Protein 3LJK (pdb70)

CATH classification: 3.40.50.10490 (+2 more: 3.40.50.10490, 1.10.1390.10)

InterPro domains:
  IPR001672 Phosphoglucose isomerase (PGI) [MF_00473] (36-515)
  IPR001672 Phosphoglucose isomerase (PGI) [PF00342] (42-534)
  IPR001672 Phosphoglucose isomerase (PGI) [PR00662] (140-159)
  IPR001672 Phosphoglucose isomerase (PGI) [PR00662] (252-270)
  IPR001672 Phosphoglucose isomerase (PGI) [PR00662] (329-350)
  IPR001672 Phosphoglucose isomerase (PGI) [PR00662] (456-474)
  IPR001672 Phosphoglucose isomerase (PGI) [PR00662] (474-488)
  IPR001672 Phosphoglucose isomerase (PGI) [PR00662] (488-501)
  IPR001672 Phosphoglucose isomerase (PGI) [PS51463] (1-540)
  IPR001672 Phosphoglucose isomerase (PGI) [PTHR11469] (12-539)
  IPR018189 Phosphoglucose isomerase, conserved site [PS00174] (488-505)
  IPR018189 Phosphoglucose isomerase, conserved site [PS00765] (256-269)
  IPR023096 Phosphoglucose isomerase, C-terminal [G3DSA:1.10.1390.10] (502-540)
  IPR035476 Phosphoglucose isomerase, SIS domain 1 [cd05015] (111-275)
  IPR035482 Phosphoglucose isomerase, SIS domain 2 [cd05016] (322-511)
  IPR046348 SIS domain superfamily [SSF53697] (14-538)

Sequence (533 aa):
SNALFCCDDSKKKYYLKEQNNINLKKNEFDDKKDDDKKRVEKFSLKHQNIYFDYSKNLINDYILKKSSLLESAEKKSSSLKDDKKIKKQFNGAKINSTEHRAVLHTALRDLSSSTPLIIVDDGQQDIRQEEVTKKEKKQRVKELVEEKVVSGRRWRGFSGKKITDIVNIGIGGGSSDLLGPKVVRALQPYHCTDDLKVHFVSNVDADSLLQALHVVDPEETTLLIIASKSFFSTEETLLNSSISAREEWLLDDH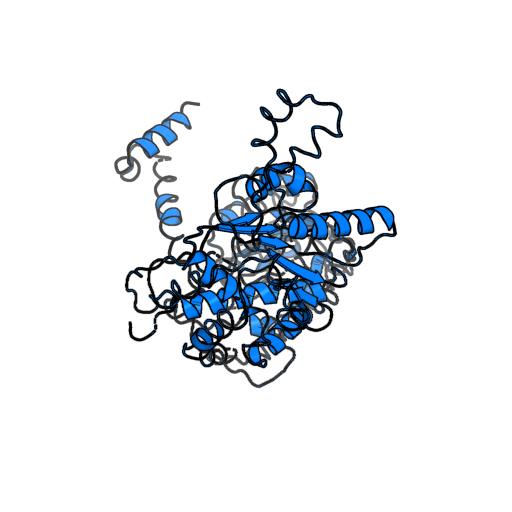YEDEEKKAVANHFVAISSKLDKKVKEEFGIDDLLEEHCYKWDDWVGGRYSLWSSIGSIAFAIGYDDNFEEKLLLAGAYSVDKHFKETEFSKKNIPVIALLASYYSCTTYNSQSQALLPYDERLCCYFVDYYLLQQADESNNGKSVNIAGETVNNYQTGVVLWGGVGTNGQHAFHQLLHQGNIFIPVDFIIAIATTSHHNYDNHQQALLANCFAQSQALFFGQQSYDDVYNEELLKKSGLNEETQAKKEELAAHKKVIPGNRPSTTILLDELSPYSLGALIALYEHKIFVQGVLWDINSYDQWGVEELGKKLGKKNILLKKANDDSSDEYQQNLDDSTRQLIAKVKKNK

Organism: Francisella tularensis subsp. tularensis (strain SCHU S4 / Schu 4) (NCBI:txid177416)

Radius of gyration: 25.89 Å; Cα contacts (8 Å, |Δi|>4): 927; chains: 1; bounding box: 58×65×76 Å

Solvent-accessible surface area: 25432 Å² total

Structure (mmCIF, N/CA/C/O backbone):
data_3LJK
#
_entry.id   3LJK
#
_cell.length_a   115.064
_cell.length_b   115.064
_cell.length_c   84.455
_cell.angle_alpha   90.000
_cell.angle_beta   90.000
_cell.angle_gamma   120.000
#
_symmetry.space_group_name_H-M   'P 32 2 1'
#
loop_
_entity.id
_entity.type
_entity.pdbx_description
1 polymer 'Glucose-6-phosphate isomerase'
2 non-polymer '2-(N-MORPHOLINO)-ETHANESULFONIC ACID'
3 non-polymer GLYCEROL
4 non-polymer 'ISOPROPYL ALCOHOL'
5 non-polymer 'CALCIUM ION'
6 water water
#
loop_
_atom_site.group_PDB
_atom_site.id
_atom_site.type_symbol
_atom_site.label_atom_id
_atom_site.label_alt_id
_atom_site.label_comp_id
_atom_site.label_asym_id
_atom_site.label_entity_id
_atom_site.label_seq_id
_atom_site.pdbx_PDB_ins_code
_atom_site.Cartn_x
_atom_site.Cartn_y
_atom_site.Cartn_z
_atom_site.occupancy
_atom_site.B_iso_or_equiv
_atom_site.auth_seq_id
_atom_site.auth_comp_id
_atom_site.auth_asym_id
_atom_site.auth_atom_id
_atom_site.pdbx_PDB_model_num
ATOM 1 N N . SER A 1 1 ? 66.308 77.156 14.242 0.70 28.48 -2 SER A N 1
ATOM 2 C CA . SER A 1 1 ? 67.250 76.007 14.384 0.70 28.37 -2 SER A CA 1
ATOM 3 C C . SER A 1 1 ? 68.382 76.150 13.368 0.70 27.53 -2 SER A C 1
ATOM 4 O O . SER A 1 1 ? 68.392 77.106 12.593 0.70 27.63 -2 SER A O 1
ATOM 7 N N . ASN A 1 2 ? 69.312 75.195 13.356 0.70 26.65 -1 ASN A N 1
ATOM 8 C CA . ASN A 1 2 ? 70.456 75.239 12.430 0.70 25.83 -1 ASN A CA 1
ATOM 9 C C . ASN A 1 2 ? 70.171 74.516 11.122 0.70 23.78 -1 ASN A C 1
ATOM 10 O O . ASN A 1 2 ? 71.005 74.453 10.233 0.70 22.57 -1 ASN A O 1
ATOM 15 N N . ALA A 1 3 ? 68.967 73.986 10.988 1.00 22.25 0 ALA A N 1
ATOM 16 C CA . ALA A 1 3 ? 68.633 73.219 9.775 1.00 20.19 0 ALA A CA 1
ATOM 17 C C . ALA A 1 3 ? 68.542 74.130 8.549 1.00 19.41 0 ALA A C 1
ATOM 18 O O . ALA A 1 3 ? 68.222 75.332 8.653 1.00 20.94 0 ALA A O 1
ATOM 28 N N . LEU A 1 5 ? 67.091 75.950 5.509 1.00 13.80 2 LEU A N 1
ATOM 29 C CA . LEU A 1 5 ? 65.734 76.468 5.227 1.00 12.93 2 LEU A CA 1
ATOM 30 C C . LEU A 1 5 ? 65.369 76.084 3.805 1.00 12.33 2 LEU A C 1
ATOM 31 O O . LEU A 1 5 ? 66.028 76.518 2.883 1.00 13.40 2 LEU A O 1
ATOM 36 N N . PHE A 1 6 ? 64.296 75.301 3.632 1.00 11.94 3 PHE A N 1
ATOM 37 C CA . PHE A 1 6 ? 63.821 74.971 2.307 1.00 11.90 3 PHE A CA 1
ATOM 38 C C . PHE A 1 6 ? 63.131 76.146 1.631 1.00 12.47 3 PHE A C 1
ATOM 39 O O . PHE A 1 6 ? 63.509 76.534 0.500 1.00 12.19 3 PHE A O 1
ATOM 47 N N . CYS A 1 7 ? 62.114 76.717 2.300 1.00 12.82 4 CYS A N 1
ATOM 48 C CA A CYS A 1 7 ? 61.370 77.826 1.719 0.75 14.60 4 CYS A CA 1
ATOM 49 C CA B CYS A 1 7 ? 61.348 77.861 1.812 0.25 14.81 4 CYS A CA 1
ATOM 50 C C . CYS A 1 7 ? 62.107 79.145 1.965 1.00 14.87 4 CYS A C 1
ATOM 51 O O . CYS A 1 7 ? 61.811 79.913 2.848 1.00 17.48 4 CYS A O 1
ATOM 56 N N . ASP A 1 8 ? 63.085 79.371 1.108 1.00 15.78 5 ASP A N 1
ATOM 57 C CA . ASP A 1 8 ? 63.956 80.526 1.223 1.00 16.88 5 ASP A CA 1
ATOM 58 C C . ASP A 1 8 ? 63.757 81.484 0.046 1.00 17.07 5 ASP A C 1
ATOM 59 O O . ASP A 1 8 ? 62.934 81.234 -0.841 1.00 17.44 5 ASP A O 1
ATOM 64 N N . ASP A 1 9 ? 64.473 82.618 0.071 1.00 19.29 6 ASP A N 1
ATOM 65 C CA . ASP A 1 9 ? 64.341 83.584 -1.021 1.00 21.24 6 ASP A CA 1
ATOM 66 C C . ASP A 1 9 ? 64.669 83.036 -2.394 1.00 20.94 6 ASP A C 1
ATOM 67 O O . ASP A 1 9 ? 64.007 83.411 -3.373 1.00 23.15 6 ASP A O 1
ATOM 72 N N . SER A 1 10 ? 65.611 82.107 -2.478 1.00 20.43 7 SER A N 1
ATOM 73 C CA . SER A 1 10 ? 66.011 81.546 -3.758 1.00 22.06 7 SER A CA 1
ATOM 74 C C . SER A 1 10 ? 64.838 80.903 -4.458 1.00 21.27 7 SER A C 1
ATOM 75 O O . SER A 1 10 ? 64.738 80.968 -5.675 1.00 21.91 7 SER A O 1
ATOM 78 N N . LYS A 1 11 ? 63.939 80.278 -3.698 1.00 20.44 8 LYS A N 1
ATOM 79 C CA . LYS A 1 11 ? 62.827 79.539 -4.342 1.00 20.91 8 LYS A CA 1
ATOM 80 C C . LYS A 1 11 ? 61.931 80.443 -5.221 1.00 22.79 8 LYS A C 1
ATOM 81 O O . LYS A 1 11 ? 61.492 80.053 -6.308 1.00 23.08 8 LYS A O 1
ATOM 87 N N . LYS A 1 12 ? 61.776 81.697 -4.828 1.00 24.53 9 LYS A N 1
ATOM 88 C CA A LYS A 1 12 ? 61.000 82.692 -5.570 0.70 25.15 9 LYS A CA 1
ATOM 89 C CA B LYS A 1 12 ? 60.983 82.676 -5.603 0.30 24.64 9 LYS A CA 1
ATOM 90 C C . LYS A 1 12 ? 61.635 83.021 -6.951 1.00 24.98 9 LYS A C 1
ATOM 91 O O . LYS A 1 12 ? 60.946 83.237 -7.952 1.00 25.50 9 LYS A O 1
ATOM 102 N N . TYR A 1 13 ? 62.946 83.029 -7.014 1.00 24.13 10 TYR A N 1
ATOM 103 C CA A TYR A 1 13 ? 63.652 83.300 -8.259 0.60 24.02 10 TYR A CA 1
ATOM 104 C CA B TYR A 1 13 ? 63.664 83.324 -8.244 0.40 23.89 10 TYR A CA 1
ATOM 105 C C . TYR A 1 13 ? 63.510 82.183 -9.265 1.00 22.93 10 TYR A C 1
ATOM 106 O O . TYR A 1 13 ? 63.570 82.395 -10.480 1.00 23.56 10 TYR A O 1
ATOM 123 N N . LEU A 1 14 ? 63.261 80.971 -8.770 1.00 21.27 11 LEU A N 1
ATOM 124 C CA . LEU A 1 14 ? 62.965 79.867 -9.655 1.00 20.69 11 LEU A CA 1
ATOM 125 C C . LEU A 1 14 ? 61.646 80.135 -10.400 1.00 19.99 11 LEU A C 1
ATOM 126 O O . LEU A 1 14 ? 61.566 79.899 -11.584 1.00 21.13 11 LEU A O 1
ATOM 131 N N . LYS A 1 15 ? 60.639 80.643 -9.712 1.00 20.37 12 LYS A N 1
ATOM 132 C CA . LYS A 1 15 ? 59.307 80.843 -10.315 1.00 21.72 12 LYS A CA 1
ATOM 133 C C . LYS A 1 15 ? 59.336 81.971 -11.355 1.00 21.50 12 LYS A C 1
ATOM 134 O O . LYS A 1 15 ? 58.559 81.970 -12.305 1.00 20.99 12 LYS A O 1
ATOM 140 N N . GLU A 1 16 ? 60.269 82.915 -11.190 1.00 20.49 13 GLU A N 1
ATOM 141 C CA . GLU A 1 16 ? 60.545 83.957 -12.216 1.00 20.12 13 GLU A CA 1
ATOM 142 C C . GLU A 1 16 ? 61.078 83.435 -13.552 1.00 18.31 13 GLU A C 1
ATOM 143 O O . GLU A 1 16 ? 61.195 84.207 -14.544 1.00 18.80 13 GLU A O 1
ATOM 149 N N . GLN A 1 17 ? 61.430 82.157 -13.613 1.00 17.46 14 GLN A N 1
ATOM 150 C CA . GLN A 1 17 ? 61.697 81.525 -14.903 1.00 16.39 14 GLN A CA 1
ATOM 151 C C . GLN A 1 17 ? 60.465 81.601 -15.826 1.00 16.04 14 GLN A C 1
ATOM 152 O O . GLN A 1 17 ? 60.630 81.447 -17.040 1.00 15.78 14 GLN A O 1
ATOM 158 N N . ASN A 1 18 ? 59.271 81.794 -15.251 1.00 15.93 15 ASN A N 1
ATOM 159 C CA A ASN A 1 18 ? 58.036 81.922 -16.032 0.60 16.14 15 ASN A CA 1
ATOM 160 C CA B ASN A 1 18 ? 57.995 81.864 -15.984 0.40 16.01 15 ASN A CA 1
ATOM 161 C C . ASN A 1 18 ? 57.821 80.742 -17.006 1.00 15.30 15 ASN A C 1
ATOM 162 O O . ASN A 1 18 ? 57.630 80.934 -18.221 1.00 15.73 15 ASN A O 1
ATOM 171 N N . ILE A 1 19 ? 57.827 79.529 -16.468 1.00 13.56 16 ILE A N 1
ATOM 172 C CA . ILE A 1 19 ? 57.709 78.351 -17.308 1.00 12.87 16 ILE A CA 1
ATOM 173 C C . ILE A 1 19 ? 56.369 78.363 -18.043 1.00 12.31 16 ILE A C 1
ATOM 174 O O . ILE A 1 19 ? 55.318 78.594 -17.441 1.00 13.84 16 ILE A O 1
ATOM 179 N N . ASN A 1 20 ? 56.436 78.122 -19.351 1.00 11.52 17 ASN A N 1
ATOM 180 C CA . ASN A 1 20 ? 55.263 77.924 -20.178 1.00 12.32 17 ASN A CA 1
ATOM 181 C C . ASN A 1 20 ? 55.332 76.501 -20.728 1.00 12.56 17 ASN A C 1
ATOM 182 O O . ASN A 1 20 ? 56.233 76.158 -21.499 1.00 13.64 17 ASN A O 1
ATOM 187 N N . LEU A 1 21 ? 54.411 75.647 -20.274 1.00 12.29 18 LEU A N 1
ATOM 188 C CA . LEU A 1 21 ? 54.447 74.219 -20.631 1.00 12.42 18 LEU A CA 1
ATOM 189 C C . LEU A 1 21 ? 54.377 73.960 -22.142 1.00 13.43 18 LEU A C 1
ATOM 190 O O . LEU A 1 21 ? 55.164 73.176 -22.687 1.00 14.30 18 LEU A O 1
ATOM 195 N N . LYS A 1 22 ? 53.459 74.619 -22.834 1.00 14.08 19 LYS A N 1
ATOM 196 C CA A LYS A 1 22 ? 53.366 74.436 -24.272 0.60 15.04 19 LYS A CA 1
ATOM 197 C CA B LYS A 1 22 ? 53.353 74.454 -24.283 0.40 14.22 19 LYS A CA 1
ATOM 198 C C . LYS A 1 22 ? 54.693 74.776 -24.945 1.00 13.98 19 LYS A C 1
ATOM 199 O O . LYS A 1 22 ? 55.165 74.031 -25.810 1.00 14.91 19 LYS A O 1
ATOM 210 N N . ASN A 1 23 ? 55.326 75.866 -24.527 1.00 14.40 20 ASN A N 1
ATOM 211 C CA . ASN A 1 23 ? 56.580 76.313 -25.169 1.00 15.07 20 ASN A CA 1
ATOM 212 C C . ASN A 1 23 ? 57.684 75.293 -24.890 1.00 14.43 20 ASN A C 1
ATOM 213 O O . ASN A 1 23 ? 58.490 74.971 -25.770 1.00 15.56 20 ASN A O 1
ATOM 218 N N . GLU A 1 24 ? 57.716 74.769 -23.672 1.00 13.83 21 GLU A N 1
ATOM 219 C CA . GLU A 1 24 ? 58.736 73.798 -23.283 1.00 13.60 21 GLU A CA 1
ATOM 220 C C . GLU A 1 24 ? 58.636 72.531 -24.097 1.00 13.27 21 GLU A C 1
ATOM 221 O O . GLU A 1 24 ? 59.648 72.045 -24.545 1.00 14.89 21 GLU A O 1
ATOM 227 N N . PHE A 1 25 ? 57.434 71.972 -24.266 1.00 13.21 22 PHE A N 1
ATOM 228 C CA . PHE A 1 25 ? 57.234 70.766 -25.075 1.00 13.50 22 PHE A CA 1
ATOM 229 C C . PHE A 1 25 ? 57.535 71.002 -26.569 1.00 15.86 22 PHE A C 1
ATOM 230 O O . PHE A 1 25 ? 58.130 70.134 -27.236 1.00 17.18 22 PHE A O 1
ATOM 238 N N . ASP A 1 26 ? 57.214 72.206 -27.031 1.00 16.11 23 ASP A N 1
ATOM 239 C CA A ASP A 1 26 ? 57.526 72.602 -28.408 0.70 17.42 23 ASP A CA 1
ATOM 240 C CA B ASP A 1 26 ? 57.512 72.628 -28.400 0.30 16.99 23 ASP A CA 1
ATOM 241 C C . ASP A 1 26 ? 59.009 72.690 -28.681 1.00 17.33 23 ASP A C 1
ATOM 242 O O . ASP A 1 26 ? 59.453 72.288 -29.782 1.00 19.25 23 ASP A O 1
ATOM 251 N N . LYS A 1 27 ? 59.772 73.235 -27.739 1.00 16.36 24 LYS A N 1
ATOM 252 C CA A LYS A 1 27 ? 61.224 73.544 -27.886 0.60 17.14 24 LYS A CA 1
ATOM 253 C CA B LYS A 1 27 ? 61.181 73.490 -28.025 0.40 16.43 24 LYS A CA 1
ATOM 254 C C . LYS A 1 27 ? 62.143 72.389 -27.550 1.00 16.94 24 LYS A C 1
ATOM 255 O O . LYS A 1 27 ? 63.266 72.318 -28.018 1.00 18.56 24 LYS A O 1
ATOM 266 N N . ASP A 1 28 ? 61.686 71.548 -26.618 1.00 15.82 25 ASP A N 1
ATOM 267 C CA . ASP A 1 28 ? 62.520 70.528 -25.973 1.00 15.83 25 ASP A CA 1
ATOM 268 C C . ASP A 1 28 ? 62.048 69.110 -26.317 1.00 16.40 25 ASP A C 1
ATOM 269 O O . ASP A 1 28 ? 61.162 68.539 -25.673 1.00 15.42 25 ASP A O 1
ATOM 274 N N . ASP A 1 29 ? 62.677 68.516 -27.322 1.00 16.51 26 ASP A N 1
ATOM 275 C CA A ASP A 1 29 ? 62.221 67.184 -27.734 0.70 17.28 26 ASP A CA 1
ATOM 276 C CA B ASP A 1 29 ? 62.369 67.166 -27.811 0.30 16.96 26 ASP A CA 1
ATOM 277 C C . ASP A 1 29 ? 62.665 66.080 -26.767 1.00 16.79 26 ASP A C 1
ATOM 278 O O . ASP A 1 29 ? 62.282 64.913 -26.955 1.00 18.65 26 ASP A O 1
ATOM 287 N N . LYS A 1 30 ? 63.389 66.445 -25.696 1.00 15.07 27 LYS A N 1
ATOM 288 C CA A LYS A 1 30 ? 63.789 65.512 -24.634 0.50 14.89 27 LYS A CA 1
ATOM 289 C CA B LYS A 1 30 ? 63.726 65.458 -24.655 0.50 14.41 27 LYS A CA 1
ATOM 290 C C . LYS A 1 30 ? 62.984 65.734 -23.351 1.00 14.04 27 LYS A C 1
ATOM 291 O O . LYS A 1 30 ? 63.337 65.202 -22.305 1.00 13.60 27 LYS A O 1
ATOM 302 N N . ARG A 1 31 ? 61.932 66.535 -23.412 1.00 13.12 28 ARG A N 1
ATOM 303 C CA . ARG A 1 31 ? 61.255 66.906 -22.172 1.00 13.10 28 ARG A CA 1
ATOM 304 C C . ARG A 1 31 ? 60.756 65.714 -21.373 1.00 11.19 28 ARG A C 1
ATOM 305 O O . ARG A 1 31 ? 60.930 65.646 -20.154 1.00 12.56 28 ARG A O 1
ATOM 313 N N . VAL A 1 32 ? 60.120 64.765 -22.051 1.00 11.27 29 VAL A N 1
ATOM 314 C CA . VAL A 1 32 ? 59.564 63.581 -21.377 1.00 11.21 29 VAL A CA 1
ATOM 315 C C . VAL A 1 32 ? 60.682 62.712 -20.816 1.00 11.72 29 VAL A C 1
ATOM 316 O O . VAL A 1 32 ? 60.594 62.294 -19.662 1.00 12.37 29 VAL A O 1
ATOM 320 N N . GLU A 1 33 ? 61.735 62.452 -21.613 1.00 12.34 30 GLU A N 1
ATOM 321 C CA . GLU A 1 33 ? 62.882 61.678 -21.143 1.00 14.63 30 GLU A CA 1
ATOM 322 C C . GLU A 1 33 ? 63.488 62.314 -19.889 1.00 13.10 30 GLU A C 1
ATOM 323 O O . GLU A 1 33 ? 63.818 61.627 -18.908 1.00 14.95 30 GLU A O 1
ATOM 329 N N . LYS A 1 34 ? 63.618 63.644 -19.877 1.00 13.02 31 LYS A N 1
ATOM 330 C CA . LYS A 1 34 ? 64.227 64.324 -18.742 1.00 13.16 31 LYS A CA 1
ATOM 331 C C . LYS A 1 34 ? 63.374 64.233 -17.471 1.00 12.26 31 LYS A C 1
ATOM 332 O O . LYS A 1 34 ? 63.889 64.053 -16.373 1.00 12.69 31 LYS A O 1
ATOM 338 N N . PHE A 1 35 ? 62.062 64.355 -17.647 1.00 12.16 32 PHE A N 1
ATOM 339 C CA . PHE A 1 35 ? 61.119 64.543 -16.540 1.00 10.09 32 PHE A CA 1
ATOM 340 C C . PHE A 1 35 ? 60.116 63.399 -16.412 1.00 10.51 32 PHE A C 1
ATOM 341 O O . PHE A 1 35 ? 58.926 63.587 -16.123 1.00 11.14 32 PHE A O 1
ATOM 349 N N . SER A 1 36 ? 60.652 62.190 -16.498 1.00 10.87 33 SER A N 1
ATOM 350 C CA . SER A 1 36 ? 59.905 60.969 -16.198 1.00 11.09 33 SER A CA 1
ATOM 351 C C . SER A 1 36 ? 60.874 59.931 -15.611 1.00 11.39 33 SER A C 1
ATOM 352 O O . SER A 1 36 ? 62.110 59.976 -15.855 1.00 13.03 33 SER A O 1
ATOM 355 N N . LEU A 1 37 ? 60.295 58.994 -14.873 1.00 10.76 34 LEU A N 1
ATOM 356 C CA . LEU A 1 37 ? 61.053 57.924 -14.234 1.00 11.17 34 LEU A CA 1
ATOM 357 C C . LEU A 1 37 ? 60.204 56.653 -14.285 1.00 11.86 34 LEU A C 1
ATOM 358 O O . LEU A 1 37 ? 58.955 56.710 -14.384 1.00 11.89 34 LEU A O 1
ATOM 363 N N . LYS A 1 38 ? 60.880 55.519 -14.188 1.00 12.71 35 LYS A N 1
ATOM 364 C CA . LYS A 1 38 ? 60.234 54.217 -14.089 1.00 13.95 35 LYS A CA 1
ATOM 365 C C . LYS A 1 38 ? 60.710 53.487 -12.856 1.00 14.03 35 LYS A C 1
ATOM 366 O O . LYS A 1 38 ? 61.903 53.471 -12.553 1.00 17.04 35 LYS A O 1
ATOM 372 N N . HIS A 1 39 ? 59.786 52.851 -12.167 1.00 12.29 36 HIS A N 1
ATOM 373 C CA . HIS A 1 39 ? 60.138 51.848 -11.142 1.00 12.92 36 HIS A CA 1
ATOM 374 C C . HIS A 1 39 ? 59.324 50.612 -11.433 1.00 12.33 36 HIS A C 1
ATOM 375 O O . HIS A 1 39 ? 58.110 50.595 -11.232 1.00 11.80 36 HIS A O 1
ATOM 382 N N . GLN A 1 40 ? 59.994 49.600 -11.959 1.00 13.02 37 GLN A N 1
ATOM 383 C CA . GLN A 1 40 ? 59.384 48.348 -12.330 1.00 14.12 37 GLN A CA 1
ATOM 384 C C . GLN A 1 40 ? 58.296 48.709 -13.323 1.00 15.65 37 GLN A C 1
ATOM 385 O O . GLN A 1 40 ? 58.592 49.307 -14.348 1.00 16.80 37 GLN A O 1
ATOM 391 N N . ASN A 1 41 ? 57.078 48.346 -13.032 1.00 15.00 38 ASN A N 1
ATOM 392 C CA . ASN A 1 41 ? 55.971 48.626 -13.931 1.00 17.08 38 ASN A CA 1
ATOM 393 C C . ASN A 1 41 ? 55.129 49.862 -13.547 1.00 16.00 38 ASN A C 1
ATOM 394 O O . ASN A 1 41 ? 53.990 49.995 -14.018 1.00 18.93 38 ASN A O 1
ATOM 399 N N . ILE A 1 42 ? 55.697 50.779 -12.758 1.00 13.15 39 ILE A N 1
ATOM 400 C CA . ILE A 1 42 ? 55.122 52.136 -12.508 1.00 12.07 39 ILE A CA 1
ATOM 401 C C . ILE A 1 42 ? 55.902 53.145 -13.336 1.00 11.22 39 ILE A C 1
ATOM 402 O O . ILE A 1 42 ? 57.148 53.135 -13.354 1.00 11.95 39 ILE A O 1
ATOM 407 N N . TYR A 1 43 ? 55.156 53.951 -14.094 1.00 9.97 40 TYR A N 1
ATOM 408 C CA . TYR A 1 43 ? 55.709 55.046 -14.856 1.00 9.74 40 TYR A CA 1
ATOM 409 C C . TYR A 1 43 ? 55.275 56.349 -14.206 1.00 10.32 40 TYR A C 1
ATOM 410 O O . TYR A 1 43 ? 54.090 56.591 -13.991 1.00 11.30 40 TYR A O 1
ATOM 419 N N . PHE A 1 44 ? 56.251 57.152 -13.862 1.00 9.52 41 PHE A N 1
ATOM 420 C CA . PHE A 1 44 ? 56.067 58.434 -13.198 1.00 9.87 41 PHE A CA 1
ATOM 421 C C . PHE A 1 44 ? 56.395 59.590 -14.110 1.00 10.53 41 PHE A C 1
ATOM 422 O O . PHE A 1 44 ? 57.558 59.885 -14.382 1.00 11.35 41 PHE A O 1
ATOM 430 N N . ASP A 1 45 ? 55.355 60.239 -14.615 1.00 10.29 42 ASP A N 1
ATOM 431 C CA . ASP A 1 45 ? 55.515 61.307 -15.592 1.00 10.02 42 ASP A CA 1
ATOM 432 C C . ASP A 1 45 ? 55.271 62.635 -14.932 1.00 9.96 42 ASP A C 1
ATOM 433 O O . ASP A 1 45 ? 54.131 62.995 -14.667 1.00 10.59 42 ASP A O 1
ATOM 438 N N . TYR A 1 46 ? 56.350 63.375 -14.647 1.00 9.97 43 TYR A N 1
ATOM 439 C CA . TYR A 1 46 ? 56.216 64.703 -14.061 1.00 10.10 43 TYR A CA 1
ATOM 440 C C . TYR A 1 46 ? 56.520 65.831 -15.024 1.00 9.66 43 TYR A C 1
ATOM 441 O O . TYR A 1 46 ? 56.701 66.997 -14.633 1.00 10.14 43 TYR A O 1
ATOM 450 N N . SER A 1 47 ? 56.462 65.507 -16.297 1.00 9.64 44 SER A N 1
ATOM 451 C CA . SER A 1 47 ? 56.857 66.467 -17.343 1.00 9.25 44 SER A CA 1
ATOM 452 C C . SER A 1 47 ? 55.873 67.630 -17.552 1.00 9.25 44 SER A C 1
ATOM 453 O O . SER A 1 47 ? 56.267 68.669 -18.080 1.00 9.73 44 SER A O 1
ATOM 456 N N . LYS A 1 48 ? 54.610 67.509 -17.116 1.00 8.70 45 LYS A N 1
ATOM 457 C CA . LYS A 1 48 ? 53.647 68.624 -17.181 1.00 9.53 45 LYS A CA 1
ATOM 458 C C . LYS A 1 48 ? 53.726 69.515 -15.928 1.00 9.34 45 LYS A C 1
ATOM 459 O O . LYS A 1 48 ? 52.802 70.308 -15.661 1.00 10.55 45 LYS A O 1
ATOM 465 N N . ASN A 1 49 ? 54.794 69.373 -15.108 1.00 9.78 46 ASN A N 1
ATOM 466 C CA . ASN A 1 49 ? 54.991 70.316 -13.997 1.00 10.55 46 ASN A CA 1
ATOM 467 C C . ASN A 1 49 ? 55.729 71.581 -14.454 1.00 9.50 46 ASN A C 1
ATOM 468 O O . ASN A 1 49 ? 56.450 71.565 -15.485 1.00 10.20 46 ASN A O 1
ATOM 473 N N . LEU A 1 50 ? 55.547 72.664 -13.679 1.00 11.16 47 LEU A N 1
ATOM 474 C CA . LEU A 1 50 ? 56.111 73.988 -13.999 1.00 10.92 47 LEU A CA 1
ATOM 475 C C . LEU A 1 50 ? 57.599 74.055 -13.632 1.00 11.03 47 LEU A C 1
ATOM 476 O O . LEU A 1 50 ? 57.991 74.812 -12.744 1.00 12.80 47 LEU A O 1
ATOM 481 N N . ILE A 1 51 ? 58.394 73.241 -14.319 1.00 11.05 48 ILE A N 1
ATOM 482 C CA . ILE A 1 51 ? 59.833 73.140 -14.095 1.00 11.70 48 ILE A CA 1
ATOM 483 C C . ILE A 1 51 ? 60.554 73.143 -15.440 1.00 12.72 48 ILE A C 1
ATOM 484 O O . ILE A 1 51 ? 59.957 72.880 -16.497 1.00 12.74 48 ILE A O 1
ATOM 489 N N . ASN A 1 52 ? 61.840 73.445 -15.379 1.00 12.79 49 ASN A N 1
ATOM 490 C CA . ASN A 1 52 ? 62.791 73.185 -16.438 1.00 12.82 49 ASN A CA 1
ATOM 491 C C . ASN A 1 52 ? 64.055 72.646 -15.768 1.00 12.89 49 ASN A C 1
ATOM 492 O O . ASN A 1 52 ? 64.063 72.389 -14.556 1.00 12.44 49 ASN A O 1
ATOM 497 N N . ASP A 1 53 ? 65.085 72.423 -16.557 1.00 13.87 50 ASP A N 1
ATOM 498 C CA . ASP A 1 53 ? 66.315 71.858 -15.999 1.00 14.21 50 ASP A CA 1
ATOM 499 C C . ASP A 1 53 ? 66.852 72.666 -14.812 1.00 14.66 50 ASP A C 1
ATOM 500 O O . ASP A 1 53 ? 67.254 72.085 -13.782 1.00 15.32 50 ASP A O 1
ATOM 505 N N . TYR A 1 54 ? 66.835 73.981 -14.922 1.00 14.27 51 TYR A N 1
ATOM 506 C CA . TYR A 1 54 ? 67.384 74.862 -13.907 1.00 14.66 51 TYR A CA 1
ATOM 507 C C . TYR A 1 54 ? 66.602 74.802 -12.604 1.00 14.08 51 TYR A C 1
ATOM 508 O O . TYR A 1 54 ? 67.195 74.729 -11.509 1.00 13.73 51 TYR A O 1
ATOM 517 N N . ILE A 1 55 ? 65.281 74.810 -12.696 1.00 12.44 52 ILE A N 1
ATOM 518 C CA . ILE A 1 55 ? 64.461 74.691 -11.500 1.00 11.76 52 ILE A CA 1
ATOM 519 C C . ILE A 1 55 ? 64.683 73.348 -10.835 1.00 12.97 52 ILE A C 1
ATOM 520 O O . ILE A 1 55 ? 64.865 73.281 -9.619 1.00 12.34 52 ILE A O 1
ATOM 525 N N . LEU A 1 56 ? 64.668 72.259 -11.608 1.00 12.11 53 LEU A N 1
ATOM 526 C CA . LEU A 1 56 ? 64.810 70.918 -11.015 1.00 13.57 53 LEU A CA 1
ATOM 527 C C . LEU A 1 56 ? 66.159 70.787 -10.368 1.00 13.02 53 LEU A C 1
ATOM 528 O O . LEU A 1 56 ? 66.275 70.239 -9.290 1.00 13.11 53 LEU A O 1
ATOM 533 N N . LYS A 1 57 ? 67.198 71.255 -11.048 1.00 13.59 54 LYS A N 1
ATOM 534 C CA A LYS A 1 57 ? 68.571 71.234 -10.494 0.60 13.94 54 LYS A CA 1
ATOM 535 C CA B LYS A 1 57 ? 68.529 71.161 -10.458 0.40 14.46 54 LYS A CA 1
ATOM 536 C C . LYS A 1 57 ? 68.629 71.943 -9.166 1.00 13.74 54 LYS A C 1
ATOM 537 O O . LYS A 1 57 ? 69.263 71.457 -8.198 1.00 16.12 54 LYS A O 1
ATOM 548 N N . SER A 1 58 ? 67.996 73.102 -9.103 1.00 13.69 55 SER A N 1
ATOM 549 C CA A SER A 1 58 ? 67.985 73.943 -7.876 0.60 13.52 55 SER A CA 1
ATOM 550 C CA B SER A 1 58 ? 68.041 73.897 -7.892 0.40 12.90 55 SER A CA 1
ATOM 551 C C . SER A 1 58 ? 67.295 73.190 -6.741 1.00 13.79 55 SER A C 1
ATOM 552 O O . SER A 1 58 ? 67.770 73.145 -5.607 1.00 13.64 55 SER A O 1
ATOM 557 N N . LEU A 1 59 ? 66.143 72.605 -7.049 1.00 11.66 56 LEU A N 1
ATOM 558 C CA . LEU A 1 59 ? 65.429 71.849 -6.036 1.00 11.64 56 LEU A CA 1
ATOM 559 C C . LEU A 1 59 ? 66.230 70.644 -5.536 1.00 12.42 56 LEU A C 1
ATOM 560 O O . LEU A 1 59 ? 66.250 70.368 -4.322 1.00 12.06 56 LEU A O 1
ATOM 565 N N . LEU A 1 60 ? 66.832 69.885 -6.460 1.00 12.03 57 LEU A N 1
ATOM 566 C CA . LEU A 1 60 ? 67.639 68.734 -6.098 1.00 12.44 57 LEU A CA 1
ATOM 567 C C . LEU A 1 60 ? 68.829 69.175 -5.246 1.00 12.21 57 LEU A C 1
ATOM 568 O O . LEU A 1 60 ? 69.206 68.444 -4.325 1.00 12.96 57 LEU A O 1
ATOM 573 N N . GLU A 1 61 ? 69.421 70.336 -5.540 1.00 13.01 58 GLU A N 1
ATOM 574 C CA . GLU A 1 61 ? 70.526 70.834 -4.724 1.00 14.56 58 GLU A CA 1
ATOM 575 C C . GLU A 1 61 ? 70.077 71.066 -3.310 1.00 13.86 58 GLU A C 1
ATOM 576 O O . GLU A 1 61 ? 70.816 70.752 -2.415 1.00 14.49 58 GLU A O 1
ATOM 582 N N . SER A 1 62 ? 68.863 71.593 -3.122 1.00 13.71 59 SER A N 1
ATOM 583 C CA . SER A 1 62 ? 68.290 71.752 -1.775 1.00 13.95 59 SER A CA 1
ATOM 584 C C . SER A 1 62 ? 68.161 70.423 -1.071 1.00 13.24 59 SER A C 1
ATOM 585 O O . SER A 1 62 ? 68.543 70.298 0.101 1.00 13.63 59 SER A O 1
ATOM 588 N N . ALA A 1 63 ? 67.676 69.389 -1.768 1.00 12.46 60 ALA A N 1
ATOM 589 C CA . ALA A 1 63 ? 67.623 68.056 -1.167 1.00 11.73 60 ALA A CA 1
ATOM 590 C C . ALA A 1 63 ? 69.002 67.566 -0.786 1.00 11.49 60 ALA A C 1
ATOM 591 O O . ALA A 1 63 ? 69.187 67.016 0.323 1.00 11.97 60 ALA A O 1
ATOM 593 N N . GLU A 1 64 ? 69.969 67.732 -1.676 1.00 11.64 61 GLU A N 1
ATOM 594 C CA . GLU A 1 64 ? 71.348 67.286 -1.402 1.00 11.94 61 GLU A CA 1
ATOM 595 C C . GLU A 1 64 ? 72.003 68.018 -0.236 1.00 11.75 61 GLU A C 1
ATOM 596 O O . GLU A 1 64 ? 72.778 67.420 0.524 1.00 12.31 61 GLU A O 1
ATOM 602 N N . LYS A 1 65 ? 71.670 69.305 -0.058 1.00 12.16 62 LYS A N 1
ATOM 603 C CA A LYS A 1 65 ? 72.244 70.109 1.038 0.60 12.52 62 LYS A CA 1
ATOM 604 C CA B LYS A 1 65 ? 72.256 70.110 1.011 0.40 12.61 62 LYS A CA 1
ATOM 605 C C . LYS A 1 65 ? 71.561 69.849 2.384 1.00 12.88 62 LYS A C 1
ATOM 606 O O . LYS A 1 65 ? 72.104 70.193 3.460 1.00 13.99 62 LYS A O 1
ATOM 617 N N . SER A 1 66 ? 70.381 69.249 2.350 1.00 12.58 63 SER A N 1
ATOM 618 C CA . SER A 1 66 ? 69.583 69.024 3.538 1.00 12.34 63 SER A CA 1
ATOM 619 C C . SER A 1 66 ? 70.083 67.810 4.307 1.00 11.77 63 SER A C 1
ATOM 620 O O . SER A 1 66 ? 71.041 67.160 3.881 1.00 11.90 63 SER A O 1
ATOM 623 N N . SER A 1 67 ? 69.405 67.506 5.429 1.00 12.03 64 SER A N 1
ATOM 624 C CA A SER A 1 67 ? 69.700 66.314 6.200 0.70 12.31 64 SER A CA 1
ATOM 625 C CA B SER A 1 67 ? 69.686 66.310 6.217 0.30 12.10 64 SER A CA 1
ATOM 626 C C . SER A 1 67 ? 69.114 65.020 5.625 1.00 11.68 64 SER A C 1
ATOM 627 O O . SER A 1 67 ? 69.227 63.958 6.256 1.00 11.40 64 SER A O 1
ATOM 632 N N . LEU A 1 68 ? 68.501 65.091 4.438 1.00 11.24 65 LEU A N 1
ATOM 633 C CA . LEU A 1 68 ? 67.726 63.994 3.916 1.00 11.01 65 LEU A CA 1
ATOM 634 C C . LEU A 1 68 ? 68.513 62.694 3.781 1.00 9.82 65 LEU A C 1
ATOM 635 O O . LEU A 1 68 ? 68.024 61.630 4.198 1.00 10.34 65 LEU A O 1
ATOM 640 N N . LYS A 1 69 ? 69.708 62.724 3.218 1.00 11.28 66 LYS A N 1
ATOM 641 C CA . LYS A 1 69 ? 70.496 61.484 3.070 1.00 10.76 66 LYS A CA 1
ATOM 642 C C . LYS A 1 69 ? 70.690 60.775 4.434 1.00 11.57 66 LYS A C 1
ATOM 643 O O . LYS A 1 69 ? 70.499 59.544 4.592 1.00 11.55 66 LYS A O 1
ATOM 649 N N . ASP A 1 70 ? 71.055 61.556 5.444 1.00 11.42 67 ASP A N 1
ATOM 650 C CA A ASP A 1 70 ? 71.253 61.033 6.809 0.60 10.88 67 ASP A CA 1
ATOM 651 C CA B ASP A 1 70 ? 71.261 60.951 6.751 0.40 11.08 67 ASP A CA 1
ATOM 652 C C . ASP A 1 70 ? 69.930 60.509 7.401 1.00 10.55 67 ASP A C 1
ATOM 653 O O . ASP A 1 70 ? 69.873 59.452 8.046 1.00 11.04 67 ASP A O 1
ATOM 662 N N . LYS A 1 71 ? 68.852 61.268 7.187 1.00 10.42 68 LYS A N 1
ATOM 663 C CA A LYS A 1 71 ? 67.565 60.906 7.747 0.70 11.06 68 LYS A CA 1
ATOM 664 C CA B LYS A 1 71 ? 67.552 60.924 7.747 0.30 10.58 68 LYS A CA 1
ATOM 665 C C . LYS A 1 71 ? 67.007 59.620 7.159 1.00 10.22 68 LYS A C 1
ATOM 666 O O . LYS A 1 71 ? 66.375 58.831 7.865 1.00 11.18 68 LYS A O 1
ATOM 677 N N . ILE A 1 72 ? 67.227 59.392 5.855 1.00 11.17 69 ILE A N 1
ATOM 678 C CA . ILE A 1 72 ? 66.798 58.123 5.253 1.00 10.51 69 ILE A CA 1
ATOM 679 C C . ILE A 1 72 ? 67.488 56.920 5.943 1.00 11.01 69 ILE A C 1
ATOM 680 O O . ILE A 1 72 ? 66.851 55.933 6.335 1.00 11.42 69 ILE A O 1
ATOM 685 N N . LYS A 1 73 ? 68.808 57.038 6.134 1.00 10.95 70 LYS A N 1
ATOM 686 C CA A LYS A 1 73 ? 69.560 55.997 6.818 0.60 12.01 70 LYS A CA 1
ATOM 687 C CA B LYS A 1 73 ? 69.587 56.011 6.823 0.40 11.35 70 LYS A CA 1
ATOM 688 C C . LYS A 1 73 ? 69.044 55.802 8.236 1.00 11.66 70 LYS A C 1
ATOM 689 O O . LYS A 1 73 ? 68.857 54.664 8.701 1.00 12.73 70 LYS A O 1
ATOM 700 N N . GLN A 1 74 ? 68.813 56.905 8.940 1.00 11.94 71 GLN A N 1
ATOM 701 C CA . GLN A 1 74 ? 68.363 56.870 10.319 1.00 11.49 71 GLN A CA 1
ATOM 702 C C . GLN A 1 74 ? 66.981 56.186 10.427 1.00 10.85 71 GLN A C 1
ATOM 703 O O . GLN A 1 74 ? 66.724 55.383 11.342 1.00 11.67 71 GLN A O 1
ATOM 722 N N . PHE A 1 76 ? 65.629 53.895 8.406 1.00 11.08 73 PHE A N 1
ATOM 723 C CA . PHE A 1 76 ? 65.712 52.434 8.157 1.00 10.18 73 PHE A CA 1
ATOM 724 C C . PHE A 1 76 ? 66.478 51.707 9.237 1.00 11.14 73 PHE A C 1
ATOM 725 O O . PHE A 1 76 ? 66.204 50.529 9.486 1.00 12.75 73 PHE A O 1
ATOM 733 N N . ASN A 1 77 ? 67.450 52.369 9.863 1.00 11.36 74 ASN A N 1
ATOM 734 C CA . ASN A 1 77 ? 68.281 51.734 10.881 1.00 11.59 74 ASN A CA 1
ATOM 735 C C . ASN A 1 77 ? 67.678 51.756 12.281 1.00 10.86 74 ASN A C 1
ATOM 736 O O . ASN A 1 77 ? 68.282 51.279 13.229 1.00 12.17 74 ASN A O 1
ATOM 741 N N . GLY A 1 78 ? 66.502 52.345 12.435 1.00 10.87 75 GLY A N 1
ATOM 742 C CA . GLY A 1 78 ? 65.850 52.343 13.739 1.00 10.51 75 GLY A CA 1
ATOM 743 C C . GLY A 1 78 ? 66.250 53.437 14.684 1.00 10.70 75 GLY A C 1
ATOM 744 O O . GLY A 1 78 ? 65.967 53.315 15.880 1.00 11.81 75 GLY A O 1
ATOM 745 N N . ALA A 1 79 ? 66.870 54.512 14.176 1.00 10.93 76 ALA A N 1
ATOM 746 C CA . ALA A 1 79 ? 67.121 55.658 15.037 1.00 11.46 76 ALA A CA 1
ATOM 747 C C . ALA A 1 79 ? 65.793 56.293 15.463 1.00 10.74 76 ALA A C 1
ATOM 748 O O . ALA A 1 79 ? 64.762 56.165 14.778 1.00 10.97 76 ALA A O 1
ATOM 750 N N . LYS A 1 80 ? 65.797 56.949 16.617 1.00 11.28 77 LYS A N 1
ATOM 751 C CA . LYS A 1 80 ? 64.582 57.470 17.217 1.00 12.12 77 LYS A CA 1
ATOM 752 C C . LYS A 1 80 ? 64.230 58.839 16.607 1.00 12.36 77 LYS A C 1
ATOM 753 O O . LYS A 1 80 ? 64.249 59.915 17.280 1.00 15.20 77 LYS A O 1
ATOM 759 N N . ILE A 1 81 ? 63.893 58.799 15.309 1.00 12.16 78 ILE A N 1
ATOM 760 C CA . ILE A 1 81 ? 63.594 60.016 14.527 1.00 12.28 78 ILE A CA 1
ATOM 761 C C . ILE A 1 81 ? 62.225 60.645 14.851 1.00 12.97 78 ILE A C 1
ATOM 762 O O . ILE A 1 81 ? 61.994 61.801 14.520 1.00 14.79 78 ILE A O 1
ATOM 767 N N . ASN A 1 82 ? 61.367 59.893 15.553 1.00 11.79 79 ASN A N 1
ATOM 768 C CA . ASN A 1 82 ? 60.171 60.458 16.170 1.00 12.14 79 ASN A CA 1
ATOM 769 C C . ASN A 1 82 ? 60.642 61.054 17.486 1.00 12.29 79 ASN A C 1
ATOM 770 O O . ASN A 1 82 ? 60.614 60.412 18.527 1.00 12.84 79 ASN A O 1
ATOM 775 N N . SER A 1 83 ? 61.147 62.274 17.412 1.00 13.43 80 SER A N 1
ATOM 776 C CA . SER A 1 83 ? 61.948 62.800 18.498 1.00 15.38 80 SER A CA 1
ATOM 777 C C . SER A 1 83 ? 61.149 63.344 19.651 1.00 14.72 80 SER A C 1
ATOM 778 O O . SER A 1 83 ? 61.690 63.502 20.708 1.00 18.43 80 SER A O 1
ATOM 781 N N . THR A 1 84 ? 59.870 63.649 19.482 1.00 12.50 81 THR A N 1
ATOM 782 C CA . THR A 1 84 ? 59.081 64.124 20.597 1.00 11.90 81 THR A CA 1
ATOM 783 C C . THR A 1 84 ? 58.557 63.004 21.482 1.00 12.45 81 THR A C 1
ATOM 784 O O . THR A 1 84 ? 58.391 63.199 22.681 1.00 14.56 81 THR A O 1
ATOM 788 N N . GLU A 1 85 ? 58.369 61.820 20.902 1.00 11.87 82 GLU A N 1
ATOM 789 C CA . GLU A 1 85 ? 57.930 60.611 21.607 1.00 12.58 82 GLU A CA 1
ATOM 790 C C . GLU A 1 85 ? 59.134 59.690 21.887 1.00 13.26 82 GLU A C 1
ATOM 791 O O . GLU A 1 85 ? 58.940 58.685 22.536 1.00 15.01 82 GLU A O 1
ATOM 797 N N . HIS A 1 86 ? 60.327 60.021 21.383 1.00 13.43 83 HIS A N 1
ATOM 798 C CA . HIS A 1 86 ? 61.520 59.191 21.556 1.00 14.33 83 HIS A CA 1
ATOM 799 C C . HIS A 1 86 ? 61.298 57.752 21.041 1.00 13.52 83 HIS A C 1
ATOM 800 O O . HIS A 1 86 ? 61.507 56.767 21.767 1.00 14.65 83 HIS A O 1
ATOM 807 N N . ARG A 1 87 ? 60.846 57.682 19.801 1.00 11.33 84 ARG A N 1
ATOM 808 C CA . ARG A 1 87 ? 60.492 56.426 19.174 1.00 10.93 84 ARG A CA 1
ATOM 809 C C . ARG A 1 87 ? 61.172 56.282 17.826 1.00 10.75 84 ARG A C 1
ATOM 810 O O . ARG A 1 87 ? 61.354 57.259 17.096 1.00 10.93 84 ARG A O 1
ATOM 818 N N . ALA A 1 88 ? 61.471 55.030 17.455 1.00 11.09 85 ALA A N 1
ATOM 819 C CA . ALA A 1 88 ? 61.845 54.685 16.087 1.00 10.71 85 ALA A CA 1
ATOM 820 C C . ALA A 1 88 ? 60.608 54.752 15.187 1.00 10.81 85 ALA A C 1
ATOM 821 O O . ALA A 1 88 ? 59.487 54.839 15.675 1.00 10.55 85 ALA A O 1
ATOM 823 N N . VAL A 1 89 ? 60.856 54.750 13.885 1.00 10.30 86 VAL A N 1
ATOM 824 C CA . VAL A 1 89 ? 59.829 54.874 12.845 1.00 9.07 86 VAL A CA 1
ATOM 825 C C . VAL A 1 89 ? 60.138 53.782 11.828 1.00 9.76 86 VAL A C 1
ATOM 826 O O . VAL A 1 89 ? 60.951 53.971 10.921 1.00 10.55 86 VAL A O 1
ATOM 830 N N . LEU A 1 90 ? 59.496 52.622 12.043 1.00 10.33 87 LEU A N 1
ATOM 831 C CA . LEU A 1 90 ? 59.936 51.377 11.398 1.00 10.24 87 LEU A CA 1
ATOM 832 C C . LEU A 1 90 ? 58.787 50.652 10.702 1.00 9.49 87 LEU A C 1
ATOM 833 O O . LEU A 1 90 ? 58.810 49.411 10.540 1.00 10.33 87 LEU A O 1
ATOM 838 N N . HIS A 1 91 ? 57.821 51.424 10.136 1.00 9.51 88 HIS A N 1
ATOM 839 C CA . HIS A 1 91 ? 56.857 50.790 9.236 1.00 9.85 88 HIS A CA 1
ATOM 840 C C . HIS A 1 91 ? 57.546 50.065 8.060 1.00 9.26 88 HIS A C 1
ATOM 841 O O . HIS A 1 91 ? 57.048 49.024 7.604 1.00 9.70 88 HIS A O 1
ATOM 848 N N . THR A 1 92 ? 58.698 50.582 7.595 1.00 9.20 89 THR A N 1
ATOM 849 C CA . THR A 1 92 ? 59.478 49.891 6.590 1.00 9.38 89 THR A CA 1
ATOM 850 C C . THR A 1 92 ? 59.825 48.464 6.985 1.00 9.48 89 THR A C 1
ATOM 851 O O . THR A 1 92 ? 59.802 47.549 6.158 1.00 10.09 89 THR A O 1
ATOM 855 N N . ALA A 1 93 ? 60.147 48.250 8.256 1.00 9.18 90 ALA A N 1
ATOM 856 C CA . ALA A 1 93 ? 60.567 46.909 8.705 1.00 8.71 90 ALA A CA 1
ATOM 857 C C . ALA A 1 93 ? 59.439 45.874 8.581 1.00 8.29 90 ALA A C 1
ATOM 858 O O . ALA A 1 93 ? 59.673 44.684 8.425 1.00 9.49 90 ALA A O 1
ATOM 860 N N . LEU A 1 94 ? 58.187 46.343 8.625 1.00 8.63 91 LEU A N 1
ATOM 861 C CA . LEU A 1 94 ? 57.024 45.471 8.505 1.00 8.62 91 LEU A CA 1
ATOM 862 C C . LEU A 1 94 ? 56.997 44.705 7.208 1.00 8.60 91 LEU A C 1
ATOM 863 O O . LEU A 1 94 ? 56.406 43.615 7.156 1.00 9.76 91 LEU A O 1
ATOM 868 N N . ARG A 1 95 ? 57.589 45.279 6.148 1.00 8.62 92 ARG A N 1
ATOM 869 C CA . ARG A 1 95 ? 57.560 44.656 4.797 1.00 9.11 92 ARG A CA 1
ATOM 870 C C . ARG A 1 95 ? 58.952 44.289 4.304 1.00 8.67 92 ARG A C 1
ATOM 871 O O . ARG A 1 95 ? 59.140 43.985 3.132 1.00 9.69 92 ARG A O 1
ATOM 879 N N . ASP A 1 96 ? 59.950 44.264 5.179 1.00 8.80 93 ASP A N 1
ATOM 880 C CA . ASP A 1 96 ? 61.312 43.985 4.760 1.00 8.70 93 ASP A CA 1
ATOM 881 C C . ASP A 1 96 ? 61.468 42.598 4.112 1.00 9.69 93 ASP A C 1
ATOM 882 O O . ASP A 1 96 ? 60.999 41.562 4.615 1.00 11.28 93 ASP A O 1
ATOM 887 N N . LEU A 1 97 ? 62.219 42.605 3.019 1.00 10.20 94 LEU A N 1
ATOM 888 C CA . LEU A 1 97 ? 62.699 41.371 2.351 1.00 10.33 94 LEU A CA 1
ATOM 889 C C . LEU A 1 97 ? 64.221 41.290 2.301 1.00 11.40 94 LEU A C 1
ATOM 890 O O . LEU A 1 97 ? 64.750 40.303 1.785 1.00 14.86 94 LEU A O 1
ATOM 895 N N . SER A 1 98 ? 64.931 42.320 2.787 1.00 11.50 95 SER A N 1
ATOM 896 C CA . SER A 1 98 ? 66.415 42.329 2.742 1.00 11.87 95 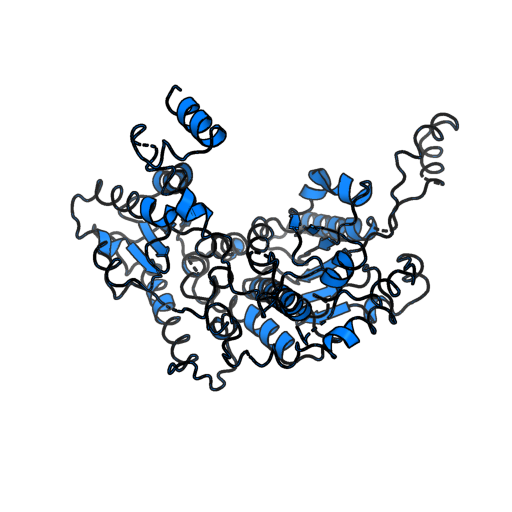SER A CA 1
ATOM 897 C C . SER A 1 98 ? 67.061 41.344 3.730 1.00 12.69 95 SER A C 1
ATOM 898 O O . SER A 1 98 ? 68.158 40.821 3.493 1.00 14.67 95 SER A O 1
ATOM 901 N N . SER A 1 99 ? 66.407 41.154 4.866 1.00 11.83 96 SER A N 1
ATOM 902 C CA A SER A 1 99 ? 66.894 40.306 5.965 0.60 13.38 96 SER A CA 1
ATOM 903 C CA B SER A 1 99 ? 66.886 40.333 5.982 0.40 13.22 96 SER A CA 1
ATOM 904 C C . SER A 1 99 ? 68.211 40.802 6.598 1.00 13.53 96 SER A C 1
ATOM 905 O O . SER A 1 99 ? 68.889 40.039 7.304 1.00 14.45 96 SER A O 1
ATOM 910 N N . THR A 1 100 ? 68.539 42.078 6.431 1.00 10.74 97 THR A N 1
ATOM 911 C CA . THR A 1 100 ? 69.773 42.579 7.067 1.00 11.12 97 THR A CA 1
ATOM 912 C C . THR A 1 100 ? 69.596 42.692 8.564 1.00 11.20 97 THR A C 1
ATOM 913 O O . THR A 1 100 ? 68.464 42.733 9.071 1.00 11.46 97 THR A O 1
ATOM 917 N N . PRO A 1 101 ? 70.691 42.684 9.318 1.00 11.41 98 PRO A N 1
ATOM 918 C CA . PRO A 1 101 ? 70.554 42.749 10.770 1.00 10.54 98 PRO A CA 1
ATOM 919 C C . PRO A 1 101 ? 69.870 44.028 11.234 1.00 11.18 98 PRO A C 1
ATOM 920 O O . PRO A 1 101 ? 70.189 45.121 10.731 1.00 12.53 98 PRO A O 1
ATOM 924 N N . LEU A 1 102 ? 68.914 43.907 12.143 1.00 9.69 99 LEU A N 1
ATOM 925 C CA . LEU A 1 102 ? 68.234 45.088 12.684 1.00 9.96 99 LEU A CA 1
ATOM 926 C C . LEU A 1 102 ? 67.829 44.778 14.126 1.00 10.60 99 LEU A C 1
ATOM 927 O O . LEU A 1 102 ? 66.883 44.048 14.389 1.00 10.24 99 LEU A O 1
ATOM 932 N N . ILE A 1 103 ? 68.581 45.351 15.057 1.00 12.40 100 ILE A N 1
ATOM 933 C CA A ILE A 1 103 ? 68.383 45.164 16.497 0.60 13.52 100 ILE A CA 1
ATOM 934 C CA B ILE A 1 103 ? 68.270 45.223 16.476 0.40 13.41 100 ILE A CA 1
ATOM 935 C C . ILE A 1 103 ? 68.068 46.589 17.020 1.00 13.93 100 ILE A C 1
ATOM 936 O O . ILE A 1 103 ? 68.942 47.475 16.885 1.00 16.30 100 ILE A O 1
ATOM 945 N N . VAL A 1 104 ? 66.892 46.784 17.568 1.00 14.65 101 VAL A N 1
ATOM 946 C CA . VAL A 1 104 ? 66.425 48.107 18.021 1.00 16.49 101 VAL A CA 1
ATOM 947 C C . VAL A 1 104 ? 65.778 47.958 19.399 1.00 17.37 101 VAL A C 1
ATOM 948 O O . VAL A 1 104 ? 64.862 47.171 19.602 1.00 16.05 101 VAL A O 1
ATOM 952 N N . ASP A 1 105 ? 66.312 48.702 20.377 1.00 17.78 102 ASP A N 1
ATOM 953 C CA A ASP A 1 105 ? 65.873 48.650 21.785 0.70 18.47 102 ASP A CA 1
ATOM 954 C CA B ASP A 1 105 ? 65.733 48.658 21.712 0.30 17.57 102 ASP A CA 1
ATOM 955 C C . ASP A 1 105 ? 65.704 47.216 22.244 1.00 16.35 102 ASP A C 1
ATOM 956 O O . ASP A 1 105 ? 64.713 46.798 22.849 1.00 16.00 102 ASP A O 1
ATOM 965 N N . GLY A 1 106 ? 66.763 46.449 22.007 1.00 12.07 103 GLY A N 1
ATOM 966 C CA . GLY A 1 106 ? 66.815 45.072 22.506 1.00 9.62 103 GLY A CA 1
ATOM 967 C C . GLY A 1 106 ? 66.086 44.025 21.709 1.00 9.44 103 GLY A C 1
ATOM 968 O O . GLY A 1 106 ? 66.254 42.852 22.027 1.00 10.71 103 GLY A O 1
ATOM 969 N N . GLN A 1 107 ? 65.286 44.425 20.732 1.00 10.08 104 GLN A N 1
ATOM 970 C CA A GLN A 1 107 ? 64.541 43.413 19.981 0.60 11.72 104 GLN A CA 1
ATOM 971 C CA B GLN A 1 107 ? 64.444 43.561 19.894 0.40 10.78 104 GLN A CA 1
ATOM 972 C C . GLN A 1 107 ? 65.167 43.222 18.609 1.00 10.61 104 GLN A C 1
ATOM 973 O O . GLN A 1 107 ? 65.630 44.149 17.960 1.00 11.08 104 GLN A O 1
ATOM 984 N N . ASP A 1 108 ? 65.187 41.962 18.203 1.00 10.48 105 ASP A N 1
ATOM 985 C CA . ASP A 1 108 ? 65.589 41.590 16.869 1.00 10.12 105 ASP A CA 1
ATOM 986 C C . ASP A 1 108 ? 64.346 41.814 15.995 1.00 9.97 105 ASP A C 1
ATOM 987 O O . ASP A 1 108 ? 63.383 41.026 16.014 1.00 10.76 105 ASP A O 1
ATOM 992 N N . ILE A 1 109 ? 64.345 42.941 15.296 1.00 9.49 106 ILE A N 1
ATOM 993 C CA . ILE A 1 109 ? 63.145 43.378 14.546 1.00 10.00 106 ILE A CA 1
ATOM 994 C C . ILE A 1 109 ? 62.785 42.369 13.464 1.00 9.28 106 ILE A C 1
ATOM 995 O O . ILE A 1 109 ? 61.588 42.116 13.207 1.00 10.48 106 ILE A O 1
ATOM 1000 N N . ARG A 1 110 ? 63.798 41.771 12.824 1.00 9.31 107 ARG A N 1
ATOM 1001 C CA . ARG A 1 110 ? 63.528 40.766 11.805 1.00 10.06 107 ARG A CA 1
ATOM 1002 C C . ARG A 1 110 ? 62.775 39.595 12.383 1.00 9.04 107 ARG A C 1
ATOM 1003 O O . ARG A 1 110 ? 61.753 39.151 11.813 1.00 10.92 107 ARG A O 1
ATOM 1011 N N . GLN A 1 111 ? 63.226 39.098 13.524 1.00 9.78 108 GLN A N 1
ATOM 1012 C CA . GLN A 1 111 ? 62.550 37.953 14.133 1.00 11.54 108 GLN A CA 1
ATOM 1013 C C . GLN A 1 111 ? 61.164 38.340 14.600 1.00 12.22 108 GLN A C 1
ATOM 1014 O O . GLN A 1 111 ? 60.222 37.558 14.445 1.00 12.74 108 GLN A O 1
ATOM 1020 N N . GLU A 1 112 ? 61.027 39.525 15.203 1.00 10.69 109 GLU A N 1
ATOM 1021 C CA A GLU A 1 112 ? 59.729 39.868 15.728 0.60 11.06 109 GLU A CA 1
ATOM 1022 C CA B GLU A 1 112 ? 59.740 40.046 15.730 0.40 10.51 109 GLU A CA 1
ATOM 1023 C C . GLU A 1 112 ? 58.687 40.094 14.627 1.00 9.97 109 GLU A C 1
ATOM 1024 O O . GLU A 1 112 ? 57.539 39.618 14.795 1.00 10.36 109 GLU A O 1
ATOM 1035 N N . VAL A 1 113 ? 59.046 40.738 13.541 1.00 10.11 110 VAL A N 1
ATOM 1036 C CA . VAL A 1 113 ? 58.146 40.916 12.408 1.00 10.30 110 VAL A CA 1
ATOM 1037 C C . VAL A 1 113 ? 57.723 39.553 11.837 1.00 9.84 110 VAL A C 1
ATOM 1038 O O . VAL A 1 113 ? 56.527 39.289 11.595 1.00 10.79 110 VAL A O 1
ATOM 1042 N N . THR A 1 114 ? 58.705 38.693 11.595 1.00 10.24 111 THR A N 1
ATOM 1043 C CA . THR A 1 114 ? 58.454 37.379 10.997 1.00 10.20 111 THR A CA 1
ATOM 1044 C C . THR A 1 114 ? 57.586 36.485 11.862 1.00 9.78 111 THR A C 1
ATOM 1045 O O . THR A 1 114 ? 56.642 35.869 11.369 1.00 10.78 111 THR A O 1
ATOM 1049 N N . LYS A 1 115 ? 57.830 36.468 13.156 1.00 9.78 112 LYS A N 1
ATOM 1050 C CA A LYS A 1 115 ? 57.087 35.593 14.037 0.60 10.38 112 LYS A CA 1
ATOM 1051 C CA B LYS A 1 115 ? 57.094 35.620 14.088 0.40 10.33 112 LYS A CA 1
ATOM 1052 C C . LYS A 1 115 ? 55.640 36.077 14.153 1.00 10.32 112 LYS A C 1
ATOM 1053 O O . LYS A 1 115 ? 54.699 35.280 14.180 1.00 10.49 112 LYS A O 1
ATOM 1064 N N . GLU A 1 116 ? 55.448 37.385 14.191 1.00 9.17 113 GLU A N 1
ATOM 1065 C CA . GLU A 1 116 ? 54.066 37.931 14.248 1.00 9.63 113 GLU A CA 1
ATOM 1066 C C . GLU A 1 116 ? 53.288 37.614 12.969 1.00 9.74 113 GLU A C 1
ATOM 1067 O O . GLU A 1 116 ? 52.123 37.245 13.031 1.00 10.15 113 GLU A O 1
ATOM 1073 N N . LYS A 1 117 ? 53.921 37.802 11.797 1.00 9.61 114 LYS A N 1
ATOM 1074 C CA A LYS A 1 117 ? 53.275 37.465 10.534 0.70 9.49 114 LYS A CA 1
ATOM 1075 C CA B LYS A 1 117 ? 53.306 37.448 10.517 0.30 9.85 114 LYS A CA 1
ATOM 1076 C C . LYS A 1 117 ? 52.863 36.000 10.529 1.00 10.25 114 LYS A C 1
ATOM 1077 O O . LYS A 1 117 ? 51.767 35.675 10.047 1.00 11.00 114 LYS A O 1
ATOM 1088 N N . GLN A 1 118 ? 53.695 35.119 11.075 1.00 10.32 115 GLN A N 1
ATOM 1089 C CA . GLN A 1 118 ? 53.325 33.723 11.130 1.00 11.33 115 GLN A CA 1
ATOM 1090 C C . GLN A 1 118 ? 52.075 33.492 11.996 1.00 11.11 115 GLN A C 1
ATOM 1091 O O . GLN A 1 118 ? 51.212 32.672 11.620 1.00 10.70 115 GLN A O 1
ATOM 1097 N N . ARG A 1 119 ? 51.962 34.216 13.106 1.00 10.65 116 ARG A N 1
ATOM 1098 C CA . ARG A 1 119 ? 50.750 34.090 13.951 1.00 10.45 116 ARG A CA 1
ATOM 1099 C C . ARG A 1 119 ? 49.498 34.533 13.175 1.00 10.09 116 ARG A C 1
ATOM 1100 O O . ARG A 1 119 ? 48.448 33.886 13.243 1.00 10.82 116 ARG A O 1
ATOM 1108 N N . VAL A 1 120 ? 49.608 35.638 12.417 1.00 9.22 117 VAL A N 1
ATOM 1109 C CA . VAL A 1 120 ? 48.445 36.129 11.679 1.00 9.71 117 VAL A CA 1
ATOM 1110 C C . VAL A 1 120 ? 48.085 35.169 10.545 1.00 9.64 117 VAL A C 1
ATOM 1111 O O . VAL A 1 120 ? 46.905 34.883 10.337 1.00 10.27 117 VAL A O 1
ATOM 1115 N N . LYS A 1 121 ? 49.069 34.706 9.797 1.00 9.84 118 LYS A N 1
ATOM 1116 C CA . LYS A 1 121 ? 48.856 33.736 8.752 1.00 9.97 118 LYS A CA 1
ATOM 1117 C C . LYS A 1 121 ? 48.114 32.516 9.307 1.00 9.41 118 LYS A C 1
ATOM 1118 O O . LYS A 1 121 ? 47.177 32.018 8.675 1.00 10.92 118 LYS A O 1
ATOM 1124 N N . GLU A 1 122 ? 48.565 32.014 10.452 1.00 9.78 119 GLU A N 1
ATOM 1125 C CA . GLU A 1 122 ? 47.950 30.839 11.025 1.00 10.42 119 GLU A CA 1
ATOM 1126 C C . GLU A 1 122 ? 46.493 31.103 11.448 1.00 10.14 119 GLU A C 1
ATOM 1127 O O . GLU A 1 122 ? 45.614 30.258 11.282 1.00 10.03 119 GLU A O 1
ATOM 1133 N N . LEU A 1 123 ? 46.233 32.280 11.998 1.00 9.56 120 LEU A N 1
ATOM 1134 C CA . LEU A 1 123 ? 44.842 32.690 12.349 1.00 9.51 120 LEU A CA 1
ATOM 1135 C C . LEU A 1 123 ? 43.968 32.690 11.122 1.00 9.87 120 LEU A C 1
ATOM 1136 O O . LEU A 1 123 ? 42.890 32.073 11.109 1.00 9.93 120 LEU A O 1
ATOM 1141 N N . VAL A 1 124 ? 44.427 33.372 10.081 1.00 9.75 121 VAL A N 1
ATOM 1142 C CA . VAL A 1 124 ? 43.594 33.452 8.867 1.00 9.55 121 VAL A CA 1
ATOM 1143 C C . VAL A 1 124 ? 43.336 32.051 8.314 1.00 10.43 121 VAL A C 1
ATOM 1144 O O . VAL A 1 124 ? 42.207 31.756 7.954 1.00 11.23 121 VAL A O 1
ATOM 1148 N N . GLU A 1 125 ? 44.360 31.209 8.210 1.00 11.42 122 GLU A N 1
ATOM 1149 C CA A GLU A 1 125 ? 44.204 29.834 7.688 0.60 11.97 122 GLU A CA 1
ATOM 1150 C CA B GLU A 1 125 ? 44.149 29.867 7.661 0.40 11.59 122 GLU A CA 1
ATOM 1151 C C . GLU A 1 125 ? 43.222 29.052 8.559 1.00 11.18 122 GLU A C 1
ATOM 1152 O O . GLU A 1 125 ? 42.394 28.304 8.059 1.00 12.79 122 GLU A O 1
ATOM 1163 N N . LYS A 1 126 ? 43.337 29.195 9.875 1.00 10.21 123 LYS A N 1
ATOM 1164 C CA . LYS A 1 126 ? 42.460 28.416 10.770 1.00 10.04 123 LYS A CA 1
ATOM 1165 C C . LYS A 1 126 ? 40.988 28.841 10.554 1.00 9.28 123 LYS A C 1
ATOM 1166 O O . LYS A 1 126 ? 40.103 28.028 10.576 1.00 10.27 123 LYS A O 1
ATOM 1172 N N . VAL A 1 127 ? 40.740 30.131 10.389 1.00 8.87 124 VAL A N 1
ATOM 1173 C CA . VAL A 1 127 ? 39.390 30.613 10.173 1.00 10.11 124 VAL A CA 1
ATOM 1174 C C . VAL A 1 127 ? 38.846 30.240 8.774 1.00 11.26 124 VAL A C 1
ATOM 1175 O O . VAL A 1 127 ? 37.766 29.663 8.657 1.00 11.00 124 VAL A O 1
ATOM 1179 N N . VAL A 1 128 ? 39.651 30.490 7.744 1.00 10.82 125 VAL A N 1
ATOM 1180 C CA . VAL A 1 128 ? 39.207 30.264 6.346 1.00 11.81 125 VAL A CA 1
ATOM 1181 C C . VAL A 1 128 ? 38.979 28.781 6.087 1.00 12.54 125 VAL A C 1
ATOM 1182 O O . VAL A 1 128 ? 38.026 28.440 5.369 1.00 14.94 125 VAL A O 1
ATOM 1186 N N . SER A 1 129 ? 39.811 27.907 6.675 1.00 12.46 126 SER A N 1
ATOM 1187 C CA . SER A 1 129 ? 39.724 26.454 6.475 1.00 13.42 126 SER A CA 1
ATOM 1188 C C . SER A 1 129 ? 38.515 25.838 7.190 1.00 14.31 126 SER A C 1
ATOM 1189 O O . SER A 1 129 ? 38.182 24.674 6.970 1.00 17.40 126 SER A O 1
ATOM 1192 N N . GLY A 1 130 ? 37.878 26.602 8.075 1.00 14.72 127 GLY A N 1
ATOM 1193 C CA . GLY A 1 130 ? 36.791 26.093 8.866 1.00 14.32 127 GLY A CA 1
ATOM 1194 C C . GLY A 1 130 ? 37.211 25.410 10.132 1.00 14.39 127 GLY A C 1
ATOM 1195 O O . GLY A 1 130 ? 36.351 24.853 10.785 1.00 16.41 127 GLY A O 1
ATOM 1196 N N . ARG A 1 131 ? 38.514 25.397 10.481 1.00 14.67 128 ARG A N 1
ATOM 1197 C CA A ARG A 1 131 ? 38.963 24.819 11.742 0.70 14.82 128 ARG A CA 1
ATOM 1198 C CA B ARG A 1 131 ? 38.959 24.809 11.738 0.30 14.84 128 ARG A CA 1
ATOM 1199 C C . ARG A 1 131 ? 38.509 25.653 12.934 1.00 14.57 128 ARG A C 1
ATOM 1200 O O . ARG A 1 131 ? 38.098 25.096 13.979 1.00 16.80 128 ARG A O 1
ATOM 1215 N N . TRP A 1 132 ? 38.567 26.989 12.795 1.00 13.39 129 TRP A N 1
ATOM 1216 C CA . TRP A 1 132 ? 37.996 27.849 13.835 1.00 12.95 129 TRP A CA 1
ATOM 1217 C C . TRP A 1 132 ? 36.484 27.700 13.847 1.00 12.63 129 TRP A C 1
ATOM 1218 O O . TRP A 1 132 ? 35.818 27.895 12.808 1.00 15.13 129 TRP A O 1
ATOM 1229 N N . ARG A 1 133 ? 35.915 27.428 15.006 1.00 11.14 130 ARG A N 1
ATOM 1230 C CA . ARG A 1 133 ? 34.441 27.371 15.145 1.00 11.67 130 ARG A CA 1
ATOM 1231 C C . ARG A 1 133 ? 33.983 28.401 16.171 1.00 12.26 130 ARG A C 1
ATOM 1232 O O . ARG A 1 133 ? 34.648 28.657 17.178 1.00 12.60 130 ARG A O 1
ATOM 1240 N N . GLY A 1 134 ? 32.808 28.961 15.939 1.00 11.62 131 GLY A N 1
ATOM 1241 C CA . GLY A 1 134 ? 32.165 29.775 16.960 1.00 12.43 131 GLY A CA 1
ATOM 1242 C C . GLY A 1 134 ? 31.726 28.938 18.139 1.00 11.57 131 GLY A C 1
ATOM 1243 O O . GLY A 1 134 ? 31.892 27.695 18.187 1.00 11.87 131 GLY A O 1
ATOM 1244 N N . PHE A 1 135 ? 31.165 29.591 19.131 1.00 11.41 132 PHE A N 1
ATOM 1245 C CA . PHE A 1 135 ? 30.867 28.925 20.430 1.00 11.80 132 PHE A CA 1
ATOM 1246 C C . PHE A 1 135 ? 29.791 27.826 20.276 1.00 12.82 132 PHE A C 1
ATOM 1247 O O . PHE A 1 135 ? 29.838 26.835 20.994 1.00 15.19 132 PHE A O 1
ATOM 1255 N N . SER A 1 136 ? 28.877 27.965 19.309 1.00 12.81 133 SER A N 1
ATOM 1256 C CA . SER A 1 136 ? 27.920 26.880 18.959 1.00 12.82 133 SER A CA 1
ATOM 1257 C C . SER A 1 136 ? 28.443 25.842 17.961 1.00 13.33 133 SER A C 1
ATOM 1258 O O . SER A 1 136 ? 27.698 24.933 17.556 1.00 15.12 133 SER A O 1
ATOM 1261 N N . GLY A 1 137 ? 29.693 25.982 17.535 1.00 12.53 134 GLY A N 1
ATOM 1262 C CA . GLY A 1 137 ? 30.285 24.970 16.695 1.00 12.88 134 GLY A CA 1
ATOM 1263 C C . GLY A 1 137 ? 30.277 25.253 15.207 1.00 12.33 134 GLY A C 1
ATOM 1264 O O . GLY A 1 137 ? 30.680 24.374 14.445 1.00 14.35 134 GLY A O 1
ATOM 1265 N N . LYS A 1 138 ? 29.861 26.452 14.785 1.00 12.06 135 LYS A N 1
ATOM 1266 C CA . LYS A 1 138 ? 29.730 26.766 13.359 1.00 11.57 135 LYS A CA 1
ATOM 1267 C C . LYS A 1 138 ? 30.960 27.453 12.781 1.00 11.64 135 LYS A C 1
ATOM 1268 O O . LYS A 1 138 ? 31.704 28.162 13.482 1.00 11.43 135 LYS A O 1
ATOM 1274 N N . LYS A 1 139 ? 31.178 27.218 11.488 1.00 11.43 136 LYS A N 1
ATOM 1275 C CA . LYS A 1 139 ? 32.238 27.882 10.751 1.00 11.90 136 LYS A CA 1
ATOM 1276 C C . LYS A 1 139 ? 31.934 29.382 10.604 1.00 11.57 136 LYS A C 1
ATOM 1277 O O . LYS A 1 139 ? 30.789 29.825 10.509 1.00 11.79 136 LYS A O 1
ATOM 1283 N N . ILE A 1 140 ? 33.002 30.170 10.588 1.00 10.05 137 ILE A N 1
ATOM 1284 C CA . ILE A 1 140 ? 32.902 31.622 10.427 1.00 9.73 137 ILE A CA 1
ATOM 1285 C C . ILE A 1 140 ? 32.638 31.997 8.977 1.00 10.32 137 ILE A C 1
ATOM 1286 O O . ILE A 1 140 ? 33.282 31.468 8.079 1.00 10.92 137 ILE A O 1
ATOM 1291 N N . THR A 1 141 ? 31.736 32.947 8.778 1.00 10.10 138 THR A N 1
ATOM 1292 C CA . THR A 1 141 ? 31.402 33.461 7.463 1.00 10.64 138 THR A CA 1
ATOM 1293 C C . THR A 1 141 ? 31.675 34.977 7.299 1.00 10.91 138 THR A C 1
ATOM 1294 O O . THR A 1 141 ? 31.718 35.473 6.172 1.00 11.50 138 THR A O 1
ATOM 1298 N N . ASP A 1 142 ? 31.818 35.714 8.406 1.00 10.22 139 ASP A N 1
ATOM 1299 C CA . ASP A 1 142 ? 31.914 37.162 8.409 1.00 10.24 139 ASP A CA 1
ATOM 1300 C C . ASP A 1 142 ? 32.940 37.589 9.410 1.00 8.84 139 ASP A C 1
ATOM 1301 O O . ASP A 1 142 ? 33.054 37.016 10.496 1.00 10.68 139 ASP A O 1
ATOM 1306 N N . ILE A 1 143 ? 33.677 38.623 9.032 1.00 9.46 140 ILE A N 1
ATOM 1307 C CA . ILE A 1 143 ? 34.724 39.251 9.857 1.00 8.96 140 ILE A CA 1
ATOM 1308 C C . ILE A 1 143 ? 34.318 40.695 10.076 1.00 9.33 140 ILE A C 1
ATOM 1309 O O . ILE A 1 143 ? 33.972 41.382 9.115 1.00 10.66 140 ILE A O 1
ATOM 1314 N N . VAL A 1 144 ? 34.328 41.182 11.319 1.00 9.46 141 VAL A N 1
ATOM 1315 C CA . VAL A 1 144 ? 33.971 42.576 11.580 1.00 10.08 141 VAL A CA 1
ATOM 1316 C C . VAL A 1 144 ? 35.178 43.220 12.260 1.00 9.27 141 VAL A C 1
ATOM 1317 O O . VAL A 1 144 ? 35.549 42.865 13.383 1.00 10.85 141 VAL A O 1
ATOM 1321 N N . ASN A 1 145 ? 35.802 44.160 11.563 1.00 9.00 142 ASN A N 1
ATOM 1322 C CA . ASN A 1 145 ? 36.912 44.954 12.135 1.00 10.07 142 ASN A CA 1
ATOM 1323 C C . ASN A 1 145 ? 36.336 46.140 12.888 1.00 10.34 142 ASN A C 1
ATOM 1324 O O . ASN A 1 145 ? 35.490 46.879 12.358 1.00 11.20 142 ASN A O 1
ATOM 1329 N N . ILE A 1 146 ? 36.764 46.327 14.119 1.00 9.23 143 ILE A N 1
ATOM 1330 C CA . ILE A 1 146 ? 36.332 47.449 14.958 1.00 9.72 143 ILE A CA 1
ATOM 1331 C C . ILE A 1 146 ? 37.575 48.283 15.266 1.00 9.52 143 ILE A C 1
ATOM 1332 O O . ILE A 1 146 ? 38.497 47.839 15.967 1.00 10.46 143 ILE A O 1
ATOM 1337 N N . GLY A 1 147 ? 37.607 49.473 14.702 1.00 9.69 144 GLY A N 1
ATOM 1338 C CA . GLY A 1 147 ? 38.745 50.377 14.862 1.00 10.71 144 GLY A CA 1
ATOM 1339 C C . GLY A 1 147 ? 38.468 51.680 14.211 1.00 10.18 144 GLY A C 1
ATOM 1340 O O . GLY A 1 147 ? 37.571 51.786 13.391 1.00 10.44 144 GLY A O 1
ATOM 1341 N N . ILE A 1 148 ? 39.273 52.706 14.512 1.00 10.55 145 ILE A N 1
ATOM 1342 C CA . ILE A 1 148 ? 39.062 54.039 13.926 1.00 10.49 145 ILE A CA 1
ATOM 1343 C C . ILE A 1 148 ? 40.419 54.649 13.567 1.00 12.22 145 ILE A C 1
ATOM 1344 O O . ILE A 1 148 ? 41.434 54.348 14.187 1.00 13.06 145 ILE A O 1
ATOM 1349 N N . GLY A 1 149 ? 40.436 55.456 12.526 1.00 11.18 146 GLY A N 1
ATOM 1350 C CA . GLY A 1 149 ? 41.664 56.073 12.083 1.00 11.79 146 GLY A CA 1
ATOM 1351 C C . GLY A 1 149 ? 42.603 55.088 11.433 1.00 11.22 146 GLY A C 1
ATOM 1352 O O . GLY A 1 149 ? 42.233 54.395 10.512 1.00 12.25 146 GLY A O 1
ATOM 1353 N N A GLY A 1 150 ? 43.805 55.081 12.011 0.60 11.46 147 GLY A N 1
ATOM 1354 N N B GLY A 1 150 ? 43.842 54.962 11.886 0.40 13.21 147 GLY A N 1
ATOM 1355 C CA A GLY A 1 150 ? 44.851 54.140 11.732 0.60 11.26 147 GLY A CA 1
ATOM 1356 C CA B GLY A 1 150 ? 44.786 54.071 11.189 0.40 14.51 147 GLY A CA 1
ATOM 1357 C C A GLY A 1 150 ? 44.416 52.690 11.811 0.60 11.07 147 GLY A C 1
ATOM 1358 C C B GLY A 1 150 ? 44.315 52.631 10.915 0.40 15.18 147 GLY A C 1
ATOM 1359 O O A GLY A 1 150 ? 44.979 51.824 11.131 0.60 11.77 147 GLY A O 1
ATOM 1360 O O B GLY A 1 150 ? 44.575 52.029 9.874 0.40 17.46 147 GLY A O 1
ATOM 1361 N N A SER A 1 151 ? 43.438 52.407 12.660 0.60 11.07 148 SER A N 1
ATOM 1362 N N B SER A 1 151 ? 43.601 52.044 11.843 0.40 15.16 148 SER A N 1
ATOM 1363 C CA A SER A 1 151 ? 42.948 51.039 12.833 0.60 10.49 148 SER A CA 1
ATOM 1364 C CA B SER A 1 151 ? 43.311 50.616 11.751 0.40 14.39 148 SER A CA 1
ATOM 1365 C C A SER A 1 151 ? 41.694 50.723 11.904 0.60 11.04 148 SER A C 1
ATOM 1366 C C B SER A 1 151 ? 42.020 50.410 11.036 0.40 14.32 148 SER A C 1
ATOM 1367 O O A SER A 1 151 ? 41.086 49.695 12.161 0.60 12.19 148 SER A O 1
ATOM 1368 O O B SER A 1 151 ? 41.589 49.310 10.668 0.40 13.09 148 SER A O 1
ATOM 1373 N N . ASP A 1 152 ? 41.394 51.514 10.817 1.00 12.67 149 ASP A N 1
ATOM 1374 C CA . ASP A 1 152 ? 40.238 51.426 9.933 1.00 12.39 149 ASP A CA 1
ATOM 1375 C C . ASP A 1 152 ? 40.579 51.777 8.495 1.00 12.81 149 ASP A C 1
ATOM 1376 O O . ASP A 1 152 ? 40.277 50.994 7.566 1.00 14.07 149 ASP A O 1
ATOM 1381 N N . LEU A 1 153 ? 41.106 52.976 8.250 1.00 12.07 150 LEU A N 1
ATOM 1382 C CA A LEU A 1 153 ? 41.171 53.511 6.884 0.60 11.95 150 LEU A CA 1
ATOM 1383 C CA B LEU A 1 153 ? 41.151 53.497 6.899 0.40 12.93 150 LEU A CA 1
ATOM 1384 C C . LEU A 1 153 ? 42.048 52.686 5.945 1.00 11.39 150 LEU A C 1
ATOM 1385 O O . LEU A 1 153 ? 41.677 52.446 4.787 1.00 11.66 150 LEU A O 1
ATOM 1394 N N . GLY A 1 154 ? 43.215 52.252 6.424 1.00 11.73 151 GLY A N 1
ATOM 1395 C CA . GLY A 1 154 ? 44.088 51.510 5.510 1.00 10.29 151 GLY A CA 1
ATOM 1396 C C . GLY A 1 154 ? 43.513 50.177 5.131 1.00 11.05 151 GLY A C 1
ATOM 1397 O O . GLY A 1 154 ? 43.409 49.865 3.947 1.00 11.47 151 GLY A O 1
ATOM 1398 N N . PRO A 1 155 ? 43.114 49.368 6.132 1.00 11.44 152 PRO A N 1
ATOM 1399 C CA . PRO A 1 155 ? 42.468 48.100 5.799 1.00 11.47 152 PRO A CA 1
ATOM 1400 C C . PRO A 1 155 ? 41.246 48.272 4.895 1.00 10.09 152 PRO A C 1
ATOM 1401 O O . PRO A 1 155 ? 41.109 47.513 3.906 1.00 11.15 152 PRO A O 1
ATOM 1405 N N . LYS A 1 156 ? 40.364 49.198 5.219 1.00 11.05 153 LYS A N 1
ATOM 1406 C CA . LYS A 1 156 ? 39.148 49.422 4.422 1.00 10.92 153 LYS A CA 1
ATOM 1407 C C . LYS A 1 156 ? 39.501 49.791 2.978 1.00 10.25 153 LYS A C 1
ATOM 1408 O O . LYS A 1 156 ? 38.939 49.242 2.009 1.00 11.54 153 LYS A O 1
ATOM 1422 N N . VAL A 1 158 ? 42.285 49.182 1.280 1.00 9.01 155 VAL A N 1
ATOM 1423 C CA . VAL A 1 158 ? 42.976 48.073 0.599 1.00 9.63 155 VAL A CA 1
ATOM 1424 C C . VAL A 1 158 ? 41.995 46.958 0.238 1.00 9.52 155 VAL A C 1
ATOM 1425 O O . VAL A 1 158 ? 42.061 46.394 -0.871 1.00 10.23 155 VAL A O 1
ATOM 1429 N N . VAL A 1 159 ? 41.101 46.628 1.150 1.00 8.92 156 VAL A N 1
ATOM 1430 C CA . VAL A 1 159 ? 40.102 45.604 0.894 1.00 9.09 156 VAL A CA 1
ATOM 1431 C C . VAL A 1 159 ? 39.269 45.993 -0.345 1.00 9.34 156 VAL A C 1
ATOM 1432 O O . VAL A 1 159 ? 38.996 45.147 -1.210 1.00 10.93 156 VAL A O 1
ATOM 1436 N N . ARG A 1 160 ? 38.847 47.260 -0.421 1.00 10.17 157 ARG A N 1
ATOM 1437 C CA . ARG A 1 160 ? 38.090 47.711 -1.603 1.00 9.48 157 ARG A CA 1
ATOM 1438 C C . ARG A 1 160 ? 38.961 47.706 -2.856 1.00 8.93 157 ARG A C 1
ATOM 1439 O O . ARG A 1 160 ? 38.510 47.251 -3.932 1.00 10.08 157 ARG A O 1
ATOM 1447 N N . ALA A 1 161 ? 40.198 48.202 -2.750 1.00 8.99 158 ALA A N 1
ATOM 1448 C CA . ALA A 1 161 ? 41.062 48.380 -3.888 1.00 9.38 158 ALA A CA 1
ATOM 1449 C C . ALA A 1 161 ? 41.410 47.041 -4.539 1.00 9.87 158 ALA A C 1
ATOM 1450 O O . ALA A 1 161 ? 41.628 46.970 -5.756 1.00 11.22 158 ALA A O 1
ATOM 1452 N N . LEU A 1 162 ? 41.432 45.973 -3.718 1.00 9.66 159 LEU A N 1
ATOM 1453 C CA . LEU A 1 162 ? 41.809 44.651 -4.170 1.00 9.98 159 LEU A CA 1
ATOM 1454 C C . LEU A 1 162 ? 40.589 43.709 -4.212 1.00 8.71 159 LEU A C 1
ATOM 1455 O O . LEU A 1 162 ? 40.732 42.500 -4.165 1.00 10.24 159 LEU A O 1
ATOM 1460 N N . GLN A 1 163 ? 39.384 44.274 -4.373 1.00 9.95 160 GLN A N 1
ATOM 1461 C CA . GLN A 1 163 ? 38.185 43.483 -4.477 1.00 9.70 160 GLN A CA 1
ATOM 1462 C C . GLN A 1 163 ? 38.235 42.328 -5.499 1.00 9.03 160 GLN A C 1
ATOM 1463 O O . GLN A 1 163 ? 37.738 41.232 -5.188 1.00 10.04 160 GLN A O 1
ATOM 1469 N N . PRO A 1 164 ? 38.846 42.522 -6.675 1.00 9.67 161 PRO A N 1
ATOM 1470 C CA . PRO A 1 164 ? 38.922 41.397 -7.622 1.00 9.45 161 PRO A CA 1
ATOM 1471 C C . PRO A 1 164 ? 39.673 40.175 -7.101 1.00 9.41 161 PRO A C 1
ATOM 1472 O O . PRO A 1 164 ? 39.486 39.082 -7.634 1.00 10.50 161 PRO A O 1
ATOM 1476 N N . TYR A 1 165 ? 40.492 40.384 -6.069 1.00 9.47 162 TYR A N 1
ATOM 1477 C CA . TYR A 1 165 ? 41.358 39.358 -5.458 1.00 9.30 162 TYR A CA 1
ATOM 1478 C C . TYR A 1 165 ? 40.731 38.713 -4.233 1.00 9.39 162 TYR A C 1
ATOM 1479 O O . TYR A 1 165 ? 41.369 37.864 -3.616 1.00 11.21 162 TYR A O 1
ATOM 1488 N N . HIS A 1 166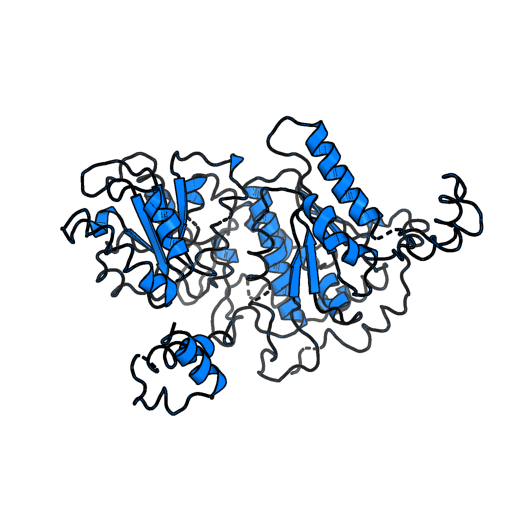 ? 39.515 39.115 -3.859 1.00 9.67 163 HIS A N 1
ATOM 1489 C CA . HIS A 1 166 ? 38.887 38.461 -2.713 1.00 10.22 163 HIS A CA 1
ATOM 1490 C C . HIS A 1 166 ? 38.715 36.960 -2.997 1.00 10.67 163 HIS A C 1
ATOM 1491 O O . HIS A 1 166 ? 38.277 36.562 -4.085 1.00 11.78 163 HIS A O 1
ATOM 1498 N N . CYS A 1 167 ? 39.059 36.120 -2.022 1.00 11.68 164 CYS A N 1
ATOM 1499 C CA . CYS A 1 167 ? 39.118 34.688 -2.272 1.00 11.65 164 CYS A CA 1
ATOM 1500 C C . CYS A 1 167 ? 38.936 33.763 -1.080 1.00 12.45 164 CYS A C 1
ATOM 1501 O O . CYS A 1 167 ? 39.178 32.551 -1.177 1.00 16.98 164 CYS A O 1
ATOM 1504 N N . THR A 1 168 ? 38.464 34.294 0.046 1.00 11.89 165 THR A N 1
ATOM 1505 C CA . THR A 1 168 ? 38.402 33.506 1.271 1.00 12.92 165 THR A CA 1
ATOM 1506 C C . THR A 1 168 ? 37.014 33.063 1.603 1.00 13.84 165 THR A C 1
ATOM 1507 O O . THR A 1 168 ? 36.839 32.342 2.619 1.00 15.35 165 THR A O 1
ATOM 1511 N N . ASP A 1 169 ? 36.016 33.492 0.789 1.00 14.53 166 ASP A N 1
ATOM 1512 C CA A ASP A 1 169 ? 34.584 33.280 1.115 0.70 16.33 166 ASP A CA 1
ATOM 1513 C CA B ASP A 1 169 ? 34.583 33.322 1.092 0.30 15.99 166 ASP A CA 1
ATOM 1514 C C . ASP A 1 169 ? 34.123 33.931 2.423 1.00 15.50 166 ASP A C 1
ATOM 1515 O O . ASP A 1 169 ? 33.027 33.619 2.920 1.00 18.84 166 ASP A O 1
ATOM 1524 N N . LEU A 1 170 ? 34.919 34.850 2.955 1.00 13.31 167 LEU A N 1
ATOM 1525 C CA . LEU A 1 170 ? 34.493 35.642 4.111 1.00 12.36 167 LEU A CA 1
ATOM 1526 C C . LEU A 1 170 ? 34.062 37.016 3.641 1.00 13.23 167 LEU A C 1
ATOM 1527 O O . LEU A 1 170 ? 34.728 37.595 2.781 1.00 16.85 167 LEU A O 1
ATOM 1532 N N . LYS A 1 171 ? 33.038 37.572 4.258 1.00 12.07 168 LYS A N 1
ATOM 1533 C CA . LYS A 1 171 ? 32.694 38.975 4.041 1.00 12.52 168 LYS A CA 1
ATOM 1534 C C . LYS A 1 171 ? 33.279 39.773 5.194 1.00 11.72 168 LYS A C 1
ATOM 1535 O O . LYS A 1 171 ? 33.151 39.368 6.364 1.00 12.44 168 LYS A O 1
ATOM 1541 N N . VAL A 1 172 ? 33.961 40.855 4.861 1.00 11.64 169 VAL A N 1
ATOM 1542 C CA . VAL A 1 172 ? 34.682 41.687 5.807 1.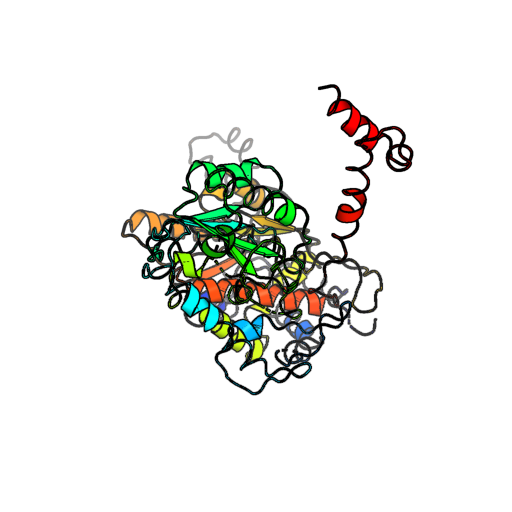00 11.09 169 VAL A CA 1
ATOM 1543 C C . VAL A 1 172 ? 33.975 43.048 5.898 1.00 12.03 169 VAL A C 1
ATOM 1544 O O . VAL A 1 172 ? 33.702 43.691 4.872 1.00 15.24 169 VAL A O 1
ATOM 1548 N N . HIS A 1 173 ? 33.691 43.436 7.112 1.00 10.91 170 HIS A N 1
ATOM 1549 C CA . HIS A 1 173 ? 32.937 44.624 7.456 1.00 11.06 170 HIS A CA 1
ATOM 1550 C C . HIS A 1 173 ? 33.778 45.531 8.375 1.00 10.88 170 HIS A C 1
ATOM 1551 O O . HIS A 1 173 ? 34.541 45.025 9.192 1.00 12.93 170 HIS A O 1
ATOM 1558 N N . PHE A 1 174 ? 33.598 46.841 8.255 1.00 10.58 171 PHE A N 1
ATOM 1559 C CA . PHE A 1 174 ? 34.384 47.828 8.989 1.00 10.12 171 PHE A CA 1
ATOM 1560 C C . PHE A 1 174 ? 33.483 48.708 9.835 1.00 10.19 171 PHE A C 1
ATOM 1561 O O . PHE A 1 174 ? 32.613 49.404 9.299 1.00 12.93 171 PHE A O 1
ATOM 1569 N N . VAL A 1 175 ? 33.672 48.666 11.147 1.00 9.68 172 VAL A N 1
ATOM 1570 C CA . VAL A 1 175 ? 32.947 49.463 12.126 1.00 9.98 172 VAL A CA 1
ATOM 1571 C C . VAL A 1 175 ? 33.970 50.432 12.706 1.00 9.94 172 VAL A C 1
ATOM 1572 O O . VAL A 1 175 ? 35.068 50.000 13.082 1.00 11.52 172 VAL A O 1
ATOM 1576 N N . SER A 1 176 ? 33.629 51.706 12.788 1.00 9.77 173 SER A N 1
ATOM 1577 C CA . SER A 1 176 ? 34.611 52.704 13.161 1.00 9.67 173 SER A CA 1
ATOM 1578 C C . SER A 1 176 ? 34.020 53.861 13.989 1.00 9.44 173 SER A C 1
ATOM 1579 O O . SER A 1 176 ? 34.378 54.049 15.145 1.00 10.13 173 SER A O 1
ATOM 1582 N N . ASN A 1 177 ? 33.163 54.670 13.376 1.00 9.80 174 ASN A N 1
ATOM 1583 C CA . ASN A 1 177 ? 32.572 55.804 14.050 1.00 8.60 174 ASN A CA 1
ATOM 1584 C C . ASN A 1 177 ? 31.897 55.401 15.368 1.00 8.13 174 ASN A C 1
ATOM 1585 O O . ASN A 1 177 ? 31.354 54.311 15.477 1.00 8.92 174 ASN A O 1
ATOM 1590 N N . VAL A 1 178 ? 31.933 56.262 16.376 1.00 9.04 175 VAL A N 1
ATOM 1591 C CA . VAL A 1 178 ? 31.099 56.037 17.542 1.00 9.27 175 VAL A CA 1
ATOM 1592 C C . VAL A 1 178 ? 29.610 56.162 17.204 1.00 8.63 175 VAL A C 1
ATOM 1593 O O . VAL A 1 178 ? 28.794 55.546 17.858 1.00 9.09 175 VAL A O 1
ATOM 1597 N N . ASP A 1 179 ? 29.253 56.933 16.173 1.00 8.90 176 ASP A N 1
ATOM 1598 C CA . ASP A 1 179 ? 27.876 56.958 15.660 1.00 8.53 176 ASP A CA 1
ATOM 1599 C C . ASP A 1 179 ? 27.455 55.511 15.461 1.00 8.24 176 ASP A C 1
ATOM 1600 O O . ASP A 1 179 ? 28.045 54.810 14.640 1.00 9.41 176 ASP A O 1
ATOM 1605 N N . ALA A 1 180 ? 26.430 55.068 16.194 1.00 8.97 177 ALA A N 1
ATOM 1606 C CA . ALA A 1 180 ? 26.048 53.661 16.195 1.00 8.83 177 ALA A CA 1
ATOM 1607 C C . ALA A 1 180 ? 25.566 53.170 14.827 1.00 8.54 177 ALA A C 1
ATOM 1608 O O . ALA A 1 180 ? 25.436 51.957 14.603 1.00 10.59 177 ALA A O 1
ATOM 1610 N N . ASP A 1 181 ? 25.240 54.083 13.931 1.00 9.49 178 ASP A N 1
ATOM 1611 C CA . ASP A 1 181 ? 24.954 53.644 12.562 1.00 9.69 178 ASP A CA 1
ATOM 1612 C C . ASP A 1 181 ? 26.096 52.755 12.023 1.00 10.12 178 ASP A C 1
ATOM 1613 O O . ASP A 1 181 ? 25.821 51.823 11.293 1.00 10.92 178 ASP A O 1
ATOM 1618 N N . SER A 1 182 ? 27.355 53.051 12.336 1.00 9.64 179 SER A N 1
ATOM 1619 C CA . SER A 1 182 ? 28.475 52.241 11.855 1.00 9.41 179 SER A CA 1
ATOM 1620 C C . SER A 1 182 ? 28.383 50.795 12.350 1.00 9.13 179 SER A C 1
ATOM 1621 O O . SER A 1 182 ? 28.405 49.829 11.556 1.00 10.47 179 SER A O 1
ATOM 1624 N N . LEU A 1 183 ? 28.270 50.622 13.646 1.00 9.70 180 LEU A N 1
ATOM 1625 C CA . LEU A 1 183 ? 28.117 49.272 14.222 1.00 10.61 180 LEU A CA 1
ATOM 1626 C C . LEU A 1 183 ? 26.888 48.561 13.645 1.00 10.15 180 LEU A C 1
ATOM 1627 O O . LEU A 1 183 ? 26.953 47.368 13.266 1.00 10.27 180 LEU A O 1
ATOM 1632 N N . LEU A 1 184 ? 25.767 49.281 13.536 1.00 10.29 181 LEU A N 1
ATOM 1633 C CA . LEU A 1 184 ? 24.525 48.698 13.079 1.00 10.85 181 LEU A CA 1
ATOM 1634 C C . LEU A 1 184 ? 24.571 48.227 11.660 1.00 9.90 181 LEU A C 1
ATOM 1635 O O . LEU A 1 184 ? 23.924 47.234 11.328 1.00 11.41 181 LEU A O 1
ATOM 1640 N N . GLN A 1 185 ? 25.332 48.904 10.811 1.00 11.41 182 GLN A N 1
ATOM 1641 C CA . GLN A 1 185 ? 25.403 48.433 9.421 1.00 12.03 182 GLN A CA 1
ATOM 1642 C C . GLN A 1 185 ? 26.012 47.055 9.346 1.00 12.00 182 GLN A C 1
ATOM 1643 O O . GLN A 1 185 ? 25.653 46.268 8.469 1.00 14.53 182 GLN A O 1
ATOM 1649 N N . ALA A 1 186 ? 26.949 46.762 10.244 1.00 10.97 183 ALA A N 1
ATOM 1650 C CA . ALA A 1 186 ? 27.506 45.412 10.327 1.00 11.60 183 ALA A CA 1
ATOM 1651 C C . ALA A 1 186 ? 26.549 44.469 11.010 1.00 11.43 183 ALA A C 1
ATOM 1652 O O . ALA A 1 186 ? 26.243 43.386 10.474 1.00 12.26 183 ALA A O 1
ATOM 1654 N N . LEU A 1 187 ? 26.077 44.819 12.202 1.00 10.98 184 LEU A N 1
ATOM 1655 C CA . LEU A 1 187 ? 25.241 43.900 12.965 1.00 12.88 184 LEU A CA 1
ATOM 1656 C C . LEU A 1 187 ? 23.964 43.499 12.237 1.00 13.23 184 LEU A C 1
ATOM 1657 O O . LEU A 1 187 ? 23.476 42.374 12.392 1.00 16.21 184 LEU A O 1
ATOM 1662 N N . HIS A 1 188 ? 23.419 44.382 11.417 1.00 12.71 185 HIS A N 1
ATOM 1663 C CA . HIS A 1 188 ? 22.195 44.061 10.654 1.00 13.81 185 HIS A CA 1
ATOM 1664 C C . HIS A 1 188 ? 22.341 42.911 9.683 1.00 14.48 185 HIS A C 1
ATOM 1665 O O . HIS A 1 188 ? 21.332 42.304 9.297 1.00 17.97 185 HIS A O 1
ATOM 1672 N N . VAL A 1 189 ? 23.560 42.626 9.278 1.00 12.94 186 VAL A N 1
ATOM 1673 C CA . VAL A 1 189 ? 23.823 41.634 8.218 1.00 14.23 186 VAL A CA 1
ATOM 1674 C C . VAL A 1 189 ? 24.718 40.469 8.639 1.00 13.28 186 VAL A C 1
ATOM 1675 O O . VAL A 1 189 ? 25.088 39.627 7.798 1.00 15.50 186 VAL A O 1
ATOM 1679 N N . VAL A 1 190 ? 25.042 40.390 9.935 1.00 12.36 187 VAL A N 1
ATOM 1680 C CA . VAL A 1 190 ? 25.866 39.273 10.455 1.00 11.56 187 VAL A CA 1
ATOM 1681 C C . VAL A 1 190 ? 25.152 38.520 11.555 1.00 12.15 187 VAL A C 1
ATOM 1682 O O . VAL A 1 190 ? 24.302 39.071 12.240 1.00 14.71 187 VAL A O 1
ATOM 1686 N N . ASP A 1 191 ? 25.549 37.258 11.740 1.00 12.75 188 ASP A N 1
ATOM 1687 C CA . ASP A 1 191 ? 24.979 36.307 12.717 1.00 14.39 188 ASP A CA 1
ATOM 1688 C C . ASP A 1 191 ? 26.020 36.118 13.821 1.00 12.26 188 ASP A C 1
ATOM 1689 O O . ASP A 1 191 ? 27.158 35.827 13.510 1.00 12.74 188 ASP A O 1
ATOM 1694 N N . PRO A 1 192 ? 25.642 36.296 15.1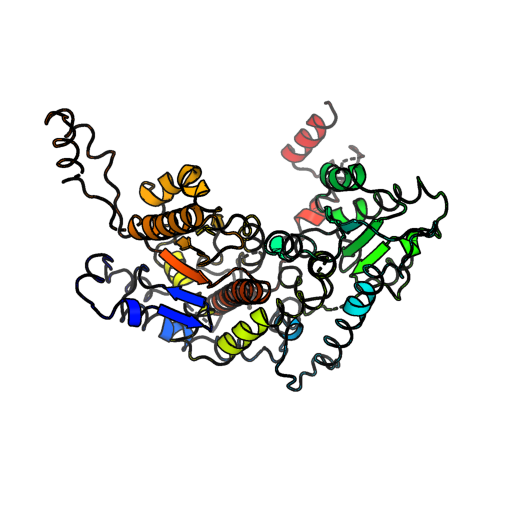02 1.00 12.62 189 PRO A N 1
ATOM 1695 C CA . PRO A 1 192 ? 26.629 36.145 16.155 1.00 12.64 189 PRO A CA 1
ATOM 1696 C C . PRO A 1 192 ? 27.326 34.778 16.125 1.00 11.39 189 PRO A C 1
ATOM 1697 O O . PRO A 1 192 ? 28.480 34.694 16.566 1.00 12.84 189 PRO A O 1
ATOM 1701 N N . GLU A 1 193 ? 26.639 33.713 15.667 1.00 11.05 190 GLU A N 1
ATOM 1702 C CA A GLU A 1 193 ? 27.249 32.395 15.700 0.60 10.73 190 GLU A CA 1
ATOM 1703 C CA B GLU A 1 193 ? 27.215 32.375 15.675 0.40 11.05 190 GLU A CA 1
ATOM 1704 C C . GLU A 1 193 ? 28.290 32.146 14.628 1.00 10.39 190 GLU A C 1
ATOM 1705 O O . GLU A 1 193 ? 29.072 31.199 14.755 1.00 10.50 190 GLU A O 1
ATOM 1716 N N . THR A 1 194 ? 28.342 33.014 13.618 1.00 10.16 191 THR A N 1
ATOM 1717 C CA . THR A 1 194 ? 29.238 32.820 12.494 1.00 10.31 191 THR A CA 1
ATOM 1718 C C . THR A 1 194 ? 30.132 34.028 12.196 1.00 10.13 191 THR A C 1
ATOM 1719 O O . THR A 1 194 ? 30.689 34.157 11.084 1.00 10.88 191 THR A O 1
ATOM 1723 N N . THR A 1 195 ? 30.285 34.928 13.188 1.00 9.53 192 THR A N 1
ATOM 1724 C CA . THR A 1 195 ? 31.084 36.134 13.029 1.00 9.37 192 THR A CA 1
ATOM 1725 C C . THR A 1 195 ? 32.284 36.176 13.951 1.00 9.42 192 THR A C 1
ATOM 1726 O O . THR A 1 195 ? 32.191 35.780 15.100 1.00 10.17 192 THR A O 1
ATOM 1730 N N . LEU A 1 196 ? 33.418 36.578 13.425 1.00 9.05 193 LEU A N 1
ATOM 1731 C CA . LEU A 1 196 ? 34.617 36.807 14.210 1.00 8.87 193 LEU A CA 1
ATOM 1732 C C . LEU A 1 196 ? 34.896 38.306 14.153 1.00 9.98 193 LEU A C 1
ATOM 1733 O O . LEU A 1 196 ? 34.957 38.878 13.068 1.00 9.56 193 LEU A O 1
ATOM 1738 N N . LEU A 1 197 ? 35.022 38.926 15.322 1.00 9.15 194 LEU A N 1
ATOM 1739 C CA . LEU A 1 197 ? 35.231 40.363 15.440 1.00 10.13 194 LEU A CA 1
ATOM 1740 C C . LEU A 1 197 ? 36.666 40.642 15.896 1.00 9.41 194 LEU A C 1
ATOM 1741 O O . LEU A 1 197 ? 37.195 39.889 16.706 1.00 10.20 194 LEU A O 1
ATOM 1746 N N . ILE A 1 198 ? 37.239 41.706 15.353 1.00 9.11 195 ILE A N 1
ATOM 1747 C CA . ILE A 1 198 ? 38.614 42.139 15.606 1.00 9.23 195 ILE A CA 1
ATOM 1748 C C . ILE A 1 198 ? 38.536 43.479 16.320 1.00 10.28 195 ILE A C 1
ATOM 1749 O O . ILE A 1 198 ? 37.925 44.399 15.797 1.00 11.24 195 ILE A O 1
ATOM 1754 N N . ILE A 1 199 ? 39.105 43.597 17.517 1.00 10.12 196 ILE A N 1
ATOM 1755 C CA . ILE A 1 199 ? 39.210 44.892 18.206 1.00 11.06 196 ILE A CA 1
ATOM 1756 C C . ILE A 1 199 ? 40.618 45.429 17.997 1.00 11.19 196 ILE A C 1
ATOM 1757 O O . ILE A 1 199 ? 41.576 44.860 18.551 1.00 11.85 196 ILE A O 1
ATOM 1762 N N . ALA A 1 200 ? 40.739 46.449 17.176 1.00 11.16 197 ALA A N 1
ATOM 1763 C CA . ALA A 1 200 ? 42.022 47.056 16.836 1.00 12.20 197 ALA A CA 1
ATOM 1764 C C . ALA A 1 200 ? 42.203 48.321 17.646 1.00 12.52 197 ALA A C 1
ATOM 1765 O O . ALA A 1 200 ? 41.630 49.341 17.300 1.00 13.73 197 ALA A O 1
ATOM 1767 N N . SER A 1 201 ? 42.922 48.230 18.754 1.00 14.03 198 SER A N 1
ATOM 1768 C CA . SER A 1 201 ? 43.037 49.317 19.737 1.00 15.12 198 SER A CA 1
ATOM 1769 C C . SER A 1 201 ? 44.282 49.160 20.588 1.00 15.00 198 SER A C 1
ATOM 1770 O O . SER A 1 201 ? 44.338 48.361 21.509 1.00 14.76 198 SER A O 1
ATOM 1773 N N . LYS A 1 202 ? 45.276 50.001 20.314 1.00 16.90 199 LYS A N 1
ATOM 1774 C CA . LYS A 1 202 ? 46.595 49.914 20.956 1.00 18.30 199 LYS A CA 1
ATOM 1775 C C . LYS A 1 202 ? 46.518 49.781 22.456 1.00 16.50 199 LYS A C 1
ATOM 1776 O O . LYS A 1 202 ? 47.193 48.933 23.084 1.00 17.25 199 LYS A O 1
ATOM 1782 N N . SER A 1 203 ? 45.764 50.687 23.080 1.00 17.80 200 SER A N 1
ATOM 1783 C CA . SER A 1 203 ? 45.661 50.731 24.525 1.00 17.62 200 SER A CA 1
ATOM 1784 C C . SER A 1 203 ? 44.330 50.277 25.100 1.00 17.27 200 SER A C 1
ATOM 1785 O O . SER A 1 203 ? 44.090 50.367 26.311 1.00 17.14 200 SER A O 1
ATOM 1788 N N . PHE A 1 204 ? 43.439 49.836 24.204 1.00 16.36 201 PHE A N 1
ATOM 1789 C CA A PHE A 1 204 ? 42.069 49.485 24.567 0.50 16.18 201 PHE A CA 1
ATOM 1790 C CA B PHE A 1 204 ? 42.066 49.504 24.582 0.50 16.88 201 PHE A CA 1
ATOM 1791 C C . PHE A 1 204 ? 41.389 50.690 25.229 1.00 17.69 201 PHE A C 1
ATOM 1792 O O . PHE A 1 204 ? 40.449 50.510 26.023 1.00 20.51 201 PHE A O 1
ATOM 1807 N N . SER A 1 205 ? 41.832 51.916 24.853 1.00 17.61 202 SER A N 1
ATOM 1808 C CA . SER A 1 205 ? 41.307 53.141 25.464 1.00 17.96 202 SER A CA 1
ATOM 1809 C C . SER A 1 205 ? 40.702 54.126 24.466 1.00 16.26 202 SER A C 1
ATOM 1810 O O . SER A 1 205 ? 40.067 55.072 24.881 1.00 18.82 202 SER A O 1
ATOM 1813 N N . THR A 1 206 ? 40.884 53.925 23.176 1.00 13.54 203 THR A N 1
ATOM 1814 C CA . THR A 1 206 ? 40.279 54.849 22.193 1.00 12.07 203 THR A CA 1
ATOM 1815 C C . THR A 1 206 ? 38.777 54.820 22.378 1.00 11.76 203 THR A C 1
ATOM 1816 O O . THR A 1 206 ? 38.156 53.748 22.369 1.00 11.19 203 THR A O 1
ATOM 1820 N N . GLU A 1 207 ? 38.176 56.000 22.586 1.00 11.22 204 GLU A N 1
ATOM 1821 C CA . GLU A 1 207 ? 36.793 56.092 23.027 1.00 11.58 204 GLU A CA 1
ATOM 1822 C C . GLU A 1 207 ? 35.843 55.374 22.097 1.00 10.69 204 GLU A C 1
ATOM 1823 O O . GLU A 1 207 ? 34.997 54.583 22.531 1.00 11.40 204 GLU A O 1
ATOM 1829 N N . GLU A 1 208 ? 35.912 55.688 20.804 1.00 10.41 205 GLU A N 1
ATOM 1830 C CA . GLU A 1 208 ? 34.928 55.126 19.892 1.00 10.87 205 GLU A CA 1
ATOM 1831 C C . GLU A 1 208 ? 35.009 53.603 19.849 1.00 10.46 205 GLU A C 1
ATOM 1832 O O . GLU A 1 208 ? 33.995 52.918 19.806 1.00 10.37 205 GLU A O 1
ATOM 1838 N N . THR A 1 209 ? 36.235 53.097 19.808 1.00 10.87 206 THR A N 1
ATOM 1839 C CA . THR A 1 209 ? 36.495 51.686 19.711 1.00 9.63 206 THR A CA 1
ATOM 1840 C C . THR A 1 209 ? 36.059 50.982 20.979 1.00 10.33 206 THR A C 1
ATOM 1841 O O . THR A 1 209 ? 35.533 49.865 20.927 1.00 10.72 206 THR A O 1
ATOM 1845 N N . LEU A 1 210 ? 36.237 51.632 22.121 1.00 10.28 207 LEU A N 1
ATOM 1846 C CA . LEU A 1 210 ? 35.812 51.057 23.389 1.00 10.69 207 LEU A CA 1
ATOM 1847 C C . LEU A 1 210 ? 34.282 50.920 23.391 1.00 9.90 207 LEU A C 1
ATOM 1848 O O . LEU A 1 210 ? 33.725 49.819 23.702 1.00 10.27 207 LEU A O 1
ATOM 1853 N N . LEU A 1 211 ? 33.543 51.981 23.042 1.00 9.45 208 LEU A N 1
ATOM 1854 C CA . LEU A 1 211 ? 32.076 51.901 23.030 1.00 9.59 208 LEU A CA 1
ATOM 1855 C C . LEU A 1 211 ? 31.573 50.862 22.006 1.00 8.48 208 LEU A C 1
ATOM 1856 O O . LEU A 1 211 ? 30.677 50.073 22.287 1.00 9.53 208 LEU A O 1
ATOM 1861 N N . ASN A 1 212 ? 32.183 50.830 20.833 1.00 9.23 209 ASN A N 1
ATOM 1862 C CA . ASN A 1 212 ? 31.818 49.865 19.800 1.00 9.24 209 ASN A CA 1
ATOM 1863 C C . ASN A 1 212 ? 32.098 48.434 20.273 1.00 9.18 209 ASN A C 1
ATOM 1864 O O . ASN A 1 212 ? 31.283 47.546 20.052 1.00 9.00 209 ASN A O 1
ATOM 1869 N N . SER A 1 213 ? 33.226 48.218 20.914 1.00 9.15 210 SER A N 1
ATOM 1870 C CA A SER A 1 213 ? 33.627 46.901 21.391 0.60 9.35 210 SER A CA 1
ATOM 1871 C CA B SER A 1 213 ? 33.556 46.864 21.303 0.40 9.14 210 SER A CA 1
ATOM 1872 C C . SER A 1 213 ? 32.630 46.400 22.442 1.00 9.37 210 SER A C 1
ATOM 1873 O O . SER A 1 213 ? 32.214 45.230 22.440 1.00 9.89 210 SER A O 1
ATOM 1878 N N . ILE A 1 214 ? 32.316 47.277 23.401 1.00 10.03 211 ILE A N 1
ATOM 1879 C CA . ILE A 1 214 ? 31.383 46.908 24.472 1.00 10.10 211 ILE A CA 1
ATOM 1880 C C . ILE A 1 214 ? 29.993 46.612 23.880 1.00 9.67 211 ILE A C 1
ATOM 1881 O O . ILE A 1 214 ? 29.316 45.668 24.280 1.00 10.16 211 ILE A O 1
ATOM 1886 N N . SER A 1 215 ? 29.539 47.435 22.938 1.00 9.25 212 SER A N 1
ATOM 1887 C CA . SER A 1 215 ? 28.245 47.210 22.361 1.00 8.90 212 SER A CA 1
ATOM 1888 C C . SER A 1 215 ? 28.225 45.915 21.524 1.00 9.36 212 SER A C 1
ATOM 1889 O O . SER A 1 215 ? 27.218 45.178 21.564 1.00 10.35 212 SER A O 1
ATOM 1892 N N . ALA A 1 216 ? 29.325 45.605 20.840 1.00 9.45 213 ALA A N 1
ATOM 1893 C CA . ALA A 1 216 ? 29.431 44.340 20.097 1.00 8.37 213 ALA A CA 1
ATOM 1894 C C . ALA A 1 216 ? 29.395 43.153 21.058 1.00 8.49 213 ALA A C 1
ATOM 1895 O O . ALA A 1 216 ? 28.763 42.131 20.795 1.00 9.25 213 ALA A O 1
ATOM 1897 N N . ARG A 1 217 ? 30.093 43.288 22.178 1.00 9.72 214 ARG A N 1
ATOM 1898 C CA . ARG A 1 217 ? 30.129 42.226 23.168 1.00 9.27 214 ARG A CA 1
ATOM 1899 C C . ARG A 1 217 ? 28.710 41.998 23.715 1.00 10.16 214 ARG A C 1
ATOM 1900 O O . ARG A 1 217 ? 28.296 40.859 23.925 1.00 10.11 214 ARG A O 1
ATOM 1908 N N . GLU A 1 218 ? 27.978 43.086 23.974 1.00 9.95 215 GLU A N 1
ATOM 1909 C CA A GLU A 1 218 ? 26.614 42.971 24.498 0.70 10.78 215 GLU A CA 1
ATOM 1910 C CA B GLU A 1 218 ? 26.608 43.000 24.496 0.30 10.48 215 GLU A CA 1
ATOM 1911 C C . GLU A 1 218 ? 25.708 42.267 23.485 1.00 10.63 215 GLU A C 1
ATOM 1912 O O . GLU A 1 218 ? 24.890 41.432 23.854 1.00 11.10 215 GLU A O 1
ATOM 1923 N N . TRP A 1 219 ? 25.864 42.570 22.197 1.00 9.94 216 TRP A N 1
ATOM 1924 C CA . TRP A 1 219 ? 25.118 41.900 21.141 1.00 9.54 216 TRP A CA 1
ATOM 1925 C C . TRP A 1 219 ? 25.392 40.400 21.137 1.00 9.76 216 TRP A C 1
ATOM 1926 O O . TRP A 1 219 ? 24.480 39.583 21.037 1.00 11.18 216 TRP A O 1
ATOM 1937 N N . LEU A 1 220 ? 26.671 40.048 21.233 1.00 9.47 217 LEU A N 1
ATOM 1938 C CA . LEU A 1 220 ? 27.081 38.639 21.195 1.00 9.45 217 LEU A CA 1
ATOM 1939 C C . LEU A 1 220 ? 26.492 37.902 22.382 1.00 9.94 217 LEU A C 1
ATOM 1940 O O . LEU A 1 220 ? 25.958 36.788 22.236 1.00 10.66 217 LEU A O 1
ATOM 1945 N N . LEU A 1 221 ? 26.593 38.514 23.545 1.00 11.12 218 LEU A N 1
ATOM 1946 C CA . LEU A 1 221 ? 26.124 37.895 24.788 1.00 11.84 218 LEU A CA 1
ATOM 1947 C C . LEU A 1 221 ? 24.610 37.910 24.928 1.00 12.76 218 LEU A C 1
ATOM 1948 O O . LEU A 1 221 ? 24.055 37.050 25.609 1.00 12.52 218 LEU A O 1
ATOM 1953 N N . ASP A 1 222 ? 23.921 38.885 24.326 1.00 11.94 219 ASP A N 1
ATOM 1954 C CA A ASP A 1 222 ? 22.471 38.812 24.277 0.70 12.55 219 ASP A CA 1
ATOM 1955 C CA B ASP A 1 222 ? 22.452 38.828 24.231 0.30 12.88 219 ASP A CA 1
ATOM 1956 C C . ASP A 1 222 ? 22.039 37.519 23.545 1.00 12.59 219 ASP A C 1
ATOM 1957 O O . ASP A 1 222 ? 21.049 36.896 23.887 1.00 13.81 219 ASP A O 1
ATOM 1966 N N . HIS A 1 223 ? 22.792 37.104 22.544 1.00 11.71 220 HIS A N 1
ATOM 1967 C CA . HIS A 1 223 ? 22.474 35.878 21.868 1.00 11.53 220 HIS A CA 1
ATOM 1968 C C . HIS A 1 223 ? 22.826 34.643 22.692 1.00 11.18 220 HIS A C 1
ATOM 1969 O O . HIS A 1 223 ? 22.021 33.746 22.873 1.00 11.90 220 HIS A O 1
ATOM 1976 N N . TYR A 1 224 ? 24.073 34.564 23.121 1.00 10.19 221 TYR A N 1
ATOM 1977 C CA . TYR A 1 224 ? 24.594 33.339 23.737 1.00 9.87 221 TYR A CA 1
ATOM 1978 C C . TYR A 1 224 ? 24.296 33.211 25.225 1.00 11.23 221 TYR A C 1
ATOM 1979 O O . TYR A 1 224 ? 24.232 32.086 25.752 1.00 11.89 221 TYR A O 1
ATOM 1988 N N . GLU A 1 225 ? 24.200 34.328 25.933 1.00 10.96 222 GLU A N 1
ATOM 1989 C CA . GLU A 1 225 ? 23.923 34.312 27.390 1.00 11.31 222 GLU A CA 1
ATOM 1990 C C . GLU A 1 225 ? 24.958 33.518 28.170 1.00 11.06 222 GLU A C 1
ATOM 1991 O O . GLU A 1 225 ? 24.633 32.870 29.173 1.00 13.05 222 GLU A O 1
ATOM 1997 N N . ASP A 1 226 ? 26.192 33.536 27.687 1.00 12.56 223 ASP A N 1
ATOM 1998 C CA . ASP A 1 226 ? 27.306 32.785 28.271 1.00 13.51 223 ASP A CA 1
ATOM 1999 C C . ASP A 1 226 ? 28.571 33.558 27.934 1.00 14.20 223 ASP A C 1
ATOM 2000 O O . ASP A 1 226 ? 28.952 33.665 26.745 1.00 13.15 223 ASP A O 1
ATOM 2005 N N . GLU A 1 227 ? 29.208 34.114 28.981 1.00 15.50 224 GLU A N 1
ATOM 2006 C CA A GLU A 1 227 ? 30.458 34.894 28.904 0.60 17.06 224 GLU A CA 1
ATOM 2007 C CA B GLU A 1 227 ? 30.380 34.973 28.743 0.40 16.30 224 GLU A CA 1
ATOM 2008 C C . GLU A 1 227 ? 31.552 34.173 28.161 1.00 15.81 224 GLU A C 1
ATOM 2009 O O . GLU A 1 227 ? 32.444 34.799 27.580 1.00 15.38 224 GLU A O 1
ATOM 2020 N N . LYS A 1 228 ? 31.541 32.830 28.252 1.00 14.70 225 LYS A N 1
ATOM 2021 C CA A LYS A 1 228 ? 32.598 32.010 27.610 0.60 15.17 225 LYS A CA 1
ATOM 2022 C CA B LYS A 1 228 ? 32.610 32.020 27.623 0.40 14.88 225 LYS A CA 1
ATOM 2023 C C . LYS A 1 228 ? 32.587 32.105 26.091 1.00 13.69 225 LYS A C 1
ATOM 2024 O O . LYS A 1 228 ? 33.594 31.789 25.422 1.00 13.47 225 LYS A O 1
ATOM 2035 N N . ALA A 1 229 ? 31.482 32.580 25.509 1.00 12.41 226 ALA A N 1
ATOM 2036 C CA . ALA A 1 229 ? 31.403 32.695 24.052 1.00 11.45 226 ALA A CA 1
ATOM 2037 C C . ALA A 1 229 ? 32.335 33.753 23.472 1.00 10.94 226 ALA A C 1
ATOM 2038 O O . ALA A 1 229 ? 32.676 33.694 22.296 1.00 10.58 226 ALA A O 1
ATOM 2040 N N . VAL A 1 230 ? 32.766 34.717 24.284 1.00 11.08 227 VAL A N 1
ATOM 2041 C CA . VAL A 1 230 ? 33.617 35.800 23.751 1.00 11.32 227 VAL A CA 1
ATOM 2042 C C . VAL A 1 230 ? 34.857 35.215 23.104 1.00 10.43 227 VAL A C 1
ATOM 2043 O O . VAL A 1 230 ? 35.312 35.721 22.073 1.00 11.66 227 VAL A O 1
ATOM 2047 N N . ALA A 1 231 ? 35.470 34.234 23.749 1.00 11.25 228 ALA A N 1
ATOM 2048 C CA . ALA A 1 231 ? 36.747 33.708 23.257 1.00 11.96 228 ALA A CA 1
ATOM 2049 C C . ALA A 1 231 ? 36.693 33.121 21.838 1.00 11.58 228 ALA A C 1
ATOM 2050 O O . ALA A 1 231 ? 37.710 33.094 21.103 1.00 13.65 228 ALA A O 1
ATOM 2052 N N . ASN A 1 232 ? 35.530 32.638 21.438 1.00 11.51 229 ASN A N 1
ATOM 2053 C CA . ASN A 1 232 ? 35.371 32.082 20.104 1.00 11.26 229 ASN A CA 1
ATOM 2054 C C . ASN A 1 232 ? 35.004 33.103 19.051 1.00 11.45 229 ASN A C 1
ATOM 2055 O O . ASN A 1 232 ? 34.905 32.764 17.854 1.00 12.00 229 ASN A O 1
ATOM 2060 N N . HIS A 1 233 ? 34.774 34.356 19.464 1.00 9.75 230 HIS A N 1
ATOM 2061 C CA . HIS A 1 233 ? 34.213 35.362 18.561 1.00 9.04 230 HIS A CA 1
ATOM 2062 C C . HIS A 1 233 ? 34.946 36.698 18.500 1.00 9.73 230 HIS A C 1
ATOM 2063 O O . HIS A 1 233 ? 34.568 37.565 17.686 1.00 11.38 230 HIS A O 1
ATOM 2070 N N . PHE A 1 234 ? 35.965 36.882 19.347 1.00 9.92 231 PHE A N 1
ATOM 2071 C CA . PHE A 1 234 ? 36.741 38.106 19.384 1.00 9.68 231 PHE A CA 1
ATOM 2072 C C . PHE A 1 234 ? 38.232 37.797 19.417 1.00 8.90 231 PHE A C 1
ATOM 2073 O O . PHE A 1 234 ? 38.683 36.937 20.157 1.00 10.45 231 PHE A O 1
ATOM 2081 N N . VAL A 1 235 ? 38.985 38.560 18.635 1.00 8.67 232 VAL A N 1
ATOM 2082 C CA . VAL A 1 235 ? 40.433 38.698 18.762 1.00 10.01 232 VAL A CA 1
ATOM 2083 C C . VAL A 1 235 ? 40.751 40.188 18.910 1.00 9.57 232 VAL A C 1
ATOM 2084 O O . VAL A 1 235 ? 39.900 41.060 18.650 1.00 9.99 232 VAL A O 1
ATOM 2088 N N . ALA A 1 236 ? 41.975 40.498 19.357 1.00 10.02 233 ALA A N 1
ATOM 2089 C CA . ALA A 1 236 ? 42.390 41.896 19.595 1.00 9.74 233 ALA A CA 1
ATOM 2090 C C . ALA A 1 236 ? 43.738 42.140 18.975 1.00 9.89 233 ALA A C 1
ATOM 2091 O O . ALA A 1 236 ? 44.578 41.205 18.924 1.00 10.79 233 ALA A O 1
ATOM 2093 N N . ILE A 1 237 ? 43.975 43.380 18.583 1.00 10.94 234 ILE A N 1
ATOM 2094 C CA . ILE A 1 237 ? 45.303 43.874 18.186 1.00 11.22 234 ILE A CA 1
ATOM 2095 C C . ILE A 1 237 ? 45.537 44.984 19.157 1.00 11.63 234 ILE A C 1
ATOM 2096 O O . ILE A 1 237 ? 44.863 46.012 19.095 1.00 11.99 234 ILE A O 1
ATOM 2101 N N . SER A 1 238 ? 46.377 44.703 20.160 1.00 11.99 235 SER A N 1
ATOM 2102 C CA . SER A 1 238 ? 46.519 45.617 21.297 1.00 12.52 235 SER A CA 1
ATOM 2103 C C . SER A 1 238 ? 47.767 45.253 22.081 1.00 13.54 235 SER A C 1
ATOM 2104 O O . SER A 1 238 ? 48.180 44.101 22.113 1.00 14.43 235 SER A O 1
ATOM 2107 N N . SER A 1 239 ? 48.308 46.234 22.801 1.00 15.32 236 SER A N 1
ATOM 2108 C CA . SER A 1 239 ? 49.360 46.025 23.818 1.00 15.79 236 SER A CA 1
ATOM 2109 C C . SER A 1 239 ? 48.837 45.962 25.234 1.00 15.61 236 SER A C 1
ATOM 2110 O O . SER A 1 239 ? 49.614 45.707 26.151 1.00 17.37 236 SER A O 1
ATOM 2113 N N . LYS A 1 240 ? 47.551 46.238 25.443 1.00 14.76 237 LYS A N 1
ATOM 2114 C CA . LYS A 1 240 ? 46.973 46.346 26.778 1.00 16.25 237 LYS A CA 1
ATOM 2115 C C . LYS A 1 240 ? 46.420 45.010 27.225 1.00 15.62 237 LYS A C 1
ATOM 2116 O O . LYS A 1 240 ? 45.176 44.756 27.230 1.00 16.34 237 LYS A O 1
ATOM 2122 N N . LEU A 1 241 ? 47.348 44.119 27.589 1.00 17.04 238 LEU A N 1
ATOM 2123 C CA . LEU A 1 241 ? 46.983 42.736 27.789 1.00 16.87 238 LEU A CA 1
ATOM 2124 C C . LEU A 1 241 ? 45.954 42.517 28.891 1.00 17.20 238 LEU A C 1
ATOM 2125 O O . LEU A 1 241 ? 45.068 41.642 28.751 1.00 17.42 238 LEU A O 1
ATOM 2130 N N . ASP A 1 242 ? 46.035 43.277 29.973 1.00 17.35 239 ASP A N 1
ATOM 2131 C CA . ASP A 1 242 ? 45.070 43.091 31.068 1.00 17.63 239 ASP A CA 1
ATOM 2132 C C . ASP A 1 242 ? 43.632 43.383 30.659 1.00 16.25 239 ASP A C 1
ATOM 2133 O O . ASP A 1 242 ? 42.708 42.612 30.992 1.00 15.33 239 ASP A O 1
ATOM 2138 N N . LYS A 1 243 ? 43.444 44.466 29.889 1.00 15.98 240 LYS A N 1
ATOM 2139 C CA A LYS A 1 243 ? 42.097 44.831 29.473 0.60 15.90 240 LYS A CA 1
ATOM 2140 C CA B LYS A 1 243 ? 42.105 44.853 29.446 0.40 15.96 240 LYS A CA 1
ATOM 2141 C C . LYS A 1 243 ? 41.559 43.852 28.422 1.00 15.11 240 LYS A C 1
ATOM 2142 O O . LYS A 1 243 ? 40.372 43.534 28.411 1.00 14.74 240 LYS A O 1
ATOM 2153 N N . VAL A 1 244 ? 42.433 43.330 27.565 1.00 13.61 241 VAL A N 1
ATOM 2154 C CA . VAL A 1 244 ? 42.049 42.315 26.586 1.00 13.58 241 VAL A CA 1
ATOM 2155 C C . VAL A 1 244 ? 41.580 41.031 27.280 1.00 13.94 241 VAL A C 1
ATOM 2156 O O . VAL A 1 244 ? 40.535 40.466 26.924 1.00 13.26 241 VAL A O 1
ATOM 2160 N N . LYS A 1 245 ? 42.342 40.573 28.283 1.00 14.73 242 LYS A N 1
ATOM 2161 C CA . LYS A 1 245 ? 41.949 39.397 29.039 1.00 15.88 242 LYS A CA 1
ATOM 2162 C C . LYS A 1 245 ? 40.617 39.653 29.782 1.00 15.61 242 LYS A C 1
ATOM 2163 O O . LYS A 1 245 ? 39.728 38.770 29.787 1.00 16.06 242 LYS A O 1
ATOM 2169 N N . GLU A 1 246 ? 40.471 40.823 30.398 1.00 15.19 243 GLU A N 1
ATOM 2170 C CA A GLU A 1 246 ? 39.237 41.161 31.137 0.70 16.53 243 GLU A CA 1
ATOM 2171 C CA B GLU A 1 246 ? 39.240 41.160 31.138 0.30 15.87 243 GLU A CA 1
ATOM 2172 C C . GLU A 1 246 ? 37.995 41.144 30.218 1.00 16.05 243 GLU A C 1
ATOM 2173 O O . GLU A 1 246 ? 36.887 40.817 30.641 1.00 17.56 243 GLU A O 1
ATOM 2184 N N . PHE A 1 247 ? 38.187 41.499 28.942 1.00 14.82 244 PHE A N 1
ATOM 2185 C CA . PHE A 1 247 ? 37.081 41.513 27.963 1.00 13.87 244 PHE A CA 1
ATOM 2186 C C . PHE A 1 247 ? 36.627 40.089 27.644 1.00 14.31 244 PHE A C 1
ATOM 2187 O O . PHE A 1 247 ? 35.483 39.870 27.264 1.00 14.92 244 PHE A O 1
ATOM 2195 N N . GLY A 1 248 ? 37.536 39.125 27.814 1.00 13.84 245 GLY A N 1
ATOM 2196 C CA . GLY A 1 248 ? 37.283 37.716 27.573 1.00 14.39 245 GLY A CA 1
ATOM 2197 C C . GLY A 1 248 ? 37.994 37.107 26.401 1.00 14.05 245 GLY A C 1
ATOM 2198 O O . GLY A 1 248 ? 37.685 35.985 26.028 1.0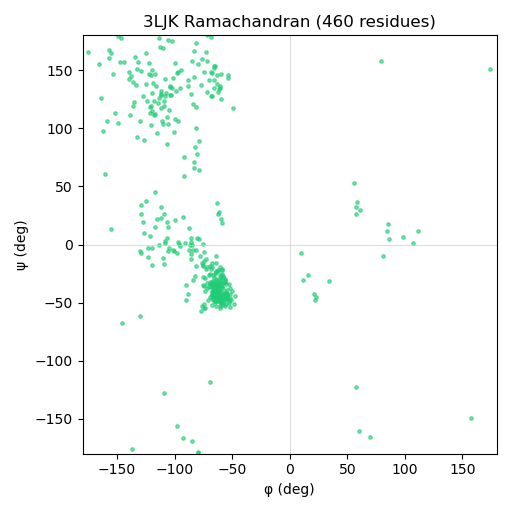0 15.59 245 GLY A O 1
ATOM 2199 N N . ILE A 1 249 ? 38.961 37.834 25.847 1.00 15.20 246 ILE A N 1
ATOM 2200 C CA . ILE A 1 249 ? 39.762 37.360 24.736 1.00 14.05 246 ILE A CA 1
ATOM 2201 C C . ILE A 1 249 ? 40.983 36.597 25.249 1.00 16.55 246 ILE A C 1
ATOM 2202 O O . ILE A 1 249 ? 41.674 37.020 26.170 1.00 17.39 246 ILE A O 1
ATOM 2207 N N . ASP A 1 250 ? 41.238 35.468 24.590 1.00 17.78 247 ASP A N 1
ATOM 2208 C CA A ASP A 1 250 ? 42.385 34.607 24.895 0.70 18.34 247 ASP A CA 1
ATOM 2209 C CA B ASP A 1 250 ? 42.389 34.624 24.904 0.30 17.82 247 ASP A CA 1
ATOM 2210 C C . ASP A 1 250 ? 43.674 35.375 24.527 1.00 17.71 247 ASP A C 1
ATOM 2211 O O . ASP A 1 250 ? 43.739 35.948 23.444 1.00 17.15 247 ASP A O 1
ATOM 2220 N N . LEU A 1 251 ? 44.697 35.387 25.394 1.00 17.11 248 LEU A N 1
ATOM 2221 C CA A LEU A 1 251 ? 45.900 36.136 24.985 0.70 17.18 248 LEU A CA 1
ATOM 2222 C CA B LEU A 1 251 ? 46.055 35.957 25.138 0.30 16.37 248 LEU A CA 1
ATOM 2223 C C . LEU A 1 251 ? 46.677 35.509 23.812 1.00 15.14 248 LEU A C 1
ATOM 2224 O O . LEU A 1 251 ? 47.393 36.263 23.081 1.00 14.75 248 LEU A O 1
ATOM 2233 N N . GLU A 1 252 ? 46.430 34.234 23.477 1.00 13.82 249 GLU A N 1
ATOM 2234 C CA A GLU A 1 252 ? 46.845 33.611 22.189 0.60 14.98 249 GLU A CA 1
ATOM 2235 C CA B GLU A 1 252 ? 46.933 33.675 22.208 0.40 14.42 249 GLU A CA 1
ATOM 2236 C C . GLU A 1 252 ? 46.326 34.406 20.999 1.00 13.55 249 GLU A C 1
ATOM 2237 O O . GLU A 1 252 ? 46.895 34.381 19.895 1.00 14.00 249 GLU A O 1
ATOM 2248 N N . HIS A 1 253 ? 45.187 35.071 21.205 1.00 12.19 250 HIS A N 1
ATOM 2249 C CA . HIS A 1 253 ? 44.543 35.848 20.161 1.00 11.24 250 HIS A CA 1
ATOM 2250 C C . HIS A 1 253 ? 44.589 37.347 20.433 1.00 11.58 250 HIS A C 1
ATOM 2251 O O . HIS A 1 253 ? 43.704 38.105 19.994 1.00 11.53 250 HIS A O 1
ATOM 2258 N N . CYS A 1 254 ? 45.671 37.786 21.095 1.00 11.27 251 CYS A N 1
ATOM 2259 C CA . CYS A 1 254 ? 46.025 39.188 21.189 1.00 11.17 251 CYS A CA 1
ATOM 2260 C C . CYS A 1 254 ? 47.305 39.367 20.392 1.00 10.65 251 CYS A C 1
ATOM 2261 O O . CYS A 1 254 ? 48.331 38.765 20.694 1.00 12.50 251 CYS A O 1
ATOM 2264 N N . TYR A 1 255 ? 47.185 40.165 19.360 1.00 9.74 252 TYR A N 1
ATOM 2265 C CA . TYR A 1 255 ? 48.239 40.432 18.371 1.00 10.45 252 TYR A CA 1
ATOM 2266 C C . TYR A 1 255 ? 48.957 41.755 18.652 1.00 12.28 252 TYR A C 1
ATOM 2267 O O . TYR A 1 255 ? 48.462 42.672 19.304 1.00 12.32 252 TYR A O 1
ATOM 2276 N N . LYS A 1 256 ? 50.165 41.818 18.153 1.00 14.52 253 LYS A N 1
ATOM 2277 C CA . LYS A 1 256 ? 51.138 42.829 18.559 1.00 15.69 253 LYS A CA 1
ATOM 2278 C C . LYS A 1 256 ? 51.006 44.129 17.814 1.00 15.64 253 LYS A C 1
ATOM 2279 O O . LYS A 1 256 ? 50.720 44.163 16.644 1.00 18.24 253 LYS A O 1
ATOM 2298 N N . TRP A 1 258 ? 53.638 47.422 17.779 1.00 13.99 255 TRP A N 1
ATOM 2299 C CA . TRP A 1 258 ? 54.853 48.013 18.271 1.00 13.32 255 TRP A CA 1
ATOM 2300 C C . TRP A 1 258 ? 54.825 49.526 18.240 1.00 11.56 255 TRP A C 1
ATOM 2301 O O . TRP A 1 258 ? 54.214 50.102 17.353 1.00 12.00 255 TRP A O 1
ATOM 2312 N N . ASP A 1 259 ? 55.494 50.165 19.213 1.00 12.29 256 ASP A N 1
ATOM 2313 C CA A ASP A 1 259 ? 55.476 51.623 19.318 0.70 12.16 256 ASP A CA 1
ATOM 2314 C CA B ASP A 1 259 ? 55.414 51.624 19.284 0.30 12.42 256 ASP A CA 1
ATOM 2315 C C . ASP A 1 259 ? 56.130 52.316 18.121 1.00 12.14 256 ASP A C 1
ATOM 2316 O O . ASP A 1 259 ? 55.878 53.504 17.877 1.00 14.71 256 ASP A O 1
ATOM 2325 N N . TRP A 1 260 ? 56.945 51.589 17.367 1.00 11.06 257 TRP A N 1
ATOM 2326 C CA . TRP A 1 260 ? 57.603 52.105 16.164 1.00 10.62 257 TRP A CA 1
ATOM 2327 C C . TRP A 1 260 ? 56.753 51.999 14.897 1.00 10.15 257 TRP A C 1
ATOM 2328 O O . TRP A 1 260 ? 57.221 52.359 13.793 1.00 10.49 257 TRP A O 1
ATOM 2339 N N . VAL A 1 261 ? 55.517 51.567 15.047 1.00 10.47 258 VAL A N 1
ATOM 2340 C CA . VAL A 1 261 ? 54.532 51.552 13.946 1.00 10.06 258 VAL A CA 1
ATOM 2341 C C . VAL A 1 261 ? 53.439 52.612 14.259 1.00 10.50 258 VAL A C 1
ATOM 2342 O O . VAL A 1 261 ? 52.633 52.449 15.187 1.00 11.48 258 VAL A O 1
ATOM 2346 N N . GLY A 1 262 ? 53.479 53.728 13.524 1.00 10.84 259 GLY A N 1
ATOM 2347 C CA . GLY A 1 262 ? 52.459 54.759 13.699 1.00 11.31 259 GLY A CA 1
ATOM 2348 C C . GLY A 1 262 ? 51.134 54.216 13.191 1.00 10.22 259 GLY A C 1
ATOM 2349 O O . GLY A 1 262 ? 51.101 53.470 12.195 1.00 10.51 259 GLY A O 1
ATOM 2350 N N . GLY A 1 263 ? 50.030 54.658 13.799 1.00 11.20 260 GLY A N 1
ATOM 2351 C CA . GLY A 1 263 ? 48.712 54.187 13.359 1.00 11.08 260 GLY A CA 1
ATOM 2352 C C . GLY A 1 263 ? 48.470 54.424 11.865 1.00 11.48 260 GLY A C 1
ATOM 2353 O O . GLY A 1 263 ? 47.954 53.579 11.132 1.00 11.81 260 GLY A O 1
ATOM 2354 N N . ARG A 1 264 ? 48.874 55.578 11.371 1.00 11.32 261 ARG A N 1
ATOM 2355 C CA . ARG A 1 264 ? 48.658 55.942 9.987 1.00 11.29 261 ARG A CA 1
ATOM 2356 C C . ARG A 1 264 ? 49.666 55.282 9.012 1.00 11.01 261 ARG A C 1
ATOM 2357 O O . ARG A 1 264 ? 49.599 55.525 7.798 1.00 11.26 261 ARG A O 1
ATOM 2365 N N . TYR A 1 265 ? 50.511 54.396 9.571 1.00 10.36 262 TYR A N 1
ATOM 2366 C CA . TYR A 1 265 ? 51.476 53.585 8.844 1.00 10.40 262 TYR A CA 1
ATOM 2367 C C . TYR A 1 265 ? 51.361 52.118 9.222 1.00 10.04 262 TYR A C 1
ATOM 2368 O O . TYR A 1 265 ? 52.334 51.382 9.111 1.00 10.54 262 TYR A O 1
ATOM 2377 N N . SER A 1 266 ? 50.169 51.711 9.663 1.00 10.08 263 SER A N 1
ATOM 2378 C CA . SER A 1 266 ? 50.013 50.429 10.339 1.00 10.01 263 SER A CA 1
ATOM 2379 C C . SER A 1 266 ? 49.337 49.328 9.519 1.00 9.53 263 SER A C 1
ATOM 2380 O O . SER A 1 266 ? 49.333 48.169 9.973 1.00 9.69 263 SER A O 1
ATOM 2383 N N . LEU A 1 267 ? 48.834 49.599 8.312 1.00 10.16 264 LEU A N 1
ATOM 2384 C CA . LEU A 1 267 ? 48.129 48.520 7.586 1.00 9.50 264 LEU A CA 1
ATOM 2385 C C . LEU A 1 267 ? 49.044 47.338 7.269 1.00 9.38 264 LEU A C 1
ATOM 2386 O O . LEU A 1 267 ? 48.546 46.232 7.054 1.00 10.20 264 LEU A O 1
ATOM 2391 N N . TRP A 1 268 ? 50.354 47.576 7.256 1.00 9.32 265 TRP A N 1
ATOM 2392 C CA . TRP A 1 268 ? 51.369 46.558 6.939 1.00 8.96 265 TRP A CA 1
ATOM 2393 C C . TRP A 1 268 ? 51.605 45.567 8.100 1.00 9.56 265 TRP A C 1
ATOM 2394 O O . TRP A 1 268 ? 52.295 44.579 7.905 1.00 9.93 265 TRP A O 1
ATOM 2405 N N . SER A 1 269 ? 51.130 45.953 9.298 1.00 9.97 266 SER A N 1
ATOM 2406 C CA . SER A 1 269 ? 51.330 45.198 10.540 1.00 9.55 266 SER A CA 1
ATOM 2407 C C . SER A 1 269 ? 50.168 44.240 10.782 1.00 9.73 266 SER A C 1
ATOM 2408 O O . SER A 1 269 ? 49.333 44.018 9.870 1.00 9.88 266 SER A O 1
ATOM 2411 N N . SER A 1 270 ? 50.068 43.694 11.984 1.00 9.43 267 SER A N 1
ATOM 2412 C CA . SER A 1 270 ? 48.911 42.874 12.318 1.00 9.73 267 SER A CA 1
ATOM 2413 C C . SER A 1 270 ? 47.571 43.614 12.195 1.00 10.12 267 SER A C 1
ATOM 2414 O O . SER A 1 270 ? 46.532 42.997 12.068 1.00 10.05 267 SER A O 1
ATOM 2417 N N . ILE A 1 271 ? 47.623 44.946 12.261 1.00 10.44 268 ILE A N 1
ATOM 2418 C CA . ILE A 1 271 ? 46.445 45.789 12.052 1.00 11.93 268 ILE A CA 1
ATOM 2419 C C . ILE A 1 271 ? 45.824 45.486 10.693 1.00 13.03 268 ILE A C 1
ATOM 2420 O O . ILE A 1 271 ? 44.583 45.617 10.528 1.00 14.81 268 ILE A O 1
ATOM 2425 N N . GLY A 1 272 ? 46.632 45.068 9.720 1.00 12.16 269 GLY A N 1
ATOM 2426 C CA . GLY A 1 272 ? 46.121 44.711 8.394 1.00 12.64 269 GLY A CA 1
ATOM 2427 C C . GLY A 1 272 ? 45.475 43.346 8.277 1.00 12.26 269 GLY A C 1
ATOM 2428 O O . GLY A 1 272 ? 45.220 42.856 7.177 1.00 13.37 269 GLY A O 1
ATOM 2437 N N . SER A 1 274 ? 42.572 42.160 8.655 1.00 9.47 271 SER A N 1
ATOM 2438 C CA . SER A 1 274 ? 41.330 42.171 7.865 1.00 10.25 271 SER A CA 1
ATOM 2439 C C . SER A 1 274 ? 41.578 42.137 6.343 1.00 10.38 271 SER A C 1
ATOM 2440 O O . SER A 1 274 ? 40.740 41.620 5.593 1.00 10.17 271 SER A O 1
ATOM 2443 N N . ILE A 1 275 ? 42.686 42.714 5.875 1.00 10.09 272 ILE A N 1
ATOM 2444 C CA . ILE A 1 275 ? 43.075 42.597 4.461 1.00 10.32 272 ILE A CA 1
ATOM 2445 C C . ILE A 1 275 ? 43.279 41.132 4.138 1.00 9.49 272 ILE A C 1
ATOM 2446 O O . ILE A 1 275 ? 42.738 40.617 3.143 1.00 10.38 272 ILE A O 1
ATOM 2451 N N . ALA A 1 276 ? 44.100 40.434 4.907 1.00 9.26 273 ALA A N 1
ATOM 2452 C CA . ALA A 1 276 ? 44.344 38.994 4.686 1.00 9.57 273 ALA A CA 1
ATOM 2453 C C . ALA A 1 276 ? 43.070 38.144 4.757 1.00 9.53 273 ALA A C 1
ATOM 2454 O O . ALA A 1 276 ? 42.910 37.129 4.053 1.00 11.08 273 ALA A O 1
ATOM 2456 N N . PHE A 1 277 ? 42.160 38.520 5.656 1.00 10.23 274 PHE A N 1
ATOM 2457 C CA . PHE A 1 277 ? 40.890 37.810 5.746 1.00 9.67 274 PHE A CA 1
ATOM 2458 C C . PHE A 1 277 ? 40.052 37.959 4.474 1.00 10.74 274 PHE A C 1
ATOM 2459 O O . PHE A 1 277 ? 39.180 37.111 4.240 1.00 13.09 274 PHE A O 1
ATOM 2467 N N . ALA A 1 278 ? 40.279 39.013 3.685 1.00 10.39 275 ALA A N 1
ATOM 2468 C CA . ALA A 1 278 ? 39.561 39.191 2.401 1.00 10.45 275 ALA A CA 1
ATOM 2469 C C . ALA A 1 278 ? 40.297 38.537 1.220 1.00 10.58 275 ALA A C 1
ATOM 2470 O O . ALA A 1 278 ? 39.685 37.825 0.424 1.00 11.00 275 ALA A O 1
ATOM 2472 N N . ILE A 1 279 ? 41.609 38.791 1.121 1.00 9.69 276 ILE A N 1
ATOM 2473 C CA . ILE A 1 279 ? 42.390 38.431 -0.074 1.00 9.80 276 ILE A CA 1
ATOM 2474 C C . ILE A 1 279 ? 43.357 37.260 0.118 1.00 9.97 276 ILE A C 1
ATOM 2475 O O . ILE A 1 279 ? 43.971 36.813 -0.851 1.00 10.17 276 ILE A O 1
ATOM 2480 N N . GLY A 1 280 ? 43.384 36.673 1.314 1.00 9.97 277 GLY A N 1
ATOM 2481 C CA . GLY A 1 280 ? 44.297 35.602 1.682 1.00 9.97 277 GLY A CA 1
ATOM 2482 C C . GLY A 1 280 ? 45.681 36.125 2.033 1.00 9.99 277 GLY A C 1
ATOM 2483 O O . GLY A 1 280 ? 46.101 37.206 1.639 1.00 10.14 277 GLY A O 1
ATOM 2484 N N . TYR A 1 281 ? 46.413 35.332 2.785 1.00 9.93 278 TYR A N 1
ATOM 2485 C CA . TYR A 1 281 ? 47.710 35.745 3.261 1.00 10.29 278 TYR A CA 1
ATOM 2486 C C . TYR A 1 281 ? 48.729 35.856 2.125 1.00 10.05 278 TYR A C 1
ATOM 2487 O O . TYR A 1 281 ? 49.594 36.723 2.180 1.00 11.35 278 TYR A O 1
ATOM 2496 N N . ASP A 1 282 ? 48.657 34.998 1.093 1.00 10.90 279 ASP A N 1
ATOM 2497 C CA A ASP A 1 282 ? 49.610 35.065 -0.016 0.70 10.45 279 ASP A CA 1
ATOM 2498 C CA B ASP A 1 282 ? 49.644 35.088 0.011 0.30 10.70 279 ASP A CA 1
ATOM 2499 C C . ASP A 1 282 ? 49.526 36.434 -0.687 1.00 10.08 279 ASP A C 1
ATOM 2500 O O . ASP A 1 282 ? 50.531 37.070 -0.995 1.00 10.31 279 ASP A O 1
ATOM 2509 N N . ASN A 1 283 ? 48.301 36.923 -0.899 1.00 10.20 280 ASN A N 1
ATOM 2510 C CA . ASN A 1 283 ? 48.122 38.255 -1.487 1.00 9.76 280 ASN A CA 1
ATOM 2511 C C . ASN A 1 283 ? 48.549 39.384 -0.563 1.00 9.67 280 ASN A C 1
ATOM 2512 O O . ASN A 1 283 ? 49.062 40.404 -1.029 1.00 9.96 280 ASN A O 1
ATOM 2517 N N . PHE A 1 284 ? 48.380 39.188 0.751 1.00 9.99 281 PHE A N 1
ATOM 2518 C CA . PHE A 1 284 ? 48.874 40.175 1.710 1.00 10.04 281 PHE A CA 1
ATOM 2519 C C . PHE A 1 284 ? 50.405 40.253 1.588 1.00 10.36 281 PHE A C 1
ATOM 2520 O O . PHE A 1 284 ? 50.994 41.339 1.622 1.00 9.27 281 PHE A O 1
ATOM 2528 N N . GLU A 1 285 ? 51.072 39.105 1.441 1.00 10.24 282 GLU A N 1
ATOM 2529 C CA A GLU A 1 285 ? 52.528 39.105 1.235 0.60 10.56 282 GLU A CA 1
ATOM 2530 C CA B GLU A 1 285 ? 52.524 39.085 1.232 0.40 10.99 282 GLU A CA 1
ATOM 2531 C C . GLU A 1 285 ? 52.932 39.852 -0.030 1.00 10.39 282 GLU A C 1
ATOM 2532 O O . GLU A 1 285 ? 53.964 40.538 -0.045 1.00 10.78 282 GLU A O 1
ATOM 2543 N N . LYS A 1 286 ? 52.119 39.742 -1.095 1.00 9.46 283 LYS A N 1
ATOM 2544 C CA . LYS A 1 286 ? 52.409 40.467 -2.325 1.00 8.60 283 LYS A CA 1
ATOM 2545 C C . LYS A 1 286 ? 52.284 42.000 -2.123 1.00 8.94 283 LYS A C 1
ATOM 2546 O O . LYS A 1 286 ? 53.093 42.752 -2.677 1.00 9.26 283 LYS A O 1
ATOM 2552 N N . LEU A 1 287 ? 51.256 42.403 -1.388 1.00 8.87 284 LEU A N 1
ATOM 2553 C CA . LEU A 1 287 ? 51.113 43.822 -0.980 1.00 9.56 284 LEU A CA 1
ATOM 2554 C C . LEU A 1 287 ? 52.390 44.334 -0.294 1.00 8.69 284 LEU A C 1
ATOM 2555 O O . LEU A 1 287 ? 52.932 45.392 -0.661 1.00 9.84 284 LEU A O 1
ATOM 2560 N N . LEU A 1 288 ? 52.864 43.559 0.687 1.00 9.29 285 LEU A N 1
ATOM 2561 C CA A LEU A 1 288 ? 54.104 43.888 1.413 0.60 9.43 285 LEU A CA 1
ATOM 2562 C CA B LEU A 1 288 ? 54.058 43.992 1.381 0.40 9.15 285 LEU A CA 1
ATOM 2563 C C . LEU A 1 288 ? 55.305 43.996 0.473 1.00 9.20 285 LEU A C 1
ATOM 2564 O O . LEU A 1 288 ? 56.140 44.906 0.563 1.00 9.52 285 LEU A O 1
ATOM 2573 N N . ALA A 1 289 ? 55.407 43.020 -0.425 1.00 8.71 286 ALA A N 1
ATOM 2574 C CA . ALA A 1 289 ? 56.518 42.974 -1.344 1.00 8.44 286 ALA A CA 1
ATOM 2575 C C . ALA A 1 289 ? 56.556 44.166 -2.285 1.00 9.39 286 ALA A C 1
ATOM 2576 O O . ALA A 1 289 ? 57.634 44.673 -2.647 1.00 9.87 286 ALA A O 1
ATOM 2578 N N . GLY A 1 290 ? 55.373 44.628 -2.701 1.00 9.71 287 GLY A N 1
ATOM 2579 C CA . GLY A 1 290 ? 55.332 45.837 -3.533 1.00 9.69 287 GLY A CA 1
ATOM 2580 C C . GLY A 1 290 ? 55.852 47.062 -2.812 1.00 8.44 287 GLY A C 1
ATOM 2581 O O . GLY A 1 290 ? 56.612 47.865 -3.377 1.00 9.02 287 GLY A O 1
ATOM 2582 N N . ALA A 1 291 ? 55.466 47.217 -1.544 1.00 9.59 288 ALA A N 1
ATOM 2583 C CA . ALA A 1 291 ? 55.989 48.269 -0.724 1.00 9.21 288 ALA A CA 1
ATOM 2584 C C . ALA A 1 291 ? 57.522 48.138 -0.542 1.00 9.73 288 ALA A C 1
ATOM 2585 O O . ALA A 1 291 ? 58.233 49.133 -0.682 1.00 9.19 288 ALA A O 1
ATOM 2587 N N . TYR A 1 292 ? 58.010 46.931 -0.283 1.00 9.47 289 TYR A N 1
ATOM 2588 C CA . TYR A 1 292 ? 59.458 46.730 -0.153 1.00 9.56 289 TYR A CA 1
ATOM 2589 C C . TYR A 1 292 ? 60.174 47.235 -1.416 1.00 9.07 289 TYR A C 1
ATOM 2590 O O . TYR A 1 292 ? 61.260 47.826 -1.358 1.00 10.13 289 TYR A O 1
ATOM 2599 N N . SER A 1 293 ? 59.589 46.934 -2.589 1.00 9.12 290 SER A N 1
ATOM 2600 C CA . SER A 1 293 ? 60.252 47.323 -3.845 1.00 9.67 290 SER A CA 1
ATOM 2601 C C . SER A 1 293 ? 60.538 48.821 -3.839 1.00 10.10 290 SER A C 1
ATOM 2602 O O . SER A 1 293 ? 61.597 49.283 -4.290 1.00 10.62 290 SER A O 1
ATOM 2605 N N . VAL A 1 294 ? 59.560 49.601 -3.380 1.00 9.46 291 VAL A N 1
ATOM 2606 C CA . VAL A 1 294 ? 59.669 51.058 -3.334 1.00 8.56 291 VAL A CA 1
ATOM 2607 C C . VAL A 1 294 ? 60.589 51.496 -2.204 1.00 9.23 291 VAL A C 1
ATOM 2608 O O . VAL A 1 294 ? 61.348 52.466 -2.359 1.00 9.84 291 VAL A O 1
ATOM 2612 N N . ASP A 1 295 ? 60.570 50.788 -1.072 1.00 9.40 292 ASP A N 1
ATOM 2613 C CA . ASP A 1 295 ? 61.512 51.086 0.010 1.00 8.99 292 ASP A CA 1
ATOM 2614 C C . ASP A 1 295 ? 62.967 50.970 -0.498 1.00 9.66 292 ASP A C 1
ATOM 2615 O O . ASP A 1 295 ? 63.797 51.841 -0.199 1.00 10.10 292 ASP A O 1
ATOM 2620 N N . LYS A 1 296 ? 63.263 49.904 -1.253 1.00 9.91 293 LYS A N 1
ATOM 2621 C CA . LYS A 1 296 ? 64.613 49.695 -1.792 1.00 10.38 293 LYS A CA 1
ATOM 2622 C C . LYS A 1 296 ? 64.966 50.803 -2.788 1.00 10.82 293 LYS A C 1
ATOM 2623 O O . LYS A 1 296 ? 66.066 51.374 -2.755 1.00 10.84 293 LYS A O 1
ATOM 2629 N N . HIS A 1 297 ? 64.018 51.148 -3.641 1.00 9.96 294 HIS A N 1
ATOM 2630 C CA . HIS A 1 297 ? 64.198 52.273 -4.573 1.00 10.37 294 HIS A CA 1
ATOM 2631 C C . HIS A 1 297 ? 64.544 53.546 -3.829 1.00 9.89 294 HIS A C 1
ATOM 2632 O O . HIS A 1 297 ? 65.484 54.258 -4.178 1.00 11.04 294 HIS A O 1
ATOM 2639 N N . PHE A 1 298 ? 63.748 53.869 -2.820 1.00 9.13 295 PHE A N 1
ATOM 2640 C CA . PHE A 1 298 ? 63.893 55.104 -2.092 1.00 10.37 295 PHE A CA 1
ATOM 2641 C C . PHE A 1 298 ? 65.219 55.191 -1.332 1.00 10.31 295 PHE A C 1
ATOM 2642 O O . PHE A 1 298 ? 65.899 56.221 -1.352 1.00 11.02 295 PHE A O 1
ATOM 2650 N N . LYS A 1 299 ? 65.563 54.078 -0.673 1.00 10.50 296 LYS A N 1
ATOM 2651 C CA . LYS A 1 299 ? 66.767 53.974 0.157 1.00 11.59 296 LYS A CA 1
ATOM 2652 C C . LYS A 1 299 ? 68.054 54.051 -0.691 1.00 11.60 296 LYS A C 1
ATOM 2653 O O . LYS A 1 299 ? 69.071 54.574 -0.229 1.00 13.82 296 LYS A O 1
ATOM 2659 N N . GLU A 1 300 ? 68.012 53.553 -1.919 1.00 11.15 297 GLU A N 1
ATOM 2660 C CA . GLU A 1 300 ? 69.236 53.298 -2.675 1.00 11.81 297 GLU A CA 1
ATOM 2661 C C . GLU A 1 300 ? 69.470 54.242 -3.829 1.00 12.32 297 GLU A C 1
ATOM 2662 O O . GLU A 1 300 ? 70.598 54.298 -4.338 1.00 14.21 297 GLU A O 1
ATOM 2668 N N . THR A 1 301 ? 68.433 54.961 -4.262 1.00 11.17 298 THR A N 1
ATOM 2669 C CA . THR A 1 301 ? 68.523 55.684 -5.547 1.00 10.95 298 THR A CA 1
ATOM 2670 C C . THR A 1 301 ? 68.950 57.161 -5.329 1.00 11.29 298 THR A C 1
ATOM 2671 O O . THR A 1 301 ? 68.431 57.859 -4.447 1.00 11.43 298 THR A O 1
ATOM 2675 N N . GLU A 1 302 ? 69.891 57.629 -6.141 1.00 11.30 299 GLU A N 1
ATOM 2676 C CA . GLU A 1 302 ? 70.269 59.043 -6.128 1.00 12.39 299 GLU A CA 1
ATOM 2677 C C . GLU A 1 302 ? 69.041 59.934 -6.307 1.00 11.46 299 GLU A C 1
ATOM 2678 O O . GLU A 1 302 ? 68.091 59.583 -7.029 1.00 12.49 299 GLU A O 1
ATOM 2684 N N . PHE A 1 303 ? 69.036 61.080 -5.619 1.00 11.05 300 PHE A N 1
ATOM 2685 C CA . PHE A 1 303 ? 67.848 61.900 -5.548 1.00 10.09 300 PHE A CA 1
ATOM 2686 C C . PHE A 1 303 ? 67.282 62.322 -6.909 1.00 9.93 300 PHE A C 1
ATOM 2687 O O . PHE A 1 303 ? 66.040 62.409 -7.048 1.00 11.03 300 PHE A O 1
ATOM 2695 N N . SER A 1 304 ? 68.142 62.508 -7.914 1.00 11.28 301 SER A N 1
ATOM 2696 C CA . SER A 1 304 ? 67.674 62.949 -9.233 1.00 12.30 301 SER A CA 1
ATOM 2697 C C . SER A 1 304 ? 66.819 61.921 -9.978 1.00 12.42 301 SER A C 1
ATOM 2698 O O . SER A 1 304 ? 66.134 62.284 -10.935 1.00 14.75 301 SER A O 1
ATOM 2701 N N . LYS A 1 305 ? 66.871 60.664 -9.515 1.00 12.96 302 LYS A N 1
ATOM 2702 C CA A LYS A 1 305 ? 66.138 59.553 -10.110 0.60 12.68 302 LYS A CA 1
ATOM 2703 C CA B LYS A 1 305 ? 66.137 59.560 -10.127 0.40 12.32 302 LYS A CA 1
ATOM 2704 C C . LYS A 1 305 ? 65.217 58.869 -9.120 1.00 11.91 302 LYS A C 1
ATOM 2705 O O . LYS A 1 305 ? 64.750 57.756 -9.372 1.00 12.42 302 LYS A O 1
ATOM 2716 N N . ASN A 1 306 ? 64.933 59.556 -8.002 1.00 10.19 303 ASN A N 1
ATOM 2717 C CA . ASN A 1 306 ? 64.216 58.970 -6.839 1.00 9.65 303 ASN A CA 1
ATOM 2718 C C . ASN A 1 306 ? 62.798 59.511 -6.795 1.00 9.81 303 ASN A C 1
ATOM 2719 O O . ASN A 1 306 ? 62.583 60.680 -6.593 1.00 11.32 303 ASN A O 1
ATOM 2724 N N . ILE A 1 307 ? 61.817 58.664 -7.079 1.00 8.68 304 ILE A N 1
ATOM 2725 C CA . ILE A 1 307 ? 60.444 59.116 -7.301 1.00 9.46 304 ILE A CA 1
ATOM 2726 C C . ILE A 1 307 ? 59.846 59.852 -6.078 1.00 9.84 304 ILE A C 1
ATOM 2727 O O . ILE A 1 307 ? 59.352 60.952 -6.241 1.00 10.25 304 ILE A O 1
ATOM 2732 N N . PRO A 1 308 ? 59.925 59.275 -4.860 1.00 9.86 305 PRO A N 1
ATOM 2733 C CA . PRO A 1 308 ? 59.354 59.984 -3.720 1.00 10.87 305 PRO A CA 1
ATOM 2734 C C . PRO A 1 308 ? 60.044 61.333 -3.456 1.00 10.00 305 PRO A C 1
ATOM 2735 O O . PRO A 1 308 ? 59.381 62.284 -3.055 1.00 9.73 305 PRO A O 1
ATOM 2739 N N . VAL A 1 309 ? 61.353 61.416 -3.709 1.00 9.44 306 VAL A N 1
ATOM 2740 C CA . VAL A 1 309 ? 62.066 62.697 -3.517 1.00 9.42 306 VAL A CA 1
ATOM 2741 C C . VAL A 1 309 ? 61.552 63.742 -4.526 1.00 9.37 306 VAL A C 1
ATOM 2742 O O . VAL A 1 309 ? 61.294 64.881 -4.157 1.00 10.48 306 VAL A O 1
ATOM 2746 N N . ILE A 1 310 ? 61.421 63.359 -5.792 1.00 9.70 307 ILE A N 1
ATOM 2747 C CA . ILE A 1 310 ? 60.898 64.272 -6.796 1.00 10.15 307 ILE A CA 1
ATOM 2748 C C . ILE A 1 310 ? 59.446 64.708 -6.436 1.00 9.94 307 ILE A C 1
ATOM 2749 O O . ILE A 1 310 ? 59.084 65.870 -6.493 1.00 10.06 307 ILE A O 1
ATOM 2762 N N . ALA A 1 312 ? 58.091 64.917 -3.510 1.00 8.69 309 ALA A N 1
ATOM 2763 C CA . ALA A 1 312 ? 58.165 65.797 -2.364 1.00 8.94 309 ALA A CA 1
ATOM 2764 C C . ALA A 1 312 ? 58.666 67.193 -2.775 1.00 9.56 309 ALA A C 1
ATOM 2765 O O . ALA A 1 312 ? 58.122 68.218 -2.333 1.00 10.07 309 ALA A O 1
ATOM 2767 N N . LEU A 1 313 ? 59.720 67.235 -3.589 1.00 9.84 310 LEU A N 1
ATOM 2768 C CA . LEU A 1 313 ? 60.272 68.507 -4.016 1.00 9.22 310 LEU A CA 1
ATOM 2769 C C . LEU A 1 313 ? 59.261 69.323 -4.788 1.00 8.97 310 LEU A C 1
ATOM 2770 O O . LEU A 1 313 ? 59.166 70.547 -4.597 1.00 10.24 310 LEU A O 1
ATOM 2775 N N . LEU A 1 314 ? 58.564 68.678 -5.722 1.00 9.93 311 LEU A N 1
ATOM 2776 C CA . LEU A 1 314 ? 57.571 69.406 -6.501 1.00 10.22 311 LEU A CA 1
ATOM 2777 C C . LEU A 1 314 ? 56.480 69.967 -5.596 1.00 9.80 311 LEU A C 1
ATOM 2778 O O . LEU A 1 314 ? 56.091 71.145 -5.695 1.00 10.48 311 LEU A O 1
ATOM 2783 N N . ALA A 1 315 ? 55.965 69.132 -4.695 1.00 10.39 312 ALA A N 1
ATOM 2784 C CA . ALA A 1 315 ? 54.863 69.558 -3.813 1.00 10.05 312 ALA A CA 1
ATOM 2785 C C . ALA A 1 315 ? 55.274 70.746 -2.930 1.00 9.81 312 ALA A C 1
ATOM 2786 O O . ALA A 1 315 ? 54.590 71.768 -2.835 1.00 10.67 312 ALA A O 1
ATOM 2788 N N . SER A 1 316 ? 56.436 70.613 -2.299 1.00 9.37 313 SER A N 1
ATOM 2789 C CA . SER A 1 316 ? 56.903 71.654 -1.378 1.00 10.10 313 SER A CA 1
ATOM 2790 C C . SER A 1 316 ? 57.284 72.930 -2.163 1.00 9.93 313 SER A C 1
ATOM 2791 O O . SER A 1 316 ? 57.132 74.046 -1.657 1.00 10.77 313 SER A O 1
ATOM 2794 N N . TYR A 1 317 ? 57.810 72.778 -3.375 1.00 10.81 314 TYR A N 1
ATOM 2795 C CA . TYR A 1 317 ? 58.103 73.929 -4.217 1.00 10.15 314 TYR A CA 1
ATOM 2796 C C . TYR A 1 317 ? 56.822 74.727 -4.480 1.00 10.55 314 TYR A C 1
ATOM 2797 O O . TYR A 1 317 ? 56.778 75.947 -4.304 1.00 10.56 314 TYR A O 1
ATOM 2806 N N . TYR A 1 318 ? 55.755 74.028 -4.886 1.00 9.92 315 TYR A N 1
ATOM 2807 C CA . TYR A 1 318 ? 54.508 74.716 -5.181 1.00 9.62 315 TYR A CA 1
ATOM 2808 C C . TYR A 1 318 ? 53.958 75.421 -3.927 1.00 9.59 315 TYR A C 1
ATOM 2809 O O . TYR A 1 318 ? 53.585 76.606 -3.982 1.00 11.49 315 TYR A O 1
ATOM 2818 N N . SER A 1 319 ? 53.939 74.730 -2.778 1.00 10.85 316 SER A N 1
ATOM 2819 C CA . SER A 1 319 ? 53.278 75.311 -1.629 1.00 11.82 316 SER A CA 1
ATOM 2820 C C . SER A 1 319 ? 54.120 76.416 -0.997 1.00 12.32 316 SER A C 1
ATOM 2821 O O . SER A 1 319 ? 53.568 77.281 -0.317 1.00 14.04 316 SER A O 1
ATOM 2824 N N . CYS A 1 320 ? 55.426 76.449 -1.293 1.00 11.19 317 CYS A N 1
ATOM 2825 C CA . CYS A 1 320 ? 56.314 77.550 -0.944 1.00 12.20 317 CYS A CA 1
ATOM 2826 C C . CYS A 1 320 ? 56.138 78.745 -1.871 1.00 12.37 317 CYS A C 1
ATOM 2827 O O . CYS A 1 320 ? 55.835 79.841 -1.414 1.00 16.61 317 CYS A O 1
ATOM 2830 N N . THR A 1 321 ? 56.309 78.518 -3.167 1.00 11.57 318 THR A N 1
ATOM 2831 C CA A THR A 1 321 ? 56.512 79.644 -4.099 0.70 11.99 318 THR A CA 1
ATOM 2832 C CA B THR A 1 321 ? 56.543 79.587 -4.136 0.30 11.66 318 THR A CA 1
ATOM 2833 C C . THR A 1 321 ? 55.244 80.161 -4.732 1.00 12.15 318 THR A C 1
ATOM 2834 O O . THR A 1 321 ? 55.159 81.346 -5.085 1.00 13.22 318 THR A O 1
ATOM 2841 N N . TYR A 1 322 ? 54.227 79.302 -4.829 1.00 11.56 319 TYR A N 1
ATOM 2842 C CA . TYR A 1 322 ? 52.951 79.712 -5.380 1.00 11.69 319 TYR A CA 1
ATOM 2843 C C . TYR A 1 322 ? 51.931 79.973 -4.227 1.00 13.38 319 TYR A C 1
ATOM 2844 O O . TYR A 1 322 ? 50.830 80.412 -4.474 1.00 16.15 319 TYR A O 1
ATOM 2853 N N . ASN A 1 323 ? 52.346 79.685 -2.997 1.00 14.36 320 ASN A N 1
ATOM 2854 C CA . ASN A 1 323 ? 51.526 79.859 -1.799 1.00 15.02 320 ASN A CA 1
ATOM 2855 C C . ASN A 1 323 ? 50.220 79.083 -1.849 1.00 14.18 320 ASN A C 1
ATOM 2856 O O . ASN A 1 323 ? 49.216 79.453 -1.216 1.00 15.31 320 ASN A O 1
ATOM 2861 N N . SER A 1 324 ? 50.245 78.005 -2.610 1.00 12.40 321 SER A N 1
ATOM 2862 C CA . SER A 1 324 ? 49.100 77.105 -2.677 1.00 10.71 321 SER A CA 1
ATOM 2863 C C . SER A 1 324 ? 48.892 76.446 -1.329 1.00 9.75 321 SER A C 1
ATOM 2864 O O . SER A 1 324 ? 49.839 76.232 -0.543 1.00 11.83 321 SER A O 1
ATOM 2867 N N . GLN A 1 325 ? 47.639 76.086 -1.046 1.00 9.53 322 GLN A N 1
ATOM 2868 C CA . GLN A 1 325 ? 47.217 75.584 0.251 1.00 10.31 322 GLN A CA 1
ATOM 2869 C C . GLN A 1 325 ? 46.480 74.246 0.141 1.00 9.65 322 GLN A C 1
ATOM 2870 O O . GLN A 1 325 ? 45.915 73.766 1.129 1.00 10.09 322 GLN A O 1
ATOM 2876 N N . SER A 1 326 ? 46.500 73.626 -1.043 1.00 10.04 323 SER A N 1
ATOM 2877 C CA . SER A 1 326 ? 45.930 72.295 -1.236 1.00 10.09 323 SER A CA 1
ATOM 2878 C C . SER A 1 326 ? 46.600 71.619 -2.417 1.00 9.88 323 SER A C 1
ATOM 2879 O O . SER A 1 326 ? 47.280 72.261 -3.227 1.00 10.62 323 SER A O 1
ATOM 2882 N N . GLN A 1 327 ? 46.389 70.307 -2.478 1.00 10.27 324 GLN A N 1
ATOM 2883 C CA . GLN A 1 327 ? 46.820 69.462 -3.586 1.00 11.18 324 GLN A CA 1
ATOM 2884 C C . GLN A 1 327 ? 45.671 68.539 -3.905 1.00 10.42 324 GLN A C 1
ATOM 2885 O O . GLN A 1 327 ? 45.014 68.025 -2.986 1.00 10.74 324 GLN A O 1
ATOM 2891 N N . ALA A 1 328 ? 45.419 68.302 -5.198 1.00 10.37 325 ALA A N 1
ATOM 2892 C CA . ALA A 1 328 ? 44.380 67.386 -5.662 1.00 9.77 325 ALA A CA 1
ATOM 2893 C C . ALA A 1 328 ? 44.979 66.059 -6.147 1.00 10.13 325 ALA A C 1
ATOM 2894 O O . ALA A 1 328 ? 45.971 66.048 -6.864 1.00 10.86 325 ALA A O 1
ATOM 2896 N N . LEU A 1 329 ? 44.342 64.971 -5.759 1.00 9.37 326 LEU A N 1
ATOM 2897 C CA . LEU A 1 329 ? 44.739 63.649 -6.108 1.00 10.27 326 LEU A CA 1
ATOM 2898 C C . LEU A 1 329 ? 43.518 63.011 -6.784 1.00 9.99 326 LEU A C 1
ATOM 2899 O O . LEU A 1 329 ? 42.452 62.888 -6.139 1.00 10.76 326 LEU A O 1
ATOM 2904 N N . LEU A 1 330 ? 43.696 62.544 -8.002 1.00 9.92 327 LEU A N 1
ATOM 2905 C CA . LEU A 1 330 ? 42.600 62.136 -8.889 1.00 9.58 327 LEU A CA 1
ATOM 2906 C C . LEU A 1 330 ? 42.861 60.685 -9.398 1.00 9.62 327 LEU A C 1
ATOM 2907 O O . LEU A 1 330 ? 43.514 60.485 -10.426 1.00 9.96 327 LEU A O 1
ATOM 2912 N N . PRO A 1 331 ? 42.362 59.668 -8.655 1.00 9.52 328 PRO A N 1
ATOM 2913 C CA . PRO A 1 331 ? 42.589 58.261 -9.080 1.00 9.64 328 PRO A CA 1
ATOM 2914 C C . PRO A 1 331 ? 41.547 57.885 -10.099 1.00 10.28 328 PRO A C 1
ATOM 2915 O O . PRO A 1 331 ? 40.351 57.917 -9.807 1.00 10.64 328 PRO A O 1
ATOM 2919 N N . TYR A 1 332 ? 41.988 57.500 -11.284 1.00 9.52 329 TYR A N 1
ATOM 2920 C CA . TYR A 1 332 ? 41.104 57.129 -12.386 1.00 9.70 329 TYR A CA 1
ATOM 2921 C C . TYR A 1 332 ? 40.837 55.605 -12.345 1.00 8.66 329 TYR A C 1
ATOM 2922 O O . TYR A 1 332 ? 40.996 54.876 -13.310 1.00 9.98 329 TYR A O 1
ATOM 2931 N N . ASP A 1 333 ? 40.274 55.168 -11.220 1.00 9.60 330 ASP A N 1
ATOM 2932 C CA . ASP A 1 333 ? 39.849 53.783 -11.028 1.00 9.53 330 ASP A CA 1
ATOM 2933 C C . ASP A 1 333 ? 38.914 53.723 -9.838 1.00 9.61 330 ASP A C 1
ATOM 2934 O O . ASP A 1 333 ? 39.269 54.178 -8.735 1.00 10.20 330 ASP A O 1
ATOM 2939 N N . GLU A 1 334 ? 37.738 53.161 -10.055 1.00 9.52 331 GLU A N 1
ATOM 2940 C CA . GLU A 1 334 ? 36.736 52.973 -9.020 1.00 10.01 331 GLU A CA 1
ATOM 2941 C C . GLU A 1 334 ? 37.248 52.271 -7.794 1.00 9.49 331 GLU A C 1
ATOM 2942 O O . GLU A 1 334 ? 36.783 52.494 -6.675 1.00 10.55 331 GLU A O 1
ATOM 2948 N N . ARG A 1 335 ? 38.177 51.345 -8.006 1.00 9.45 332 ARG A N 1
ATOM 2949 C CA . ARG A 1 335 ? 38.708 50.573 -6.888 1.00 9.90 332 ARG A CA 1
ATOM 2950 C C . ARG A 1 335 ? 39.454 51.409 -5.873 1.00 10.82 332 ARG A C 1
ATOM 2951 O O . ARG A 1 335 ? 39.625 51.010 -4.746 1.00 11.24 332 ARG A O 1
ATOM 2959 N N . LEU A 1 336 ? 39.929 52.566 -6.315 1.00 10.19 333 LEU A N 1
ATOM 2960 C CA . LEU A 1 336 ? 40.674 53.484 -5.485 1.00 9.93 333 LEU A CA 1
ATOM 2961 C C . LEU A 1 336 ? 39.788 54.542 -4.808 1.00 10.04 333 LEU A C 1
ATOM 2962 O O . LEU A 1 336 ? 40.262 55.605 -4.386 1.00 11.24 333 LEU A O 1
ATOM 2967 N N . CYS A 1 337 ? 38.500 54.228 -4.646 1.00 11.07 334 CYS A N 1
ATOM 2968 C CA A CYS A 1 337 ? 37.589 55.175 -4.024 0.60 11.74 334 CYS A CA 1
ATOM 2969 C CA B CYS A 1 337 ? 37.530 55.130 -4.014 0.40 13.38 334 CYS A CA 1
ATOM 2970 C C . CYS A 1 337 ? 37.855 55.629 -2.596 1.00 11.83 334 CYS A C 1
ATOM 2971 O O . CYS A 1 337 ? 37.425 56.728 -2.247 1.00 13.27 334 CYS A O 1
ATOM 2976 N N . TYR A 1 338 ? 38.656 54.872 -1.820 1.00 10.74 335 TYR A N 1
ATOM 2977 C CA . TYR A 1 338 ? 39.044 55.314 -0.459 1.00 9.96 335 TYR A CA 1
ATOM 2978 C C . TYR A 1 338 ? 40.520 55.778 -0.393 1.00 11.00 335 TYR A C 1
ATOM 2979 O O . TYR A 1 338 ? 41.032 56.076 0.683 1.00 11.29 335 TYR A O 1
ATOM 2988 N N . PHE A 1 339 ? 41.201 55.843 -1.533 1.00 10.40 336 PHE A N 1
ATOM 2989 C CA . PHE A 1 339 ? 42.616 56.186 -1.598 1.00 10.13 336 PHE A CA 1
ATOM 2990 C C . PHE A 1 339 ? 42.887 57.605 -1.085 1.00 10.51 336 PHE A C 1
ATOM 2991 O O . PHE A 1 339 ? 43.786 57.818 -0.279 1.00 11.10 336 PHE A O 1
ATOM 2999 N N . VAL A 1 340 ? 42.115 58.567 -1.554 1.00 11.10 337 VAL A N 1
ATOM 3000 C CA . VAL A 1 340 ? 42.242 59.927 -1.070 1.00 12.24 337 VAL A CA 1
ATOM 3001 C C . VAL A 1 340 ? 41.992 60.006 0.437 1.00 11.74 337 VAL A C 1
ATOM 3002 O O . VAL A 1 340 ? 42.767 60.634 1.179 1.00 11.76 337 VAL A O 1
ATOM 3006 N N . ASP A 1 341 ? 40.927 59.349 0.918 1.00 11.33 338 ASP A N 1
ATOM 3007 C CA . ASP A 1 341 ? 40.603 59.389 2.338 1.00 11.71 338 ASP A CA 1
ATOM 3008 C C . ASP A 1 341 ? 41.806 58.871 3.177 1.00 11.12 338 ASP A C 1
ATOM 3009 O O . ASP A 1 341 ? 42.153 59.432 4.233 1.00 11.87 338 ASP A O 1
ATOM 3014 N N . TYR A 1 342 ? 42.418 57.782 2.701 1.00 9.82 339 TYR A N 1
ATOM 3015 C CA A TYR A 1 342 ? 43.552 57.171 3.377 0.60 10.12 339 TYR A CA 1
ATOM 3016 C CA B TYR A 1 342 ? 43.545 57.160 3.383 0.40 10.79 339 TYR A CA 1
ATOM 3017 C C . TYR A 1 342 ? 44.753 58.117 3.397 1.00 10.80 339 TYR A C 1
ATOM 3018 O O . TYR A 1 342 ? 45.368 58.345 4.428 1.00 11.02 339 TYR A O 1
ATOM 3035 N N . LEU A 1 343 ? 45.058 58.723 2.252 1.00 11.70 340 LEU A N 1
ATOM 3036 C CA A LEU A 1 343 ? 46.252 59.567 2.181 0.70 11.50 340 LEU A CA 1
ATOM 3037 C CA B LEU A 1 343 ? 46.201 59.622 2.088 0.30 11.90 340 LEU A CA 1
ATOM 3038 C C . LEU A 1 343 ? 46.020 60.901 2.893 1.00 11.34 340 LEU A C 1
ATOM 3039 O O . LEU A 1 343 ? 46.987 61.509 3.328 1.00 11.73 340 LEU A O 1
ATOM 3048 N N . GLN A 1 344 ? 44.770 61.348 3.054 1.00 11.82 341 GLN A N 1
ATOM 3049 C CA . GLN A 1 344 ? 44.501 62.522 3.892 1.00 11.94 341 GLN A CA 1
ATOM 3050 C C . GLN A 1 344 ? 45.048 62.304 5.283 1.00 12.20 341 GLN A C 1
ATOM 3051 O O . GLN A 1 344 ? 45.681 63.198 5.848 1.00 12.52 341 GLN A O 1
ATOM 3057 N N . GLN A 1 345 ? 44.804 61.127 5.880 1.00 11.51 342 GLN A N 1
ATOM 3058 C CA . GLN A 1 345 ? 45.428 60.843 7.195 1.00 11.22 342 GLN A CA 1
ATOM 3059 C C . GLN A 1 345 ? 46.929 60.738 7.105 1.00 11.46 342 GLN A C 1
ATOM 3060 O O . GLN A 1 345 ? 47.660 61.404 7.843 1.00 12.57 342 GLN A O 1
ATOM 3066 N N . ALA A 1 346 ? 47.445 59.971 6.149 1.00 10.14 343 ALA A N 1
ATOM 3067 C CA . ALA A 1 346 ? 48.910 59.790 6.097 1.00 9.98 343 ALA A CA 1
ATOM 3068 C C . ALA A 1 346 ? 49.628 61.126 5.963 1.00 10.81 343 ALA A C 1
ATOM 3069 O O . ALA A 1 346 ? 50.665 61.352 6.573 1.00 11.44 343 ALA A O 1
ATOM 3071 N N . ASP A 1 347 ? 49.109 61.979 5.100 1.00 9.63 344 ASP A N 1
ATOM 3072 C CA . ASP A 1 347 ? 49.753 63.262 4.772 1.00 9.76 344 ASP A CA 1
ATOM 3073 C C . ASP A 1 347 ? 49.463 64.316 5.833 1.00 9.85 344 ASP A C 1
ATOM 3074 O O . ASP A 1 347 ? 50.368 64.788 6.536 1.00 10.29 344 ASP A O 1
ATOM 3087 N N . GLU A 1 349 ? 47.899 64.319 8.856 1.00 9.60 346 GLU A N 1
ATOM 3088 C CA . GLU A 1 349 ? 48.177 64.064 10.266 1.00 9.39 346 GLU A CA 1
ATOM 3089 C C . GLU A 1 349 ? 49.706 64.045 10.526 1.00 10.66 346 GLU A C 1
ATOM 3090 O O . GLU A 1 349 ? 50.148 64.320 11.623 1.00 11.08 346 GLU A O 1
ATOM 3096 N N . SER A 1 350 ? 50.481 63.719 9.500 1.00 8.88 347 SER A N 1
ATOM 3097 C CA . SER A 1 350 ? 51.936 63.768 9.575 1.00 8.56 347 SER A CA 1
ATOM 3098 C C . SER A 1 350 ? 52.483 65.184 9.532 1.00 9.12 347 SER A C 1
ATOM 3099 O O . SER A 1 350 ? 53.292 65.568 10.385 1.00 9.82 347 SER A O 1
ATOM 3102 N N . ASN A 1 351 ? 52.051 65.956 8.533 1.00 9.61 348 ASN A N 1
ATOM 3103 C CA A ASN A 1 351 ? 52.734 67.210 8.220 0.60 9.16 348 ASN A CA 1
ATOM 3104 C CA B ASN A 1 351 ? 52.738 67.215 8.242 0.40 9.13 348 ASN A CA 1
ATOM 3105 C C . ASN A 1 351 ? 51.978 68.496 8.596 1.00 8.63 348 ASN A C 1
ATOM 3106 O O . ASN A 1 351 ? 52.498 69.597 8.386 1.00 9.90 348 ASN A O 1
ATOM 3115 N N . GLY A 1 352 ? 50.808 68.360 9.206 1.00 9.48 349 GLY A N 1
ATOM 3116 C CA . GLY A 1 352 ? 50.094 69.489 9.780 1.00 10.08 349 GLY A CA 1
ATOM 3117 C C . GLY A 1 352 ? 50.650 69.853 11.136 1.00 9.59 349 GLY A C 1
ATOM 3118 O O . GLY A 1 352 ? 50.083 69.523 12.166 1.00 10.06 349 GLY A O 1
ATOM 3119 N N . LYS A 1 353 ? 51.785 70.541 11.118 1.00 9.43 350 LYS A N 1
ATOM 3120 C CA . LYS A 1 353 ? 52.570 70.861 12.309 1.00 9.65 350 LYS A CA 1
ATOM 3121 C C . LYS A 1 353 ? 53.059 72.302 12.202 1.00 9.72 350 LYS A C 1
ATOM 3122 O O . LYS A 1 353 ? 53.460 72.765 11.131 1.00 11.30 350 LYS A O 1
ATOM 3128 N N . SER A 1 354 ? 53.125 72.967 13.335 1.00 9.07 351 SER A N 1
ATOM 3129 C CA . SER A 1 354 ? 53.466 74.389 13.363 1.00 10.13 351 SER A CA 1
ATOM 3130 C C . SER A 1 354 ? 54.839 74.702 13.964 1.00 9.99 351 SER A C 1
ATOM 3131 O O . SER A 1 354 ? 55.306 75.848 13.884 1.00 11.05 351 SER A O 1
ATOM 3134 N N . VAL A 1 355 ? 55.440 73.705 14.596 1.00 9.94 352 VAL A N 1
ATOM 3135 C CA . VAL A 1 355 ? 56.769 73.826 15.190 1.00 10.51 352 VAL A CA 1
ATOM 3136 C C . VAL A 1 355 ? 57.750 72.844 14.562 1.00 10.88 352 VAL A C 1
ATOM 3137 O O . VAL A 1 355 ? 57.375 71.771 14.054 1.00 11.51 352 VAL A O 1
ATOM 3141 N N . ASN A 1 356 ? 59.015 73.274 14.548 1.00 9.90 353 ASN A N 1
ATOM 3142 C CA . ASN A 1 356 ? 60.096 72.405 14.087 1.00 10.13 353 ASN A CA 1
ATOM 3143 C C . ASN A 1 356 ? 60.531 71.396 15.176 1.00 11.25 353 ASN A C 1
ATOM 3144 O O . ASN A 1 356 ? 59.986 71.361 16.275 1.00 10.95 353 ASN A O 1
ATOM 3149 N N . ILE A 1 357 ? 61.524 70.583 14.857 1.00 12.16 354 ILE A N 1
ATOM 3150 C CA . ILE A 1 357 ? 62.053 69.564 15.759 1.00 12.68 354 ILE A CA 1
ATOM 3151 C C . ILE A 1 357 ? 62.492 70.160 17.110 1.00 11.71 354 ILE A C 1
ATOM 3152 O O . ILE A 1 357 ? 62.267 69.569 18.160 1.00 13.31 354 ILE A O 1
ATOM 3157 N N . ALA A 1 358 ? 62.998 71.380 17.078 1.00 12.47 355 ALA A N 1
ATOM 3158 C CA . ALA A 1 358 ? 63.480 72.108 18.249 1.00 12.32 355 ALA A CA 1
ATOM 3159 C C . ALA A 1 358 ? 62.363 72.764 19.030 1.00 12.21 355 ALA A C 1
ATOM 3160 O O . ALA A 1 358 ? 62.620 73.349 20.122 1.00 14.62 355 ALA A O 1
ATOM 3162 N N . GLY A 1 359 ? 61.136 72.677 18.515 1.00 12.20 356 GLY A N 1
ATOM 3163 C CA . GLY A 1 359 ? 59.999 73.287 19.173 1.00 12.83 356 GLY A CA 1
ATOM 3164 C C . GLY A 1 359 ? 59.741 74.755 18.882 1.00 12.98 356 GLY A C 1
ATOM 3165 O O . GLY A 1 359 ? 58.914 75.391 19.529 1.00 13.91 356 GLY A O 1
ATOM 3166 N N . GLU A 1 360 ? 60.410 75.299 17.879 1.00 12.14 357 GLU A N 1
ATOM 3167 C CA . GLU A 1 360 ? 60.237 76.685 17.528 1.00 12.83 357 GLU A CA 1
ATOM 3168 C C . GLU A 1 360 ? 59.097 76.805 16.536 1.00 11.81 357 GLU A C 1
ATOM 3169 O O . GLU A 1 360 ? 58.960 75.970 15.627 1.00 11.43 357 GLU A O 1
ATOM 3175 N N . THR A 1 361 ? 58.292 77.854 16.671 1.00 11.45 358 THR A N 1
ATOM 3176 C CA . THR A 1 361 ? 57.230 78.097 15.682 1.00 12.29 358 THR A CA 1
ATOM 3177 C C . THR A 1 361 ? 57.895 78.468 14.344 1.00 12.25 358 THR A C 1
ATOM 3178 O O . THR A 1 361 ? 58.740 79.390 14.298 1.00 15.96 358 THR A O 1
ATOM 3182 N N . VAL A 1 362 ? 57.525 77.782 13.266 1.00 12.00 359 VAL A N 1
ATOM 3183 C CA . VAL A 1 362 ? 58.118 78.001 11.930 1.00 12.60 359 VAL A CA 1
ATOM 3184 C C . VAL A 1 362 ? 57.448 79.171 11.213 1.00 13.94 359 VAL A C 1
ATOM 3185 O O . VAL A 1 362 ? 56.251 79.392 11.364 1.00 13.92 359 VAL A O 1
ATOM 3189 N N . ASN A 1 363 ? 58.249 79.921 10.461 1.00 15.07 360 ASN A N 1
ATOM 3190 C CA A ASN A 1 363 ? 57.747 81.075 9.718 0.70 15.78 360 ASN A CA 1
ATOM 3191 C CA B ASN A 1 363 ? 57.808 81.091 9.716 0.30 15.56 360 ASN A CA 1
ATOM 3192 C C . ASN A 1 363 ? 57.452 80.775 8.263 1.00 15.67 360 ASN A C 1
ATOM 3193 O O . ASN A 1 363 ? 57.406 81.662 7.406 1.00 19.24 360 ASN A O 1
ATOM 3202 N N . TYR A 1 364 ? 57.268 79.524 7.958 1.00 11.74 361 TYR A N 1
ATOM 3203 C CA . TYR A 1 364 ? 56.877 79.077 6.607 1.00 11.64 361 TYR A CA 1
ATOM 3204 C C . TYR A 1 364 ? 55.720 78.103 6.745 1.00 10.57 361 TYR A C 1
ATOM 3205 O O . TYR A 1 364 ? 55.538 77.463 7.798 1.00 9.84 361 TYR A O 1
ATOM 3214 N N . GLN A 1 365 ? 54.956 77.975 5.677 1.00 10.08 362 GLN A N 1
ATOM 3215 C CA . GLN A 1 365 ? 53.826 77.035 5.638 1.00 9.94 362 GLN A CA 1
ATOM 3216 C C . GLN A 1 365 ? 54.339 75.583 5.607 1.00 10.81 362 GLN A C 1
ATOM 3217 O O . GLN A 1 365 ? 55.341 75.318 4.994 1.00 10.38 362 GLN A O 1
ATOM 3223 N N . THR A 1 366 ? 53.676 74.677 6.293 1.00 9.37 363 THR A N 1
ATOM 3224 C CA . THR A 1 366 ? 54.033 73.259 6.272 1.00 9.50 363 THR A CA 1
ATOM 3225 C C . THR A 1 366 ? 52.949 72.477 5.495 1.00 9.67 363 THR A C 1
ATOM 3226 O O . THR A 1 366 ? 52.572 72.884 4.382 1.00 9.97 363 THR A O 1
ATOM 3230 N N . GLY A 1 367 ? 52.374 71.403 6.055 1.00 9.10 364 GLY A N 1
ATOM 3231 C CA . GLY A 1 367 ? 51.503 70.547 5.271 1.00 10.00 364 GLY A CA 1
ATOM 3232 C C . GLY A 1 367 ? 50.243 71.235 4.840 1.00 9.92 364 GLY A C 1
ATOM 3233 O O . GLY A 1 367 ? 49.698 72.046 5.578 1.00 9.96 364 GLY A O 1
ATOM 3234 N N . VAL A 1 368 ? 49.813 70.938 3.599 1.00 9.73 365 VAL A N 1
ATOM 3235 C CA . VAL A 1 368 ? 48.603 71.523 3.036 1.00 10.05 365 VAL A CA 1
ATOM 3236 C C . VAL A 1 368 ? 47.453 70.476 3.007 1.00 9.72 365 VAL A C 1
ATOM 3237 O O . VAL A 1 368 ? 47.622 69.283 3.315 1.00 10.22 365 VAL A O 1
ATOM 3241 N N . VAL A 1 369 ? 46.282 70.964 2.582 1.00 9.12 366 VAL A N 1
ATOM 3242 C CA . VAL A 1 369 ? 45.112 70.105 2.453 1.00 9.33 366 VAL A CA 1
ATOM 3243 C C . VAL A 1 369 ? 45.286 69.162 1.267 1.00 10.04 366 VAL A C 1
ATOM 3244 O O . VAL A 1 369 ? 45.591 69.608 0.155 1.00 11.89 366 VAL A O 1
ATOM 3248 N N . LEU A 1 370 ? 45.042 67.877 1.481 1.00 10.63 367 LEU A N 1
ATOM 3249 C CA . LEU A 1 370 ? 44.996 66.891 0.437 1.00 10.74 367 LEU A CA 1
ATOM 3250 C C . LEU A 1 370 ? 43.541 66.564 0.179 1.00 11.29 367 LEU A C 1
ATOM 3251 O O . LEU A 1 370 ? 42.831 66.242 1.137 1.00 11.37 367 LEU A O 1
ATOM 3256 N N . TRP A 1 371 ? 43.113 66.616 -1.076 1.00 9.62 368 TRP A N 1
ATOM 3257 C CA . TRP A 1 371 ? 41.734 66.287 -1.405 1.00 10.35 368 TRP A CA 1
ATOM 3258 C C . TRP A 1 371 ? 41.723 65.704 -2.811 1.00 9.69 368 TRP A C 1
ATOM 3259 O O . TRP A 1 371 ? 42.767 65.634 -3.473 1.00 10.94 368 TRP A O 1
ATOM 3270 N N . GLY A 1 372 ? 40.542 65.314 -3.304 1.00 9.81 369 GLY A N 1
ATOM 3271 C CA . GLY A 1 372 ? 40.410 64.889 -4.680 1.00 10.94 369 GLY A CA 1
ATOM 3272 C C . GLY A 1 372 ? 39.224 64.024 -4.897 1.00 12.90 369 GLY A C 1
ATOM 3273 O O . GLY A 1 372 ? 38.197 64.205 -4.243 1.00 17.71 369 GLY A O 1
ATOM 3274 N N . GLY A 1 373 ? 39.308 63.119 -5.838 1.00 12.05 370 GLY A N 1
ATOM 3275 C CA . GLY A 1 373 ? 38.143 62.333 -6.185 1.00 13.80 370 GLY A CA 1
ATOM 3276 C C . GLY A 1 373 ? 38.425 61.450 -7.398 1.00 11.38 370 GLY A C 1
ATOM 3277 O O . GLY A 1 373 ? 39.259 61.770 -8.205 1.00 10.93 370 GLY A O 1
ATOM 3278 N N . VAL A 1 374 ? 37.733 60.317 -7.461 1.00 10.87 371 VAL A N 1
ATOM 3279 C CA . VAL A 1 374 ? 37.854 59.391 -8.548 1.00 10.29 371 VAL A CA 1
ATOM 3280 C C . VAL A 1 374 ? 37.401 60.011 -9.870 1.00 9.68 371 VAL A C 1
ATOM 3281 O O . VAL A 1 374 ? 36.409 60.719 -9.975 1.00 10.64 371 VAL A O 1
ATOM 3285 N N . GLY A 1 375 ? 38.182 59.710 -10.897 1.00 8.91 372 GLY A N 1
ATOM 3286 C CA . GLY A 1 375 ? 37.893 60.020 -12.292 1.00 9.38 372 GLY A CA 1
ATOM 3287 C C . GLY A 1 375 ? 37.295 58.774 -12.969 1.00 9.52 372 GLY A C 1
ATOM 3288 O O . GLY A 1 375 ? 37.668 57.635 -12.641 1.00 9.56 372 GLY A O 1
ATOM 3289 N N . THR A 1 376 ? 36.392 58.957 -13.932 1.00 9.06 373 THR A N 1
ATOM 3290 C CA . THR A 1 376 ? 36.078 60.259 -14.542 1.00 9.79 373 THR A CA 1
ATOM 3291 C C . THR A 1 376 ? 35.057 61.111 -13.783 1.00 9.66 373 THR A C 1
ATOM 3292 O O . THR A 1 376 ? 34.802 62.241 -14.181 1.00 9.95 373 THR A O 1
ATOM 3296 N N . ASN A 1 377 ? 34.471 60.575 -12.707 1.00 10.12 374 ASN A N 1
ATOM 3297 C CA . ASN A 1 377 ? 33.415 61.280 -12.018 1.00 9.79 374 ASN A CA 1
ATOM 3298 C C . ASN A 1 377 ? 33.776 62.715 -11.642 1.00 10.36 374 ASN A C 1
ATOM 3299 O O . ASN A 1 377 ? 32.911 63.612 -11.786 1.00 10.34 374 ASN A O 1
ATOM 3304 N N . GLY A 1 378 ? 34.991 62.951 -11.153 1.00 10.50 375 GLY A N 1
ATOM 3305 C CA . GLY A 1 378 ? 35.356 64.314 -10.747 1.00 9.51 375 GLY A CA 1
ATOM 3306 C C . GLY A 1 378 ? 35.269 65.335 -11.854 1.00 10.07 375 GLY A C 1
ATOM 3307 O O . GLY A 1 378 ? 35.072 66.508 -11.602 1.00 10.52 375 GLY A O 1
ATOM 3308 N N . GLN A 1 379 ? 35.399 64.888 -13.097 1.00 9.92 376 GLN A N 1
ATOM 3309 C CA . GLN A 1 379 ? 35.260 65.775 -14.249 1.00 9.84 376 GLN A CA 1
ATOM 3310 C C . GLN A 1 379 ? 33.915 66.484 -14.298 1.00 11.08 376 GLN A C 1
ATOM 3311 O O . GLN A 1 379 ? 33.774 67.570 -14.892 1.00 11.56 376 GLN A O 1
ATOM 3317 N N . HIS A 1 380 ? 32.920 65.834 -13.696 1.00 10.19 377 HIS A N 1
ATOM 3318 C CA . HIS A 1 380 ? 31.552 66.271 -13.651 1.00 10.76 377 HIS A CA 1
ATOM 3319 C C . HIS A 1 380 ? 31.163 66.809 -12.287 1.00 12.92 377 HIS A C 1
ATOM 3320 O O . HIS A 1 380 ? 29.955 66.929 -12.013 1.00 15.82 377 HIS A O 1
ATOM 3327 N N . ALA A 1 381 ? 32.128 67.106 -11.447 1.00 12.06 378 ALA A N 1
ATOM 3328 C CA . ALA A 1 381 ? 31.877 67.618 -10.100 1.00 12.46 378 ALA A CA 1
ATOM 3329 C C . ALA A 1 381 ? 32.721 68.858 -9.851 1.00 12.63 378 ALA A C 1
ATOM 3330 O O . ALA A 1 381 ? 32.179 69.949 -9.613 1.00 14.78 378 ALA A O 1
ATOM 3332 N N . PHE A 1 382 ? 34.047 68.723 -9.895 1.00 11.02 379 PHE A N 1
ATOM 3333 C CA . PHE A 1 382 ? 34.936 69.800 -9.492 1.00 11.08 379 PHE A CA 1
ATOM 3334 C C . PHE A 1 382 ? 36.024 70.175 -10.469 1.00 10.50 379 PHE A C 1
ATOM 3335 O O . PHE A 1 382 ? 36.756 71.147 -10.222 1.00 11.74 379 PHE A O 1
ATOM 3343 N N . HIS A 1 383 ? 36.211 69.414 -11.557 1.00 9.45 380 HIS A N 1
ATOM 3344 C CA . HIS A 1 383 ? 37.226 69.810 -12.510 1.00 9.13 380 HIS A CA 1
ATOM 3345 C C . HIS A 1 383 ? 36.946 71.205 -13.114 1.00 9.64 380 HIS A C 1
ATOM 3346 O O . HIS A 1 383 ? 37.885 71.882 -13.538 1.00 9.88 380 HIS A O 1
ATOM 3353 N N . GLN A 1 384 ? 35.673 71.633 -13.157 1.00 8.88 381 GLN A N 1
ATOM 3354 C CA . GLN A 1 384 ? 35.396 73.005 -13.564 1.00 8.36 381 GLN A CA 1
ATOM 3355 C C . GLN A 1 384 ? 36.303 74.008 -12.825 1.00 8.99 381 GLN A C 1
ATOM 3356 O O . GLN A 1 384 ? 36.818 74.941 -13.463 1.00 9.36 381 GLN A O 1
ATOM 3362 N N . LEU A 1 385 ? 36.465 73.827 -11.529 1.00 9.40 382 LEU A N 1
ATOM 3363 C CA . LEU A 1 385 ? 37.290 74.730 -10.744 1.00 8.43 382 LEU A CA 1
ATOM 3364 C C . LEU A 1 385 ? 38.775 74.530 -11.070 1.00 8.52 382 LEU A C 1
ATOM 3365 O O . LEU A 1 385 ? 39.557 75.506 -11.131 1.00 9.80 382 LEU A O 1
ATOM 3370 N N . LEU A 1 386 ? 39.202 73.279 -11.302 1.00 9.13 383 LEU A N 1
ATOM 3371 C CA . LEU A 1 386 ? 40.586 73.034 -11.700 1.00 9.03 383 LEU A CA 1
ATOM 3372 C C . LEU A 1 386 ? 40.944 73.727 -13.030 1.00 9.52 383 LEU A C 1
ATOM 3373 O O . LEU A 1 386 ? 42.092 74.164 -13.211 1.00 10.46 383 LEU A O 1
ATOM 3378 N N . HIS A 1 387 ? 39.969 73.839 -13.939 1.00 9.94 384 HIS A N 1
ATOM 3379 C CA . HIS A 1 387 ? 40.186 74.432 -15.242 1.00 10.22 384 HIS A CA 1
ATOM 3380 C C . HIS A 1 387 ? 39.979 75.970 -15.282 1.00 9.75 384 HIS A C 1
ATOM 3381 O O . HIS A 1 387 ? 40.723 76.674 -15.969 1.00 10.80 384 HIS A O 1
ATOM 3388 N N . GLN A 1 388 ? 38.933 76.477 -14.631 1.00 9.88 385 GLN A N 1
ATOM 3389 C CA . GLN A 1 388 ? 38.547 77.898 -14.732 1.00 9.79 385 GLN A CA 1
ATOM 3390 C C . GLN A 1 388 ? 38.481 78.673 -13.441 1.00 9.80 385 GLN A C 1
ATOM 3391 O O . GLN A 1 388 ? 38.129 79.852 -13.467 1.00 11.19 385 GLN A O 1
ATOM 3397 N N . GLY A 1 389 ? 38.718 78.025 -12.310 1.00 10.07 386 GLY A N 1
ATOM 3398 C CA . GLY A 1 389 ? 38.839 78.763 -11.073 1.00 9.78 386 GLY A CA 1
ATOM 3399 C C . GLY A 1 389 ? 40.137 79.547 -11.042 1.00 9.34 386 GLY A C 1
ATOM 3400 O O . GLY A 1 389 ? 40.915 79.503 -11.993 1.00 10.24 386 GLY A O 1
ATOM 3401 N N . ASN A 1 390 ? 40.355 80.267 -9.951 1.00 9.44 387 ASN A N 1
ATOM 3402 C CA . ASN A 1 390 ? 41.561 81.109 -9.825 1.00 9.78 387 ASN A CA 1
ATOM 3403 C C . ASN A 1 390 ? 42.337 80.775 -8.565 1.00 9.97 387 ASN A C 1
ATOM 3404 O O . ASN A 1 390 ? 42.983 81.639 -7.985 1.00 11.74 387 ASN A O 1
ATOM 3409 N N . ILE A 1 391 ? 42.355 79.479 -8.254 1.00 10.53 388 ILE A N 1
ATOM 3410 C CA . ILE A 1 391 ? 43.144 78.866 -7.157 1.00 11.03 388 ILE A CA 1
ATOM 3411 C C . ILE A 1 391 ? 44.232 77.998 -7.797 1.00 11.27 388 ILE A C 1
ATOM 3412 O O . ILE A 1 391 ? 43.955 77.167 -8.676 1.00 11.29 388 ILE A O 1
ATOM 3417 N N . PHE A 1 392 ? 45.483 78.176 -7.378 1.00 11.23 389 PHE A N 1
ATOM 3418 C CA . PHE A 1 392 ? 46.601 77.351 -7.842 1.00 10.72 389 PHE A CA 1
ATOM 3419 C C . PHE A 1 392 ? 46.618 76.029 -7.042 1.00 10.50 389 PHE A C 1
ATOM 3420 O O . PHE A 1 392 ? 46.729 76.048 -5.821 1.00 10.48 389 PHE A O 1
ATOM 3428 N N . ILE A 1 393 ? 46.449 74.907 -7.732 1.00 10.01 390 ILE A N 1
ATOM 3429 C CA . ILE A 1 393 ? 46.304 73.608 -7.109 1.00 10.71 390 ILE A CA 1
ATOM 3430 C C . ILE A 1 393 ? 47.127 72.587 -7.937 1.00 9.83 390 ILE A C 1
ATOM 3431 O O . ILE A 1 393 ? 46.767 72.255 -9.036 1.00 10.89 390 ILE A O 1
ATOM 3436 N N . PRO A 1 394 ? 48.223 72.057 -7.394 1.00 10.12 391 PRO A N 1
ATOM 3437 C CA . PRO A 1 394 ? 48.919 70.963 -8.053 1.00 11.08 391 PRO A CA 1
ATOM 3438 C C . PRO A 1 394 ? 48.014 69.733 -8.147 1.00 10.40 391 PRO A C 1
ATOM 3439 O O . PRO A 1 394 ? 47.232 69.501 -7.204 1.00 10.95 391 PRO A O 1
ATOM 3443 N N . VAL A 1 395 ? 48.128 68.960 -9.207 1.00 10.48 392 VAL A N 1
ATOM 3444 C CA . VAL A 1 395 ? 47.280 67.824 -9.493 1.00 9.21 392 VAL A CA 1
ATOM 3445 C C . VAL A 1 395 ? 48.112 66.572 -9.763 1.00 10.00 392 VAL A C 1
ATOM 3446 O O . VAL A 1 395 ? 49.016 66.600 -10.621 1.00 11.56 392 VAL A O 1
ATOM 3450 N N . ASP A 1 396 ? 47.799 65.488 -9.066 1.00 10.46 393 ASP A N 1
ATOM 3451 C CA . ASP A 1 396 ? 48.311 64.141 -9.366 1.00 11.11 393 ASP A CA 1
ATOM 3452 C C . ASP A 1 396 ? 47.151 63.328 -9.965 1.00 10.78 393 ASP A C 1
ATOM 3453 O O . ASP A 1 396 ? 46.093 63.233 -9.337 1.00 11.33 393 ASP A O 1
ATOM 3458 N N . PHE A 1 397 ? 47.386 62.674 -11.093 1.00 9.47 394 PHE A N 1
ATOM 3459 C CA . PHE A 1 397 ? 46.520 61.662 -11.668 1.00 9.00 394 PHE A CA 1
ATOM 3460 C C . PHE A 1 397 ? 47.112 60.289 -11.425 1.00 9.06 394 PHE A C 1
ATOM 3461 O O . PHE A 1 397 ? 48.313 60.098 -11.642 1.00 10.69 394 PHE A O 1
ATOM 3469 N N . ILE A 1 398 ? 46.292 59.334 -11.009 1.00 9.16 395 ILE A N 1
ATOM 3470 C CA A ILE A 1 398 ? 46.697 57.925 -10.975 0.60 9.28 395 ILE A CA 1
ATOM 3471 C CA B ILE A 1 398 ? 46.705 57.933 -10.972 0.40 9.86 395 ILE A CA 1
ATOM 3472 C C . ILE A 1 398 ? 45.913 57.201 -12.059 1.00 10.12 395 ILE A C 1
ATOM 3473 O O . ILE A 1 398 ? 44.672 57.206 -12.054 1.00 11.06 395 ILE A O 1
ATOM 3482 N N . ALA A 1 399 ? 46.630 56.590 -13.005 1.00 10.17 396 ALA A N 1
ATOM 3483 C CA . ALA A 1 399 ? 46.030 55.838 -14.095 1.00 10.28 396 ALA A CA 1
ATOM 3484 C C . ALA A 1 399 ? 46.460 54.382 -13.987 1.00 10.22 396 ALA A C 1
ATOM 3485 O O . ALA A 1 399 ? 47.599 54.116 -13.588 1.00 9.97 396 ALA A O 1
ATOM 3487 N N . ILE A 1 400 ? 45.563 53.473 -14.391 1.00 9.89 397 ILE A N 1
ATOM 3488 C CA . ILE A 1 400 ? 45.823 52.026 -14.366 1.00 10.44 397 ILE A CA 1
ATOM 3489 C C . ILE A 1 400 ? 45.677 51.529 -15.805 1.00 10.07 397 ILE A C 1
ATOM 3490 O O . ILE A 1 400 ? 44.613 51.672 -16.393 1.00 11.38 397 ILE A O 1
ATOM 3495 N N . ALA A 1 401 ? 46.744 50.973 -16.390 1.00 10.90 398 ALA A N 1
ATOM 3496 C CA . ALA A 1 401 ? 46.697 50.656 -17.823 1.00 11.97 398 ALA A CA 1
ATOM 3497 C C . ALA A 1 401 ? 45.679 49.580 -18.168 1.00 11.38 398 ALA A C 1
ATOM 3498 O O . ALA A 1 401 ? 44.942 49.701 -19.153 1.00 11.30 398 ALA A O 1
ATOM 3500 N N . THR A 1 402 ? 45.626 48.516 -17.359 1.00 11.38 399 THR A N 1
ATOM 3501 C CA A THR A 1 402 ? 44.692 47.425 -17.588 0.60 11.51 399 THR A CA 1
ATOM 3502 C CA B THR A 1 402 ? 44.729 47.394 -17.587 0.40 11.96 399 THR A CA 1
ATOM 3503 C C . THR A 1 402 ? 43.867 47.159 -16.356 1.00 11.69 399 THR A C 1
ATOM 3504 O O . THR A 1 402 ? 44.383 47.215 -15.246 1.00 12.37 399 THR A O 1
ATOM 3511 N N . SER A 1 403 ? 42.573 46.884 -16.548 1.00 11.69 400 SER A N 1
ATOM 3512 C CA . SER A 1 403 ? 41.663 46.614 -15.456 1.00 11.41 400 SER A CA 1
ATOM 3513 C C . SER A 1 403 ? 41.482 45.106 -15.264 1.00 11.95 400 SER A C 1
ATOM 3514 O O . SER A 1 403 ? 42.354 44.270 -15.592 1.00 14.73 400 SER A O 1
ATOM 3517 N N . HIS A 1 404 ? 40.373 44.726 -14.686 1.00 11.44 401 HIS A N 1
ATOM 3518 C CA . HIS A 1 404 ? 40.098 43.347 -14.315 1.00 11.85 401 HIS A CA 1
ATOM 3519 C C . HIS A 1 404 ? 38.939 42.736 -15.074 1.00 12.59 401 HIS A C 1
ATOM 3520 O O . HIS A 1 404 ? 38.316 41.791 -14.617 1.00 17.91 401 HIS A O 1
ATOM 3527 N N . HIS A 1 405 ? 38.613 43.283 -16.223 1.00 10.82 402 HIS A N 1
ATOM 3528 C CA . HIS A 1 405 ? 37.482 42.862 -17.043 1.00 11.06 402 HIS A CA 1
ATOM 3529 C C . HIS A 1 405 ? 37.838 43.052 -18.510 1.00 10.58 402 HIS A C 1
ATOM 3530 O O . HIS A 1 405 ? 38.912 43.595 -18.854 1.00 11.17 402 HIS A O 1
ATOM 3537 N N . ASN A 1 406 ? 36.910 42.656 -19.376 1.00 10.05 403 ASN A N 1
ATOM 3538 C CA . ASN A 1 406 ? 37.133 42.720 -20.825 1.00 9.81 403 ASN A CA 1
ATOM 3539 C C . ASN A 1 406 ? 36.275 43.742 -21.577 1.00 8.81 403 ASN A C 1
ATOM 3540 O O . ASN A 1 406 ? 36.087 43.666 -22.822 1.00 11.27 403 ASN A O 1
ATOM 3545 N N . TYR A 1 407 ? 35.802 44.744 -20.838 1.00 9.76 404 TYR A N 1
ATOM 3546 C CA . TYR A 1 407 ? 35.102 45.911 -21.472 1.00 9.49 404 TYR A CA 1
ATOM 3547 C C . TYR A 1 407 ? 36.173 46.905 -21.952 1.00 10.33 404 TYR A C 1
ATOM 3548 O O . TYR A 1 407 ? 36.388 47.972 -21.380 1.00 10.69 404 TYR A O 1
ATOM 3557 N N . ASP A 1 408 ? 36.877 46.502 -22.999 1.00 9.69 405 ASP A N 1
ATOM 3558 C CA . ASP A 1 408 ? 38.056 47.211 -23.435 1.00 10.00 405 ASP A CA 1
ATOM 3559 C C . ASP A 1 408 ? 37.722 48.630 -23.894 1.00 9.52 405 ASP A C 1
ATOM 3560 O O . ASP A 1 408 ? 38.546 49.543 -23.708 1.00 10.51 405 ASP A O 1
ATOM 3565 N N . ASN A 1 409 ? 36.512 48.836 -24.448 1.00 9.16 406 ASN A N 1
ATOM 3566 C CA . ASN A 1 409 ? 36.109 50.179 -24.858 1.00 8.93 406 ASN A CA 1
ATOM 3567 C C . ASN A 1 409 ? 35.959 51.121 -23.669 1.00 8.78 406 ASN A C 1
ATOM 3568 O O . ASN A 1 409 ? 36.340 52.287 -23.761 1.00 9.14 406 ASN A O 1
ATOM 3573 N N . HIS A 1 410 ? 35.460 50.601 -22.553 1.00 8.03 407 HIS A N 1
ATOM 3574 C CA . HIS A 1 410 ? 35.339 51.402 -21.364 1.00 7.80 407 HIS A CA 1
ATOM 3575 C C . HIS A 1 410 ? 36.725 51.782 -20.830 1.00 8.76 407 HIS A C 1
ATOM 3576 O O . HIS A 1 410 ? 36.955 52.913 -20.423 1.00 9.64 407 HIS A O 1
ATOM 3583 N N . GLN A 1 411 ? 37.637 50.818 -20.775 1.00 9.21 408 GLN A N 1
ATOM 3584 C CA . GLN A 1 411 ? 38.987 51.080 -20.249 1.00 9.60 408 GLN A CA 1
ATOM 3585 C C . GLN A 1 411 ? 39.738 52.097 -21.115 1.00 9.65 408 GLN A C 1
ATOM 3586 O O . GLN A 1 411 ? 40.397 52.985 -20.595 1.00 9.62 408 GLN A O 1
ATOM 3592 N N . GLN A 1 412 ? 39.601 51.976 -22.425 1.00 9.42 409 GLN A N 1
ATOM 3593 C CA . GLN A 1 412 ? 40.225 52.926 -23.318 1.00 10.45 409 GLN A CA 1
ATOM 3594 C C . GLN A 1 412 ? 39.689 54.357 -23.106 1.00 9.98 409 GLN A C 1
ATOM 3595 O O . GLN A 1 412 ? 40.473 55.323 -23.068 1.00 10.31 409 GLN A O 1
ATOM 3601 N N . ALA A 1 413 ? 38.361 54.480 -22.956 1.00 9.67 410 ALA A N 1
ATOM 3602 C CA . ALA A 1 413 ? 37.741 55.773 -22.734 1.00 8.91 410 ALA A CA 1
ATOM 3603 C C . ALA A 1 413 ? 38.188 56.348 -21.369 1.00 8.81 410 ALA A C 1
ATOM 3604 O O . ALA A 1 413 ? 38.408 57.547 -21.241 1.00 9.42 410 ALA A O 1
ATOM 3606 N N . LEU A 1 414 ? 38.298 55.505 -20.338 1.00 8.33 411 LEU A N 1
ATOM 3607 C CA . LEU A 1 414 ? 38.742 55.952 -19.025 1.00 8.59 411 LEU A CA 1
ATOM 3608 C C . LEU A 1 414 ? 40.127 56.583 -19.109 1.00 8.13 411 LEU A C 1
ATOM 3609 O O . LEU A 1 414 ? 40.348 57.699 -18.624 1.00 9.34 411 LEU A O 1
ATOM 3614 N N . LEU A 1 415 ? 41.056 55.904 -19.791 1.00 8.80 412 LEU A N 1
ATOM 3615 C CA . LEU A 1 415 ? 42.399 56.398 -19.956 1.00 8.38 412 LEU A CA 1
ATOM 3616 C C . LEU A 1 415 ? 42.439 57.638 -20.827 1.00 9.03 412 LEU A C 1
ATOM 3617 O O . LEU A 1 415 ? 43.176 58.597 -20.535 1.00 9.18 412 LEU A O 1
ATOM 3622 N N . ALA A 1 416 ? 41.692 57.633 -21.939 1.00 9.06 413 ALA A N 1
ATOM 3623 C CA . ALA A 1 416 ? 41.668 58.813 -22.801 1.00 9.34 413 ALA A CA 1
ATOM 3624 C C . ALA A 1 416 ? 41.216 60.059 -22.041 1.00 9.37 413 ALA A C 1
ATOM 3625 O O . ALA A 1 416 ? 41.769 61.154 -22.215 1.00 10.50 413 ALA A O 1
ATOM 3627 N N . ASN A 1 417 ? 40.225 59.886 -21.164 1.00 9.56 414 ASN A N 1
ATOM 3628 C CA . ASN A 1 417 ? 39.768 61.006 -20.323 1.00 9.09 414 ASN A CA 1
ATOM 3629 C C . ASN A 1 417 ? 40.860 61.443 -19.334 1.00 8.54 414 ASN A C 1
ATOM 3630 O O . ASN A 1 417 ? 41.072 62.638 -19.132 1.00 9.74 414 ASN A O 1
ATOM 3635 N N . CYS A 1 418 ? 41.496 60.495 -18.654 1.00 8.75 415 CYS A N 1
ATOM 3636 C CA . CYS A 1 418 ? 42.587 60.827 -17.752 1.00 9.57 415 CYS A CA 1
ATOM 3637 C C . CYS A 1 418 ? 43.617 61.683 -18.482 1.00 9.98 415 CYS A C 1
ATOM 3638 O O . CYS A 1 418 ? 44.009 62.770 -17.998 1.00 9.49 415 CYS A O 1
ATOM 3641 N N . PHE A 1 419 ? 44.101 61.207 -19.634 1.00 9.66 416 PHE A N 1
ATOM 3642 C CA . PHE A 1 419 ? 45.162 61.931 -20.361 1.00 9.45 416 PHE A CA 1
ATOM 3643 C C . PHE A 1 419 ? 44.671 63.253 -20.896 1.00 9.80 416 PHE A C 1
ATOM 3644 O O . PHE A 1 419 ? 45.423 64.227 -20.987 1.00 10.13 416 PHE A O 1
ATOM 3652 N N . ALA A 1 420 ? 43.397 63.300 -21.297 1.00 8.85 417 ALA A N 1
ATOM 3653 C CA . ALA A 1 420 ? 42.769 64.533 -21.803 1.00 9.61 417 ALA A CA 1
ATOM 3654 C C . ALA A 1 420 ? 42.688 65.629 -20.719 1.00 9.75 417 ALA A C 1
ATOM 3655 O O . ALA A 1 420 ? 42.822 66.828 -21.029 1.00 10.61 417 ALA A O 1
ATOM 3657 N N . GLN A 1 421 ? 42.474 65.221 -19.457 1.00 9.82 418 GLN A N 1
ATOM 3658 C CA . GLN A 1 421 ? 42.302 66.217 -18.421 1.00 9.66 418 GLN A CA 1
ATOM 3659 C C . GLN A 1 421 ? 43.676 66.858 -18.102 1.00 8.87 418 GLN A C 1
ATOM 3660 O O . GLN A 1 421 ? 43.754 68.072 -17.929 1.00 9.21 418 GLN A O 1
ATOM 3666 N N . SER A 1 422 ? 44.755 66.069 -18.064 1.00 9.70 419 SER A N 1
ATOM 3667 C CA . SER A 1 422 ? 46.104 66.676 -17.898 1.00 9.89 419 SER A CA 1
ATOM 3668 C C . SER A 1 422 ? 46.501 67.493 -19.119 1.00 10.08 419 SER A C 1
ATOM 3669 O O . SER A 1 422 ? 47.111 68.535 -18.975 1.00 10.33 419 SER A O 1
ATOM 3672 N N . GLN A 1 423 ? 46.134 67.055 -20.319 1.00 10.37 420 GLN A N 1
ATOM 3673 C CA . GLN A 1 423 ? 46.399 67.836 -21.488 1.00 10.48 420 GLN A CA 1
ATOM 3674 C C . GLN A 1 423 ? 45.610 69.146 -21.458 1.00 9.68 420 GLN A C 1
ATOM 3675 O O . GLN A 1 423 ? 46.172 70.203 -21.794 1.00 10.82 420 GLN A O 1
ATOM 3681 N N . ALA A 1 424 ? 44.347 69.118 -21.013 1.00 9.30 421 ALA A N 1
ATOM 3682 C CA . ALA A 1 424 ? 43.544 70.351 -20.905 1.00 9.44 421 ALA A CA 1
ATOM 3683 C C . ALA A 1 424 ? 44.135 71.343 -19.892 1.00 9.52 421 ALA A C 1
ATOM 3684 O O . ALA A 1 424 ? 44.168 72.569 -20.153 1.00 11.07 421 ALA A O 1
ATOM 3686 N N . LEU A 1 425 ? 44.603 70.833 -18.752 1.00 9.62 422 LEU A N 1
ATOM 3687 C CA . LEU A 1 425 ? 45.248 71.665 -17.760 1.00 9.96 422 LEU A CA 1
ATOM 3688 C C . LEU A 1 425 ? 46.466 72.363 -18.346 1.00 9.54 422 LEU A C 1
ATOM 3689 O O . LEU A 1 425 ? 46.704 73.546 -18.103 1.00 11.00 422 LEU A O 1
ATOM 3707 N N . PHE A 1 427 ? 47.223 72.882 -21.757 1.00 11.49 424 PHE A N 1
ATOM 3708 C CA A PHE A 1 427 ? 47.056 73.756 -22.922 0.60 10.90 424 PHE A CA 1
ATOM 3709 C CA B PHE A 1 427 ? 46.969 73.678 -22.965 0.40 12.29 424 PHE A CA 1
ATOM 3710 C C . PHE A 1 427 ? 46.033 74.881 -22.734 1.00 11.61 424 PHE A C 1
ATOM 3711 O O . PHE A 1 427 ? 46.250 76.000 -23.221 1.00 12.09 424 PHE A O 1
ATOM 3726 N N . GLY A 1 428 ? 44.929 74.621 -22.085 1.00 10.92 425 GLY A N 1
ATOM 3727 C CA . GLY A 1 428 ? 43.807 75.563 -22.054 1.00 11.07 425 GLY A CA 1
ATOM 3728 C C . GLY A 1 428 ? 43.285 75.850 -23.469 1.00 11.75 425 GLY A C 1
ATOM 3729 O O . GLY A 1 428 ? 43.549 75.101 -24.430 1.00 12.37 425 GLY A O 1
ATOM 3730 N N . GLN A 1 429 ? 42.572 76.961 -23.584 1.00 11.68 426 GLN A N 1
ATOM 3731 C CA A GLN A 1 429 ? 42.073 77.437 -24.871 0.60 11.54 426 GLN A CA 1
ATOM 3732 C CA B GLN A 1 429 ? 42.069 77.437 -24.864 0.40 12.24 426 GLN A CA 1
ATOM 3733 C C . GLN A 1 429 ? 41.912 78.951 -24.783 1.00 12.21 426 GLN A C 1
ATOM 3734 O O . GLN A 1 429 ? 41.274 79.475 -23.860 1.00 12.45 426 GLN A O 1
ATOM 3745 N N . SER A 1 430 ? 42.507 79.660 -25.742 1.00 12.98 427 SER A N 1
ATOM 3746 C CA . SER A 1 430 ? 42.556 81.107 -25.719 1.00 14.07 427 SER A CA 1
ATOM 3747 C C . SER A 1 430 ? 41.278 81.750 -26.287 1.00 13.69 427 SER A C 1
ATOM 3748 O O . SER A 1 430 ? 40.462 81.108 -26.922 1.00 14.18 427 SER A O 1
ATOM 3751 N N . TYR A 1 431 ? 41.139 83.040 -26.041 1.00 14.76 428 TYR A N 1
ATOM 3752 C CA . TYR A 1 431 ? 40.032 83.821 -26.602 1.00 14.83 428 TYR A CA 1
ATOM 3753 C C . TYR A 1 431 ? 39.943 83.648 -28.119 1.00 15.67 428 TYR A C 1
ATOM 3754 O O . TYR A 1 431 ? 38.854 83.374 -28.640 1.00 15.76 428 TYR A O 1
ATOM 3763 N N . ASP A 1 432 ? 41.047 83.790 -28.848 1.00 16.95 429 ASP A N 1
ATOM 3764 C CA A ASP A 1 432 ? 40.964 83.728 -30.300 0.60 17.67 429 ASP A CA 1
ATOM 3765 C CA B ASP A 1 432 ? 40.971 83.723 -30.309 0.40 17.86 429 ASP A CA 1
ATOM 3766 C C . ASP A 1 432 ? 40.476 82.369 -30.778 1.00 17.51 429 ASP A C 1
ATOM 3767 O O . ASP A 1 432 ? 39.666 82.270 -31.672 1.00 17.96 429 ASP A O 1
ATOM 3789 N N . VAL A 1 434 ? 38.600 80.203 -29.094 1.00 15.46 431 VAL A N 1
ATOM 3790 C CA . VAL A 1 434 ? 37.195 80.101 -28.758 1.00 15.30 431 VAL A CA 1
ATOM 3791 C C . VAL A 1 434 ? 36.307 80.916 -29.711 1.00 15.88 431 VAL A C 1
ATOM 3792 O O . VAL A 1 434 ? 35.283 80.427 -30.186 1.00 17.56 431 VAL A O 1
ATOM 3796 N N . TYR A 1 435 ? 36.702 82.159 -29.954 1.00 14.90 432 TYR A N 1
ATOM 3797 C CA . TYR A 1 435 ? 35.922 83.037 -30.757 1.00 16.24 432 TYR A CA 1
ATOM 3798 C C . TYR A 1 435 ? 35.739 82.451 -32.174 1.00 17.15 432 TYR A C 1
ATOM 3799 O O . TYR A 1 435 ? 34.609 82.404 -32.725 1.00 17.58 432 TYR A O 1
ATOM 3808 N N . ASN A 1 436 ? 36.831 81.966 -32.747 1.00 19.18 433 ASN A N 1
ATOM 3809 C CA . ASN A 1 436 ? 36.771 81.370 -34.082 1.00 21.68 433 ASN A CA 1
ATOM 3810 C C . ASN A 1 436 ? 35.875 80.136 -34.100 1.00 22.62 433 ASN A C 1
ATOM 3811 O O . ASN A 1 436 ? 35.094 79.969 -35.036 1.00 23.12 433 ASN A O 1
ATOM 3816 N N . GLU A 1 437 ? 35.943 79.309 -33.057 1.00 22.51 434 GLU A N 1
ATOM 3817 C CA A GLU A 1 437 ? 35.097 78.131 -32.917 0.60 23.30 434 GLU A CA 1
ATOM 3818 C CA B GLU A 1 437 ? 35.090 78.130 -32.972 0.40 22.96 434 GLU A CA 1
ATOM 3819 C C . GLU A 1 437 ? 33.621 78.524 -32.859 1.00 23.07 434 GLU A C 1
ATOM 3820 O O . GLU A 1 437 ? 32.771 77.877 -33.467 1.00 24.21 434 GLU A O 1
ATOM 3831 N N . LEU A 1 438 ? 33.305 79.590 -32.124 1.00 21.72 435 LEU A N 1
ATOM 3832 C CA . LEU A 1 438 ? 31.903 80.047 -32.019 1.00 21.17 435 LEU A CA 1
ATOM 3833 C C . LEU A 1 438 ? 31.352 80.528 -33.350 1.00 22.52 435 LEU A C 1
ATOM 3834 O O . LEU A 1 438 ? 30.209 80.184 -33.692 1.00 23.47 435 LEU A O 1
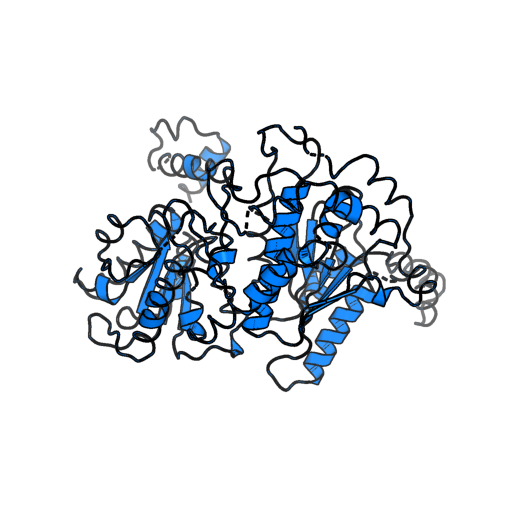ATOM 3839 N N . LEU A 1 439 ? 32.140 81.308 -34.090 1.00 23.37 436 LEU A N 1
ATOM 3840 C CA . LEU A 1 439 ? 31.737 81.676 -35.448 1.00 24.69 436 LEU A CA 1
ATOM 3841 C C . LEU A 1 439 ? 31.450 80.462 -36.324 1.00 26.50 436 LEU A C 1
ATOM 3842 O O . LEU A 1 439 ? 30.442 80.458 -37.067 1.00 27.69 436 LEU A O 1
ATOM 3847 N N . LYS A 1 440 ? 32.321 79.457 -36.274 1.00 28.14 437 LYS A N 1
ATOM 3848 C CA A LYS A 1 440 ? 32.142 78.248 -37.083 0.60 29.85 437 LYS A CA 1
ATOM 3849 C CA B LYS A 1 440 ? 32.134 78.251 -37.086 0.40 29.52 437 LYS A CA 1
ATOM 3850 C C . LYS A 1 440 ? 30.908 77.449 -36.649 1.00 30.56 437 LYS A C 1
ATOM 3851 O O . LYS A 1 440 ? 30.338 76.693 -37.447 1.00 32.70 437 LYS A O 1
ATOM 3862 N N . SER A 1 441 ? 30.488 77.621 -35.397 1.00 30.87 438 SER A N 1
ATOM 3863 C CA . SER A 1 441 ? 29.301 76.967 -34.846 1.00 31.70 438 SER A CA 1
ATOM 3864 C C . SER A 1 441 ? 27.989 77.628 -35.288 1.00 31.46 438 SER A C 1
ATOM 3865 O O . SER A 1 441 ? 26.918 77.070 -35.034 1.00 32.79 438 SER A O 1
ATOM 3868 N N . GLY A 1 442 ? 28.077 78.799 -35.925 1.00 30.70 439 GLY A N 1
ATOM 3869 C CA . GLY A 1 442 ? 26.893 79.551 -36.382 1.00 30.20 439 GLY A CA 1
ATOM 3870 C C . GLY A 1 442 ? 26.530 80.810 -35.594 1.00 29.36 439 GLY A C 1
ATOM 3871 O O . GLY A 1 442 ? 25.527 81.458 -35.901 1.00 29.39 439 GLY A O 1
ATOM 3872 N N . LEU A 1 443 ? 27.302 81.173 -34.564 1.00 27.67 440 LEU A N 1
ATOM 3873 C CA . LEU A 1 443 ? 27.047 82.428 -33.871 1.00 26.36 440 LEU A CA 1
ATOM 3874 C C . LEU A 1 443 ? 27.514 83.567 -34.745 1.00 25.90 440 LEU A C 1
ATOM 3875 O O . LEU A 1 443 ? 28.456 83.427 -35.526 1.00 26.37 440 LEU A O 1
ATOM 3880 N N . ASN A 1 444 ? 26.838 84.703 -34.639 1.00 25.42 441 ASN A N 1
ATOM 3881 C CA . ASN A 1 444 ? 27.330 85.904 -35.286 1.00 25.02 441 ASN A CA 1
ATOM 3882 C C . ASN A 1 444 ? 28.389 86.551 -34.442 1.00 23.99 441 ASN A C 1
ATOM 3883 O O . ASN A 1 444 ? 28.667 86.096 -33.327 1.00 22.02 441 ASN A O 1
ATOM 3888 N N . GLU A 1 445 ? 29.008 87.581 -34.982 1.00 23.61 442 GLU A N 1
ATOM 3889 C CA A GLU A 1 445 ? 30.123 88.251 -34.319 0.60 23.88 442 GLU A CA 1
ATOM 3890 C CA B GLU A 1 445 ? 30.108 88.315 -34.328 0.40 23.77 442 GLU A CA 1
ATOM 3891 C C . GLU A 1 445 ? 29.724 88.813 -32.946 1.00 23.55 442 GLU A C 1
ATOM 3892 O O . GLU A 1 445 ? 30.470 88.652 -31.973 1.00 23.38 442 GLU A O 1
ATOM 3903 N N . THR A 1 446 ? 28.556 89.443 -32.842 1.00 23.81 443 THR A N 1
ATOM 3904 C CA . THR A 1 446 ? 28.127 90.021 -31.562 1.00 24.49 443 THR A CA 1
ATOM 3905 C C . THR A 1 446 ? 27.991 88.931 -30.500 1.00 22.95 443 THR A C 1
ATOM 3906 O O . THR A 1 446 ? 28.449 89.086 -29.343 1.00 24.47 443 THR A O 1
ATOM 3910 N N . GLN A 1 447 ? 27.342 87.828 -30.893 1.00 21.77 444 GLN A N 1
ATOM 3911 C CA . GLN A 1 447 ? 27.089 86.708 -29.999 1.00 20.85 444 GLN A CA 1
ATOM 3912 C C . GLN A 1 447 ? 28.390 86.053 -29.555 1.00 19.63 444 GLN A C 1
ATOM 3913 O O . GLN A 1 447 ? 28.565 85.729 -28.375 1.00 17.81 444 GLN A O 1
ATOM 3919 N N . ALA A 1 448 ? 29.294 85.871 -30.496 1.00 18.90 445 ALA A N 1
ATOM 3920 C CA . ALA A 1 448 ? 30.592 85.231 -30.238 1.00 18.05 445 ALA A CA 1
ATOM 3921 C C . ALA A 1 448 ? 31.467 86.101 -29.315 1.00 18.41 445 ALA A C 1
ATOM 3922 O O . ALA A 1 448 ? 32.108 85.610 -28.384 1.00 17.72 445 ALA A O 1
ATOM 3924 N N . LYS A 1 449 ? 31.477 87.399 -29.580 1.00 20.21 446 L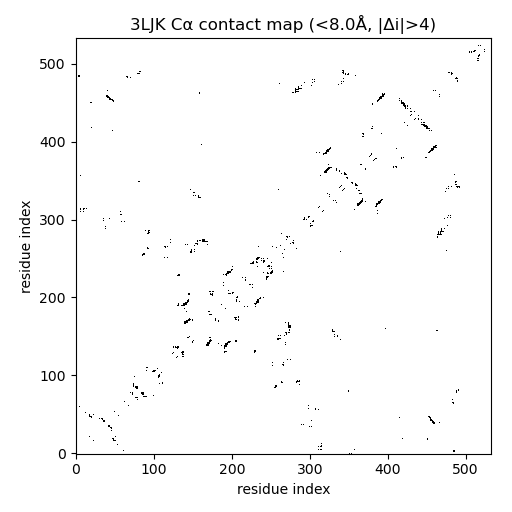YS A N 1
ATOM 3925 C CA A LYS A 1 449 ? 32.163 88.359 -28.716 0.60 21.43 446 LYS A CA 1
ATOM 3926 C CA B LYS A 1 449 ? 32.150 88.376 -28.726 0.40 20.72 446 LYS A CA 1
ATOM 3927 C C . LYS A 1 449 ? 31.614 88.371 -27.289 1.00 20.87 446 LYS A C 1
ATOM 3928 O O . LYS A 1 449 ? 32.380 88.527 -26.364 1.00 22.36 446 LYS A O 1
ATOM 3939 N N . GLU A 1 450 ? 30.304 88.206 -27.111 1.00 20.12 447 GLU A N 1
ATOM 3940 C CA A GLU A 1 450 ? 29.695 88.232 -25.776 0.60 20.28 447 GLU A CA 1
ATOM 3941 C CA B GLU A 1 450 ? 29.724 88.257 -25.760 0.40 19.42 447 GLU A CA 1
ATOM 3942 C C . GLU A 1 450 ? 30.037 86.968 -24.981 1.00 18.56 447 GLU A C 1
ATOM 3943 O O . GLU A 1 450 ? 30.205 87.004 -23.740 1.00 19.83 447 GLU A O 1
ATOM 3954 N N . LEU A 1 451 ? 30.133 85.838 -25.678 1.00 15.48 448 LEU A N 1
ATOM 3955 C CA . LEU A 1 451 ? 30.346 84.535 -25.041 1.00 14.08 448 LEU A CA 1
ATOM 3956 C C . LEU A 1 451 ? 31.825 84.105 -24.854 1.00 13.28 448 LEU A C 1
ATOM 3957 O O . LEU A 1 451 ? 32.145 83.425 -23.879 1.00 12.88 448 LEU A O 1
ATOM 3962 N N . ALA A 1 452 ? 32.697 84.458 -25.793 1.00 13.47 449 ALA A N 1
ATOM 3963 C CA . ALA A 1 452 ? 34.012 83.862 -25.872 1.00 13.36 449 ALA A CA 1
ATOM 3964 C C . ALA A 1 452 ? 34.779 83.985 -24.558 1.00 12.57 449 ALA A C 1
ATOM 3965 O O . ALA A 1 452 ? 35.443 83.017 -24.173 1.00 11.84 449 ALA A O 1
ATOM 3967 N N . ALA A 1 453 ? 34.774 85.161 -23.910 1.00 12.46 450 ALA A N 1
ATOM 3968 C CA . ALA A 1 453 ? 35.561 85.289 -22.655 1.00 13.77 450 ALA A CA 1
ATOM 3969 C C . ALA A 1 453 ? 35.163 84.293 -21.588 1.00 12.70 450 ALA A C 1
ATOM 3970 O O . ALA A 1 453 ? 36.027 83.825 -20.812 1.00 14.89 450 ALA A O 1
ATOM 3972 N N . HIS A 1 454 ? 33.904 83.869 -21.613 1.00 11.80 451 HIS A N 1
ATOM 3973 C CA . HIS A 1 454 ? 33.422 82.929 -20.610 1.00 11.03 451 HIS A CA 1
ATOM 3974 C C . HIS A 1 454 ? 33.917 81.519 -20.858 1.00 10.70 451 HIS A C 1
ATOM 3975 O O . HIS A 1 454 ? 33.878 80.699 -19.949 1.00 10.62 451 HIS A O 1
ATOM 3982 N N . LYS A 1 455 ? 34.386 81.210 -22.071 1.00 10.95 452 LYS A N 1
ATOM 3983 C CA A LYS A 1 455 ? 34.878 79.880 -22.427 0.60 11.47 452 LYS A CA 1
ATOM 3984 C CA B LYS A 1 455 ? 34.864 79.876 -22.407 0.40 11.23 452 LYS A CA 1
ATOM 3985 C C . LYS A 1 455 ? 36.395 79.787 -22.383 1.00 11.26 452 LYS A C 1
ATOM 3986 O O . LYS A 1 455 ? 36.950 78.718 -22.562 1.00 13.47 452 LYS A O 1
ATOM 3997 N N . VAL A 1 456 ? 37.074 80.908 -22.154 1.00 12.53 453 VAL A N 1
ATOM 3998 C CA . VAL A 1 456 ? 38.539 80.885 -22.141 1.00 11.89 453 VAL A CA 1
ATOM 3999 C C . VAL A 1 456 ? 38.997 80.042 -20.954 1.00 10.82 453 VAL A C 1
ATOM 4000 O O . VAL A 1 456 ? 38.466 80.171 -19.818 1.00 11.99 453 VAL A O 1
ATOM 4004 N N . ILE A 1 457 ? 39.969 79.175 -21.209 1.00 10.54 454 ILE A N 1
ATOM 4005 C CA . ILE A 1 457 ? 40.560 78.316 -20.189 1.00 11.55 454 ILE A CA 1
ATOM 4006 C C . ILE A 1 457 ? 42.062 78.679 -20.127 1.00 11.63 454 ILE A C 1
ATOM 4007 O O . ILE A 1 457 ? 42.775 78.538 -21.134 1.00 11.21 454 ILE A O 1
ATOM 4012 N N . PRO A 1 458 ? 42.516 79.233 -18.991 1.00 12.36 455 PRO A N 1
ATOM 4013 C CA . PRO A 1 458 ? 43.887 79.812 -19.022 1.00 13.05 455 PRO A CA 1
ATOM 4014 C C . PRO A 1 458 ? 44.982 78.791 -19.348 1.00 11.29 455 PRO A C 1
ATOM 4015 O O . PRO A 1 458 ? 45.950 79.109 -20.073 1.00 12.85 455 PRO A O 1
ATOM 4019 N N . GLY A 1 459 ? 44.862 77.559 -18.843 1.00 10.25 456 GLY A N 1
ATOM 4020 C CA . GLY A 1 459 ? 45.899 76.565 -19.097 1.00 10.08 456 GLY A CA 1
ATOM 4021 C C . GLY A 1 459 ? 47.183 76.925 -18.357 1.00 9.79 456 GLY A C 1
ATOM 4022 O O . GLY A 1 459 ? 47.236 77.766 -17.445 1.00 10.62 456 GLY A O 1
ATOM 4023 N N . ASN A 1 460 ? 48.244 76.258 -18.769 1.00 9.39 457 ASN A N 1
ATOM 4024 C CA . ASN A 1 460 ? 49.532 76.337 -18.109 1.00 9.28 457 ASN A CA 1
ATOM 4025 C C . ASN A 1 460 ? 49.485 75.860 -16.644 1.00 10.00 457 ASN A C 1
ATOM 4026 O O . ASN A 1 460 ? 50.238 76.358 -15.806 1.00 11.41 457 ASN A O 1
ATOM 4031 N N . ARG A 1 461 ? 48.569 74.931 -16.357 1.00 10.54 458 ARG A N 1
ATOM 4032 C CA . ARG A 1 461 ? 48.377 74.402 -15.030 1.00 10.33 458 ARG A CA 1
ATOM 4033 C C . ARG A 1 461 ? 49.021 73.013 -14.931 1.00 10.62 458 ARG A C 1
ATOM 4034 O O . ARG A 1 461 ? 48.876 72.220 -15.851 1.00 11.46 458 ARG A O 1
ATOM 4042 N N . PRO A 1 462 ? 49.768 72.754 -13.842 1.00 10.22 459 PRO A N 1
ATOM 4043 C CA . PRO A 1 462 ? 50.612 71.582 -13.722 1.00 10.68 459 PRO A CA 1
ATOM 4044 C C . PRO A 1 462 ? 49.851 70.303 -13.352 1.00 10.31 459 PRO A C 1
ATOM 4045 O O . PRO A 1 462 ? 48.812 70.315 -12.681 1.00 10.94 459 PRO A O 1
ATOM 4049 N N . SER A 1 463 ? 50.459 69.191 -13.726 1.00 9.56 460 SER A N 1
ATOM 4050 C CA . SER A 1 463 ? 50.054 67.885 -13.252 1.00 9.73 460 SER A CA 1
ATOM 4051 C C . SER A 1 463 ? 51.201 66.896 -13.356 1.00 9.58 460 SER A C 1
ATOM 4052 O O . SER A 1 463 ? 52.139 67.082 -14.119 1.00 9.60 460 SER A O 1
ATOM 4055 N N . THR A 1 464 ? 51.046 65.827 -12.580 1.00 8.90 461 THR A N 1
ATOM 4056 C CA . THR A 1 464 ? 51.826 64.602 -12.607 1.00 9.70 461 THR A CA 1
ATOM 4057 C C . THR A 1 464 ? 50.905 63.460 -12.942 1.00 8.85 461 THR A C 1
ATOM 4058 O O . THR A 1 464 ? 49.766 63.457 -12.446 1.00 10.19 461 THR A O 1
ATOM 4062 N N . THR A 1 465 ? 51.328 62.517 -13.781 1.00 9.59 462 THR A N 1
ATOM 4063 C CA . THR A 1 465 ? 50.553 61.292 -14.016 1.00 9.14 462 THR A CA 1
ATOM 4064 C C . THR A 1 465 ? 51.388 60.107 -13.575 1.00 9.12 462 THR A C 1
ATOM 4065 O O . THR A 1 465 ? 52.551 59.953 -14.039 1.00 10.97 462 THR A O 1
ATOM 4069 N N . ILE A 1 466 ? 50.835 59.315 -12.671 1.00 9.73 463 ILE A N 1
ATOM 4070 C CA . ILE A 1 466 ? 51.422 58.053 -12.243 1.00 10.17 463 ILE A CA 1
ATOM 4071 C C . ILE A 1 466 ? 50.634 56.925 -12.879 1.00 10.16 463 ILE A C 1
ATOM 4072 O O . ILE A 1 466 ? 49.455 56.797 -12.597 1.00 11.89 463 ILE A O 1
ATOM 4077 N N . LEU A 1 467 ? 51.281 56.161 -13.748 1.00 9.79 464 LEU A N 1
ATOM 4078 C CA . LEU A 1 467 ? 50.657 55.079 -14.494 1.00 10.10 464 LEU A CA 1
ATOM 4079 C C . LEU A 1 467 ? 51.166 53.732 -13.976 1.00 10.30 464 LEU A C 1
ATOM 4080 O O . LEU A 1 467 ? 52.357 53.429 -14.058 1.00 11.41 464 LEU A O 1
ATOM 4085 N N . LEU A 1 468 ? 50.224 52.919 -13.483 1.00 9.91 465 LEU A N 1
ATOM 4086 C CA . LEU A 1 468 ? 50.488 51.547 -13.105 1.00 10.81 465 LEU A CA 1
ATOM 4087 C C . LEU A 1 468 ? 50.094 50.616 -14.227 1.00 10.95 465 LEU A C 1
ATOM 4088 O O . LEU A 1 468 ? 49.130 50.907 -14.928 1.00 11.55 465 LEU A O 1
ATOM 4093 N N . ASP A 1 469 ? 50.780 49.476 -14.390 1.00 11.02 466 ASP A N 1
ATOM 4094 C CA . ASP A 1 469 ? 50.363 48.509 -15.399 1.00 9.99 466 ASP A CA 1
ATOM 4095 C C . ASP A 1 469 ? 49.000 47.893 -15.087 1.00 9.32 466 ASP A C 1
ATOM 4096 O O . ASP A 1 469 ? 48.185 47.662 -15.996 1.00 10.77 466 ASP A O 1
ATOM 4101 N N . GLU A 1 470 ? 48.783 47.610 -13.811 1.00 10.19 467 GLU A N 1
ATOM 4102 C CA . GLU A 1 470 ? 47.568 47.028 -13.310 1.00 10.66 467 GLU A CA 1
ATOM 4103 C C . GLU A 1 470 ? 47.465 47.378 -11.842 1.00 10.26 467 GLU A C 1
ATOM 4104 O O . GLU A 1 470 ? 48.477 47.803 -11.260 1.00 11.30 467 GLU A O 1
ATOM 4110 N N . LEU A 1 471 ? 46.289 47.159 -11.260 1.00 10.15 468 LEU A N 1
ATOM 4111 C CA . LEU A 1 471 ? 46.064 47.400 -9.824 1.00 9.81 468 LEU A CA 1
ATOM 4112 C C . LEU A 1 471 ? 45.983 46.047 -9.081 1.00 9.90 468 LEU A C 1
ATOM 4113 O O . LEU A 1 471 ? 44.924 45.419 -9.048 1.00 11.72 468 LEU A O 1
ATOM 4118 N N . SER A 1 472 ? 47.139 45.547 -8.684 1.00 9.59 469 SER A N 1
ATOM 4119 C CA . SER A 1 472 ? 47.303 44.255 -8.035 1.00 9.29 469 SER A CA 1
ATOM 4120 C C . SER A 1 472 ? 47.741 44.487 -6.594 1.00 9.66 469 SER A C 1
ATOM 4121 O O . SER A 1 472 ? 48.080 45.626 -6.216 1.00 9.57 469 SER A O 1
ATOM 4124 N N . PRO A 1 473 ? 47.736 43.429 -5.788 1.00 9.34 470 PRO A N 1
ATOM 4125 C CA . PRO A 1 473 ? 48.272 43.620 -4.436 1.00 9.29 470 PRO A CA 1
ATOM 4126 C C . PRO A 1 473 ? 49.669 44.265 -4.464 1.00 9.37 470 PRO A C 1
ATOM 4127 O O . PRO A 1 473 ? 49.930 45.220 -3.739 1.00 9.67 470 PRO A O 1
ATOM 4131 N N . TYR A 1 474 ? 50.551 43.772 -5.320 1.00 9.76 471 TYR A N 1
ATOM 4132 C CA . TYR A 1 474 ? 51.922 44.281 -5.383 1.00 9.03 471 TYR A CA 1
ATOM 4133 C C . TYR A 1 474 ? 51.965 45.731 -5.822 1.00 9.10 471 TYR A C 1
ATOM 4134 O O . TYR A 1 474 ? 52.651 46.544 -5.224 1.00 10.06 471 TYR A O 1
ATOM 4143 N N . SER A 1 475 ? 51.253 46.073 -6.904 1.00 8.86 472 SER A N 1
ATOM 4144 C CA . SER A 1 475 ? 51.338 47.444 -7.392 1.00 8.96 472 SER A CA 1
ATOM 4145 C C . SER A 1 475 ? 50.699 48.445 -6.421 1.00 9.03 472 SER A C 1
ATOM 4146 O O . SER A 1 475 ? 51.157 49.575 -6.316 1.00 10.31 472 SER A O 1
ATOM 4149 N N . LEU A 1 476 ? 49.649 48.038 -5.736 1.00 9.20 473 LEU A N 1
ATOM 4150 C CA . LEU A 1 476 ? 49.021 48.916 -4.746 1.00 9.51 473 LEU A CA 1
ATOM 4151 C C . LEU A 1 476 ? 49.997 49.152 -3.607 1.00 9.17 473 LEU A C 1
ATOM 4152 O O . LEU A 1 476 ? 50.121 50.270 -3.073 1.00 9.59 473 LEU A O 1
ATOM 4157 N N . GLY A 1 477 ? 50.698 48.096 -3.161 1.00 9.57 474 GLY A N 1
ATOM 4158 C CA . GLY A 1 477 ? 51.669 48.291 -2.098 1.00 9.32 474 GLY A CA 1
ATOM 4159 C C . GLY A 1 477 ? 52.763 49.281 -2.490 1.00 9.29 474 GLY A C 1
ATOM 4160 O O . GLY A 1 477 ? 53.137 50.141 -1.679 1.00 9.55 474 GLY A O 1
ATOM 4161 N N . ALA A 1 478 ? 53.246 49.186 -3.723 1.00 9.60 475 ALA A N 1
ATOM 4162 C CA . ALA A 1 478 ? 54.231 50.107 -4.239 1.00 8.47 475 ALA A CA 1
ATOM 4163 C C . ALA A 1 478 ? 53.674 51.537 -4.238 1.00 9.70 475 ALA A C 1
ATOM 4164 O O . ALA A 1 478 ? 54.347 52.482 -3.795 1.00 9.87 475 ALA A O 1
ATOM 4166 N N . LEU A 1 479 ? 52.444 51.715 -4.745 1.00 8.81 476 LEU A N 1
ATOM 4167 C CA . LEU A 1 479 ? 51.815 53.026 -4.808 1.00 9.33 476 LEU A CA 1
ATOM 4168 C C . LEU A 1 479 ? 51.713 53.707 -3.461 1.00 9.34 476 LEU A C 1
ATOM 4169 O O . LEU A 1 479 ? 52.044 54.903 -3.293 1.00 10.23 476 LEU A O 1
ATOM 4174 N N . ILE A 1 480 ? 51.211 52.957 -2.472 1.00 8.11 477 ILE A N 1
ATOM 4175 C CA . ILE A 1 480 ? 51.057 53.546 -1.127 1.00 8.93 477 ILE A CA 1
ATOM 4176 C C . ILE A 1 480 ? 52.445 53.962 -0.582 1.00 8.83 477 ILE A C 1
ATOM 4177 O O . ILE A 1 480 ? 52.602 55.041 -0.019 1.00 9.10 477 ILE A O 1
ATOM 4182 N N . ALA A 1 481 ? 53.426 53.080 -0.740 1.00 9.29 478 ALA A N 1
ATOM 4183 C CA . ALA A 1 481 ? 54.786 53.355 -0.232 1.00 9.30 478 ALA A CA 1
ATOM 4184 C C . ALA A 1 481 ? 55.390 54.606 -0.870 1.00 10.11 478 ALA A C 1
ATOM 4185 O O . ALA A 1 481 ? 56.112 55.356 -0.211 1.00 10.66 478 ALA A O 1
ATOM 4187 N N . LEU A 1 482 ? 55.111 54.845 -2.147 1.00 9.69 479 LEU A N 1
ATOM 4188 C CA . LEU A 1 482 ? 55.624 56.082 -2.793 1.00 9.90 479 LEU A CA 1
ATOM 4189 C C . LEU A 1 482 ? 55.164 57.325 -2.015 1.00 9.01 479 LEU A C 1
ATOM 4190 O O . LEU A 1 482 ? 55.940 58.210 -1.750 1.00 10.50 479 LEU A O 1
ATOM 4195 N N . TYR A 1 483 ? 53.865 57.360 -1.662 1.00 8.75 480 TYR A N 1
ATOM 4196 C CA . TYR A 1 483 ? 53.323 58.484 -0.893 1.00 9.15 480 TYR A CA 1
ATOM 4197 C C . TYR A 1 483 ? 53.817 58.505 0.531 1.00 9.17 480 TYR A C 1
ATOM 4198 O O . TYR A 1 483 ? 54.087 59.593 1.050 1.00 10.18 480 TYR A O 1
ATOM 4207 N N . GLU A 1 484 ? 53.990 57.347 1.170 1.00 8.77 481 GLU A N 1
ATOM 4208 C CA . GLU A 1 484 ? 54.586 57.349 2.522 1.00 9.39 481 GLU A CA 1
ATOM 4209 C C . GLU A 1 484 ? 55.928 58.067 2.509 1.00 8.99 481 GLU A C 1
ATOM 4210 O O . GLU A 1 484 ? 56.257 58.870 3.403 1.00 10.63 481 GLU A O 1
ATOM 4216 N N . HIS A 1 485 ? 56.744 57.742 1.521 1.00 8.94 482 HIS A N 1
ATOM 4217 C CA . HIS A 1 485 ? 58.070 58.346 1.473 1.00 9.09 482 HIS A CA 1
ATOM 4218 C C . HIS A 1 485 ? 58.056 59.804 1.011 1.00 8.68 482 HIS A C 1
ATOM 4219 O O . HIS A 1 485 ? 58.877 60.601 1.482 1.00 9.23 482 HIS A O 1
ATOM 4226 N N . LYS A 1 486 ? 57.160 60.162 0.083 1.00 9.53 483 LYS A N 1
ATOM 4227 C CA . LYS A 1 486 ? 56.976 61.582 -0.236 1.00 9.52 483 LYS A CA 1
ATOM 4228 C C . LYS A 1 486 ? 56.751 62.407 1.049 1.00 9.31 483 LYS A C 1
ATOM 4229 O O . LYS A 1 486 ? 57.368 63.449 1.248 1.00 9.09 483 LYS A O 1
ATOM 4235 N N . ILE A 1 487 ? 55.856 61.912 1.901 1.00 8.31 484 ILE A N 1
ATOM 4236 C CA . ILE A 1 487 ? 55.456 62.612 3.131 1.00 8.63 484 ILE A CA 1
ATOM 4237 C C . ILE A 1 487 ? 56.681 62.752 4.067 1.00 9.34 484 ILE A C 1
ATOM 4238 O O . ILE A 1 487 ? 56.912 63.817 4.647 1.00 9.83 484 ILE A O 1
ATOM 4243 N N . PHE A 1 488 ? 57.465 61.685 4.183 1.00 9.39 485 PHE A N 1
ATOM 4244 C CA . PHE A 1 488 ? 58.703 61.697 4.965 1.00 9.04 485 PHE A CA 1
ATOM 4245 C C . PHE A 1 488 ? 59.651 62.777 4.428 1.00 9.05 485 PHE A C 1
ATOM 4246 O O . PHE A 1 488 ? 60.183 63.572 5.198 1.00 9.89 485 PHE A O 1
ATOM 4254 N N . VAL A 1 489 ? 59.893 62.787 3.118 1.00 9.07 486 VAL A N 1
ATOM 4255 C CA . VAL A 1 489 ? 60.829 63.762 2.550 1.00 8.77 486 VAL A CA 1
ATOM 4256 C C . VAL A 1 489 ? 60.347 65.212 2.861 1.00 9.68 486 VAL A C 1
ATOM 4257 O O . VAL A 1 489 ? 61.141 66.079 3.230 1.00 9.10 486 VAL A O 1
ATOM 4261 N N . GLN A 1 490 ? 59.058 65.478 2.656 1.00 9.21 487 GLN A N 1
ATOM 4262 C CA . GLN A 1 490 ? 58.578 66.797 2.910 1.00 9.16 487 GLN A CA 1
ATOM 4263 C C . GLN A 1 490 ? 58.800 67.218 4.364 1.00 9.55 487 GLN A C 1
ATOM 4264 O O . GLN A 1 490 ? 59.181 68.375 4.638 1.00 10.27 487 GLN A O 1
ATOM 4270 N N . GLY A 1 491 ? 58.531 66.328 5.314 1.00 8.93 488 GLY A N 1
ATOM 4271 C CA . GLY A 1 491 ? 58.745 66.648 6.720 1.00 9.25 488 GLY A CA 1
ATOM 4272 C C . GLY A 1 491 ? 60.199 66.912 7.050 1.00 8.70 488 GLY A C 1
ATOM 4273 O O . GLY A 1 491 ? 60.491 67.850 7.797 1.00 10.61 488 GLY A O 1
ATOM 4274 N N . VAL A 1 492 ? 61.113 66.161 6.443 1.00 10.61 489 VAL A N 1
ATOM 4275 C CA . VAL A 1 492 ? 62.556 66.401 6.618 1.00 10.58 489 VAL A CA 1
ATOM 4276 C C . VAL A 1 492 ? 62.924 67.787 6.085 1.00 10.53 489 VAL A C 1
ATOM 4277 O O . VAL A 1 492 ? 63.606 68.573 6.758 1.00 10.62 489 VAL A O 1
ATOM 4281 N N . LEU A 1 493 ? 62.459 68.106 4.871 1.00 9.79 490 LEU A N 1
ATOM 4282 C CA . LEU A 1 493 ? 62.821 69.414 4.278 1.00 10.51 490 LEU A CA 1
ATOM 4283 C C . LEU A 1 493 ? 62.265 70.569 5.120 1.00 9.78 490 LEU A C 1
ATOM 4284 O O . LEU A 1 493 ? 62.935 71.618 5.214 1.00 10.13 490 LEU A O 1
ATOM 4289 N N . TRP A 1 494 ? 61.094 70.380 5.737 1.00 9.53 491 TRP A N 1
ATOM 4290 C CA . TRP A 1 494 ? 60.499 71.397 6.587 1.00 9.53 491 TRP A CA 1
ATOM 4291 C C . TRP A 1 494 ? 60.974 71.354 8.038 1.00 9.67 491 TRP A C 1
ATOM 4292 O O . TRP A 1 494 ? 60.586 72.195 8.834 1.00 10.26 491 TRP A O 1
ATOM 4303 N N . ASP A 1 495 ? 61.850 70.412 8.379 1.00 9.59 492 ASP A N 1
ATOM 4304 C CA . ASP A 1 495 ? 62.392 70.294 9.720 1.00 10.06 492 ASP A CA 1
ATOM 4305 C C . ASP A 1 495 ? 61.347 70.099 10.810 1.00 9.62 492 ASP A C 1
ATOM 4306 O O . ASP A 1 495 ? 61.520 70.600 11.920 1.00 11.30 492 ASP A O 1
ATOM 4311 N N . ILE A 1 496 ? 60.287 69.335 10.478 1.00 9.93 493 ILE A N 1
ATOM 4312 C CA . ILE A 1 496 ? 59.229 68.973 11.412 1.00 9.52 493 ILE A CA 1
ATOM 4313 C C . ILE A 1 496 ? 59.303 67.491 11.749 1.00 9.48 493 ILE A C 1
ATOM 4314 O O . ILE A 1 496 ? 59.987 66.703 11.077 1.00 10.80 493 ILE A O 1
ATOM 4319 N N . ASN A 1 497 ? 58.529 67.092 12.764 1.00 9.98 494 ASN A N 1
ATOM 4320 C CA . ASN A 1 497 ? 58.379 65.684 13.141 1.00 9.47 494 ASN A CA 1
ATOM 4321 C C . ASN A 1 497 ? 57.091 65.166 12.497 1.00 9.68 494 ASN A C 1
ATOM 4322 O O . ASN A 1 497 ? 55.974 65.483 12.941 1.00 11.12 494 ASN A O 1
ATOM 4327 N N . SER A 1 498 ? 57.252 64.360 11.456 1.00 9.51 495 SER A N 1
ATOM 4328 C CA . SER A 1 498 ? 56.081 63.815 10.728 1.00 10.57 495 SER A CA 1
ATOM 4329 C C . SER A 1 498 ? 55.373 62.718 11.507 1.00 10.32 495 SER A C 1
ATOM 4330 O O . SER A 1 498 ? 54.359 62.229 11.036 1.00 11.31 495 SER A O 1
ATOM 4333 N N . TYR A 1 499 ? 55.932 62.277 12.652 1.00 10.00 496 TYR A N 1
ATOM 4334 C CA . TYR A 1 499 ? 55.520 60.994 13.251 1.00 9.12 496 TYR A CA 1
ATOM 4335 C C . TYR A 1 499 ? 54.799 61.074 14.578 1.00 9.71 496 TYR A C 1
ATOM 4336 O O . TYR A 1 499 ? 54.370 60.054 15.106 1.00 9.95 496 TYR A O 1
ATOM 4345 N N . ASP A 1 500 ? 54.615 62.295 15.080 1.00 9.76 497 ASP A N 1
ATOM 4346 C CA . ASP A 1 500 ? 53.780 62.560 16.254 1.00 9.00 497 ASP A CA 1
ATOM 4347 C C . ASP A 1 500 ? 52.404 63.131 15.822 1.00 9.02 497 ASP A C 1
ATOM 4348 O O . ASP A 1 500 ? 52.149 63.313 14.628 1.00 10.24 497 ASP A O 1
ATOM 4353 N N . GLN A 1 501 ? 51.517 63.327 16.795 1.00 10.44 498 GLN A N 1
ATOM 4354 C CA . GLN A 1 501 ? 50.175 63.886 16.531 1.00 10.08 498 GLN A CA 1
ATOM 4355 C C . GLN A 1 501 ? 49.576 64.429 17.813 1.00 10.65 498 GLN A C 1
ATOM 4356 O O . GLN A 1 501 ? 48.519 63.985 18.300 1.00 11.52 498 GLN A O 1
ATOM 4362 N N . TRP A 1 502 ? 50.269 65.402 18.395 1.00 10.02 499 TRP A N 1
ATOM 4363 C CA . TRP A 1 502 ? 49.840 65.947 19.671 1.00 10.70 499 TRP A CA 1
ATOM 4364 C C . TRP A 1 502 ? 48.549 66.775 19.619 1.00 10.44 499 TRP A C 1
ATOM 4365 O O . TRP A 1 502 ? 47.901 67.002 20.649 1.00 12.50 499 TRP A O 1
ATOM 4376 N N . GLY A 1 503 ? 48.195 67.219 18.425 1.00 11.22 500 GLY A N 1
ATOM 4377 C CA . GLY A 1 503 ? 47.086 68.134 18.231 1.00 10.36 500 GLY A CA 1
ATOM 4378 C C . GLY A 1 503 ? 45.734 67.529 18.539 1.00 11.68 500 GLY A C 1
ATOM 4379 O O . GLY A 1 503 ? 44.783 68.270 18.741 1.00 13.48 500 GLY A O 1
ATOM 4380 N N . VAL A 1 504 ? 45.647 66.202 18.556 1.00 11.34 501 VAL A N 1
ATOM 4381 C CA . VAL A 1 504 ? 44.356 65.538 18.761 1.00 12.26 501 VAL A CA 1
ATOM 4382 C C . VAL A 1 504 ? 44.001 65.357 20.234 1.00 11.87 501 VAL A C 1
ATOM 4383 O O . VAL A 1 504 ? 42.863 65.015 20.587 1.00 13.10 501 VAL A O 1
ATOM 4387 N N . GLU A 1 505 ? 44.960 65.557 21.135 1.00 12.27 502 GLU A N 1
ATOM 4388 C CA A GLU A 1 505 ? 44.773 65.283 22.567 0.70 13.69 502 GLU A CA 1
ATOM 4389 C CA B GLU A 1 505 ? 44.693 65.227 22.523 0.30 12.93 502 GLU A CA 1
ATOM 4390 C C . GLU A 1 505 ? 43.717 66.207 23.207 1.00 13.11 502 GLU A C 1
ATOM 4391 O O . GLU A 1 505 ? 42.913 65.792 24.033 1.00 12.98 502 GLU A O 1
ATOM 4402 N N . LEU A 1 506 ? 43.746 67.490 22.835 1.00 11.61 503 LEU A N 1
ATOM 4403 C CA . LEU A 1 506 ? 42.879 68.478 23.487 1.00 11.52 503 LEU A CA 1
ATOM 4404 C C . LEU A 1 506 ? 41.407 68.129 23.301 1.00 11.05 503 LEU A C 1
ATOM 4405 O O . LEU A 1 506 ? 40.633 68.127 24.243 1.00 10.92 503 LEU A O 1
ATOM 4410 N N . GLY A 1 507 ? 41.013 67.808 22.095 1.00 10.41 504 GLY A N 1
ATOM 4411 C CA . GLY A 1 507 ? 39.635 67.445 21.846 1.00 10.67 504 GLY A CA 1
ATOM 4412 C C . GLY A 1 507 ? 39.164 66.212 22.594 1.00 10.65 504 GLY A C 1
ATOM 4413 O O . GLY A 1 507 ? 38.003 66.146 22.973 1.00 10.54 504 GLY A O 1
ATOM 4414 N N . LYS A 1 508 ? 40.056 65.266 22.888 1.00 11.99 505 LYS A N 1
ATOM 4415 C CA . LYS A 1 508 ? 39.679 64.100 23.676 1.00 12.03 505 LYS A CA 1
ATOM 4416 C C . LYS A 1 508 ? 39.359 64.517 25.112 1.00 12.55 505 LYS A C 1
ATOM 4417 O O . LYS A 1 508 ? 38.413 64.070 25.721 1.00 12.42 505 LYS A O 1
ATOM 4423 N N . LYS A 1 509 ? 40.195 65.384 25.664 1.00 12.40 506 LYS A N 1
ATOM 4424 C CA . LYS A 1 509 ? 40.006 65.903 27.008 1.00 13.27 506 LYS A CA 1
ATOM 4425 C C . LYS A 1 509 ? 38.722 66.711 27.118 1.00 12.45 506 LYS A C 1
ATOM 4426 O O . LYS A 1 509 ? 37.909 66.512 28.052 1.00 12.67 506 LYS A O 1
ATOM 4432 N N . LEU A 1 510 ? 38.513 67.611 26.153 1.00 11.47 507 LEU A N 1
ATOM 4433 C CA . LEU A 1 510 ? 37.322 68.430 26.192 1.00 10.59 507 LEU A CA 1
ATOM 4434 C C . LEU A 1 510 ? 36.050 67.606 25.993 1.00 10.69 507 LEU A C 1
ATOM 4435 O O . LEU A 1 510 ? 35.018 67.932 26.582 1.00 12.09 507 LEU A O 1
ATOM 4440 N N . GLY A 1 511 ? 36.130 66.533 25.227 1.00 10.16 508 GLY A N 1
ATOM 4441 C CA . GLY A 1 511 ? 35.020 65.665 25.010 1.00 11.76 508 GLY A CA 1
ATOM 4442 C C . GLY A 1 511 ? 34.582 64.995 26.315 1.00 11.66 508 GLY A C 1
ATOM 4443 O O . GLY A 1 511 ? 33.381 64.851 26.574 1.00 12.47 508 GLY A O 1
ATOM 4444 N N . LYS A 1 512 ? 35.534 64.565 27.138 1.00 11.86 509 LYS A N 1
ATOM 4445 C CA A LYS A 1 512 ? 35.200 63.975 28.462 0.60 12.42 509 LYS A CA 1
ATOM 4446 C CA B LYS A 1 512 ? 35.185 63.966 28.436 0.40 12.52 509 LYS A CA 1
ATOM 4447 C C . LYS A 1 512 ? 34.490 64.970 29.344 1.00 12.21 509 LYS A C 1
ATOM 4448 O O . LYS A 1 512 ? 33.496 64.643 30.022 1.00 13.14 509 LYS A O 1
ATOM 4459 N N . ASN A 1 513 ? 34.965 66.225 29.302 1.00 12.07 510 ASN A N 1
ATOM 4460 C CA . ASN A 1 513 ? 34.389 67.287 30.125 1.00 12.85 510 ASN A CA 1
ATOM 4461 C C . ASN A 1 513 ? 32.948 67.602 29.662 1.00 12.01 510 ASN A C 1
ATOM 4462 O O . ASN A 1 513 ? 32.032 67.771 30.457 1.00 11.93 510 ASN A O 1
ATOM 4467 N N . ILE A 1 514 ? 32.749 67.645 28.347 1.00 11.13 511 ILE A N 1
ATOM 4468 C CA . ILE A 1 514 ? 31.414 67.926 27.792 1.00 10.93 511 ILE A CA 1
ATOM 4469 C C . ILE A 1 514 ? 30.424 66.779 28.073 1.00 12.02 511 ILE A C 1
ATOM 4470 O O . ILE A 1 514 ? 29.257 67.021 28.400 1.00 11.10 511 ILE A O 1
ATOM 4475 N N . LEU A 1 515 ? 30.895 65.535 28.056 1.00 13.25 512 LEU A N 1
ATOM 4476 C CA A LEU A 1 515 ? 30.053 64.399 28.410 0.60 15.49 512 LEU A CA 1
ATOM 4477 C CA B LEU A 1 515 ? 30.013 64.427 28.359 0.40 14.66 512 LEU A CA 1
ATOM 4478 C C . LEU A 1 515 ? 29.567 64.550 29.842 1.00 15.59 512 LEU A C 1
ATOM 4479 O O . LEU A 1 515 ? 28.402 64.323 30.159 1.00 17.18 512 LEU A O 1
ATOM 4488 N N . LYS A 1 516 ? 30.473 64.937 30.739 1.00 15.47 513 LYS A N 1
ATOM 4489 C CA A LYS A 1 516 ? 30.097 65.179 32.151 0.60 15.96 513 LYS A CA 1
ATOM 4490 C CA B LYS A 1 516 ? 30.081 65.158 32.139 0.40 16.08 513 LYS A CA 1
ATOM 4491 C C . LYS A 1 516 ? 29.050 66.292 32.263 1.00 15.79 513 LYS A C 1
ATOM 4492 O O . LYS A 1 516 ? 28.054 66.190 33.026 1.00 17.18 513 LYS A O 1
ATOM 4503 N N . ALA A 1 517 ? 29.270 67.390 31.531 1.00 14.66 514 ALA A N 1
ATOM 4504 C CA . ALA A 1 517 ? 28.329 68.505 31.530 1.00 14.37 514 ALA A CA 1
ATOM 4505 C C . ALA A 1 517 ? 26.953 68.121 30.973 1.00 15.28 514 ALA A C 1
ATOM 4506 O O . ALA A 1 517 ? 25.944 68.573 31.436 1.00 16.42 514 ALA A O 1
ATOM 4516 N N . ASN A 1 519 ? 25.569 65.400 31.350 1.00 19.68 516 ASN A N 1
ATOM 4517 C CA . ASN A 1 519 ? 24.897 64.502 32.310 1.00 21.08 516 ASN A CA 1
ATOM 4518 C C . ASN A 1 519 ? 24.603 65.146 33.631 1.00 22.20 516 ASN A C 1
ATOM 4519 O O . ASN A 1 519 ? 23.879 64.551 34.447 1.00 23.62 516 ASN A O 1
ATOM 4524 N N . ASP A 1 520 ? 25.092 66.366 33.836 1.00 22.79 517 ASP A N 1
ATOM 4525 C CA . ASP A 1 520 ? 24.961 67.041 35.141 1.00 24.75 517 ASP A CA 1
ATOM 4526 C C . ASP A 1 520 ? 25.187 68.549 35.019 1.00 25.48 517 ASP A C 1
ATOM 4527 O O . ASP A 1 520 ? 26.335 69.027 35.056 1.00 24.08 517 ASP A O 1
ATOM 4532 N N . ASP A 1 521 ? 24.090 69.295 34.927 1.00 26.73 518 ASP A N 1
ATOM 4533 C CA . ASP A 1 521 ? 24.199 70.741 34.765 1.00 28.59 518 ASP A CA 1
ATOM 4534 C C . ASP A 1 521 ? 24.578 71.512 36.037 1.00 28.73 518 ASP A C 1
ATOM 4535 O O . ASP A 1 521 ? 24.718 72.737 35.977 1.00 29.97 518 ASP A O 1
ATOM 4540 N N . SER A 1 522 ? 24.782 70.797 37.153 1.00 28.15 519 SER A N 1
ATOM 4541 C CA . SER A 1 522 ? 25.332 71.391 38.375 1.00 27.65 519 SER A CA 1
ATOM 4542 C C . SER A 1 522 ? 26.849 71.203 38.484 1.00 26.56 519 SER A C 1
ATOM 4543 O O . SER A 1 522 ? 27.474 71.661 39.455 1.00 26.58 519 SER A O 1
ATOM 4546 N N . SER A 1 523 ? 27.459 70.525 37.505 1.00 24.94 520 SER A N 1
ATOM 4547 C CA . SER A 1 523 ? 28.849 70.176 37.612 1.00 24.31 520 SER A CA 1
ATOM 4548 C C . SER A 1 523 ? 29.714 71.396 37.348 1.00 24.54 520 SER A C 1
ATOM 4549 O O . SER A 1 523 ? 29.278 72.356 36.679 1.00 25.31 520 SER A O 1
ATOM 4552 N N . ASP A 1 524 ? 30.961 71.331 37.811 1.00 24.66 521 ASP A N 1
ATOM 4553 C CA . ASP A 1 524 ? 31.945 72.359 37.490 1.00 24.45 521 ASP A CA 1
ATOM 4554 C C . ASP A 1 524 ? 32.127 72.404 35.968 1.00 23.80 521 ASP A C 1
ATOM 4555 O O . ASP A 1 524 ? 32.293 73.462 35.379 1.00 23.89 521 ASP A O 1
ATOM 4560 N N . GLU A 1 525 ? 32.096 71.233 35.339 1.00 22.39 522 GLU A N 1
ATOM 4561 C CA . GLU A 1 525 ? 32.244 71.138 33.878 1.00 21.15 522 GLU A CA 1
ATOM 4562 C C . GLU A 1 525 ? 31.190 71.987 33.124 1.00 20.28 522 GLU A C 1
ATOM 4563 O O . GLU A 1 525 ? 31.507 72.704 32.147 1.00 19.75 522 GLU A O 1
ATOM 4569 N N . TYR A 1 526 ? 29.944 71.877 33.545 1.00 18.72 523 TYR A N 1
ATOM 4570 C CA . TYR A 1 526 ? 28.886 72.647 32.909 1.00 18.72 523 TYR A CA 1
ATOM 4571 C C . TYR A 1 526 ? 29.059 74.147 33.173 1.00 18.78 523 TYR A C 1
ATOM 4572 O O . TYR A 1 526 ? 28.889 74.971 32.276 1.00 17.56 523 TYR A O 1
ATOM 4581 N N . GLN A 1 527 ? 29.393 74.489 34.417 1.00 19.15 524 GLN A N 1
ATOM 4582 C CA A GLN A 1 527 ? 29.631 75.872 34.809 0.60 19.36 524 GLN A CA 1
ATOM 4583 C CA B GLN A 1 527 ? 29.589 75.885 34.773 0.40 19.27 524 GLN A CA 1
ATOM 4584 C C . GLN A 1 527 ? 30.752 76.522 34.000 1.00 18.94 524 GLN A C 1
ATOM 4585 O O . GLN A 1 527 ? 30.680 77.705 33.656 1.00 21.04 524 GLN A O 1
ATOM 4596 N N . ASN A 1 528 ? 31.773 75.755 33.662 1.00 18.51 525 ASN A N 1
ATOM 4597 C CA . ASN A 1 528 ? 32.973 76.284 33.012 1.00 18.60 525 ASN A CA 1
ATOM 4598 C C . ASN A 1 528 ? 32.856 76.378 31.491 1.00 17.54 525 ASN A C 1
ATOM 4599 O O . ASN A 1 528 ? 33.740 76.919 30.848 1.00 17.44 525 ASN A O 1
ATOM 4604 N N . LEU A 1 529 ? 31.788 75.826 30.925 1.00 15.75 526 LEU A N 1
ATOM 4605 C CA . LEU A 1 529 ? 31.602 75.879 29.488 1.00 14.48 526 LEU A CA 1
ATOM 4606 C C . LEU A 1 529 ? 31.536 77.305 28.938 1.00 13.09 526 LEU A C 1
ATOM 4607 O O . LEU A 1 529 ? 31.002 78.220 29.585 1.00 13.59 526 LEU A O 1
ATOM 4612 N N . ASP A 1 530 ? 32.056 77.479 27.706 1.00 12.32 527 ASP A N 1
ATOM 4613 C CA . ASP A 1 530 ? 31.675 78.618 26.904 1.00 11.22 527 ASP A CA 1
ATOM 4614 C C . ASP A 1 530 ? 30.180 78.489 26.574 1.00 10.55 527 ASP A C 1
ATOM 4615 O O . ASP A 1 530 ? 29.617 77.387 26.535 1.00 11.67 527 ASP A O 1
ATOM 4620 N N . ASP A 1 531 ? 29.538 79.619 26.334 1.00 9.99 528 ASP A N 1
ATOM 4621 C CA . ASP A 1 531 ? 28.095 79.599 26.165 1.00 9.31 528 ASP A CA 1
ATOM 4622 C C . ASP A 1 531 ? 27.643 78.992 24.824 1.00 8.71 528 ASP A C 1
ATOM 4623 O O . ASP A 1 531 ? 26.499 78.566 24.724 1.00 9.18 528 ASP A O 1
ATOM 4628 N N . SER A 1 532 ? 28.503 78.956 23.824 1.00 8.77 529 SER A N 1
ATOM 4629 C CA . SER A 1 532 ? 28.146 78.256 22.583 1.00 9.01 529 SER A CA 1
ATOM 4630 C C . SER A 1 532 ? 27.972 76.780 22.854 1.00 8.73 529 SER A C 1
ATOM 4631 O O . SER A 1 532 ? 26.933 76.196 22.515 1.00 8.55 529 SER A O 1
ATOM 4634 N N . THR A 1 533 ? 28.985 76.166 23.465 1.00 8.67 530 THR A N 1
ATOM 4635 C CA . THR A 1 533 ? 28.896 74.749 23.839 1.00 8.92 530 THR A CA 1
ATOM 4636 C C . THR A 1 533 ? 27.681 74.512 24.755 1.00 8.89 530 THR A C 1
ATOM 4637 O O . THR A 1 533 ? 26.918 73.584 24.602 1.00 9.91 530 THR A O 1
ATOM 4641 N N . ARG A 1 534 ? 27.478 75.413 25.705 1.00 9.08 531 ARG A N 1
ATOM 4642 C CA . ARG A 1 534 ? 26.355 75.228 26.654 1.00 9.36 531 ARG A CA 1
ATOM 4643 C C . ARG A 1 534 ? 24.983 75.243 25.943 1.00 10.66 531 ARG A C 1
ATOM 4644 O O . ARG A 1 534 ? 24.108 74.407 26.213 1.00 11.29 531 ARG A O 1
ATOM 4652 N N . GLN A 1 535 ? 24.814 76.170 25.013 1.00 10.01 532 GLN A N 1
ATOM 4653 C CA . GLN A 1 535 ? 23.528 76.287 24.321 1.00 10.55 532 GLN A CA 1
ATOM 4654 C C . GLN A 1 535 ? 23.329 75.158 23.318 1.00 10.17 532 GLN A C 1
ATOM 4655 O O . GLN A 1 535 ? 22.195 74.736 23.084 1.00 12.01 532 GLN A O 1
ATOM 4661 N N . LEU A 1 536 ? 24.407 74.605 22.745 1.00 9.97 533 LEU A N 1
ATOM 4662 C CA . LEU A 1 536 ? 24.287 73.416 21.876 1.00 10.08 533 LEU A CA 1
ATOM 4663 C C . LEU A 1 536 ? 23.838 72.225 22.685 1.00 11.18 533 LEU A C 1
ATOM 4664 O O . LEU A 1 536 ? 22.927 71.507 22.272 1.00 11.94 533 LEU A O 1
ATOM 4669 N N . ILE A 1 537 ? 24.388 72.057 23.888 1.00 11.20 534 ILE A N 1
ATOM 4670 C CA . ILE A 1 537 ? 23.945 70.963 24.770 1.00 12.89 534 ILE A CA 1
ATOM 4671 C C . ILE A 1 537 ? 22.472 71.147 25.114 1.00 13.06 534 ILE A C 1
ATOM 4672 O O . ILE A 1 537 ? 21.736 70.206 25.113 1.00 15.12 534 ILE A O 1
ATOM 4677 N N . ALA A 1 538 ? 22.053 72.374 25.443 1.00 13.53 535 ALA A N 1
ATOM 4678 C CA . ALA A 1 538 ? 20.657 72.640 25.757 1.00 14.06 535 ALA A CA 1
ATOM 4679 C C . ALA A 1 538 ? 19.709 72.337 24.607 1.00 16.14 535 ALA A C 1
ATOM 4680 O O . ALA A 1 538 ? 18.619 71.820 24.797 1.00 18.02 535 ALA A O 1
ATOM 4682 N N . LYS A 1 539 ? 20.118 72.679 23.392 1.00 16.27 536 LYS A N 1
ATOM 4683 C CA . LYS A 1 539 ? 19.283 72.434 22.199 1.00 17.58 536 LYS A CA 1
ATOM 4684 C C . LYS A 1 539 ? 19.115 70.952 21.977 1.00 19.44 536 LYS A C 1
ATOM 4685 O O . LYS A 1 539 ? 18.074 70.510 21.493 1.00 22.54 536 LYS A O 1
ATOM 4691 N N . VAL A 1 540 ? 20.143 70.176 22.292 1.00 20.05 537 VAL A N 1
ATOM 4692 C CA . VAL A 1 540 ? 20.069 68.736 22.123 1.00 21.85 537 VAL A CA 1
ATOM 4693 C C . VAL A 1 540 ? 19.061 68.164 23.096 1.00 27.47 537 VAL A C 1
ATOM 4694 O O . VAL A 1 540 ? 18.181 67.433 22.651 1.00 28.54 537 VAL A O 1
ATOM 4698 N N . LYS A 1 541 ? 19.147 68.593 24.361 1.00 30.32 538 LYS A N 1
ATOM 4699 C CA A LYS A 1 541 ? 18.299 68.061 25.441 0.70 33.15 538 LYS A CA 1
ATOM 4700 C CA B LYS A 1 541 ? 18.327 68.082 25.470 0.30 32.58 538 LYS A CA 1
ATOM 4701 C C . LYS A 1 541 ? 16.854 68.438 25.319 1.00 34.74 538 LYS A C 1
ATOM 4702 O O . LYS A 1 541 ? 15.993 67.658 25.727 1.00 36.85 538 LYS A O 1
ATOM 4713 N N . ASN A 1 542 ? 16.565 69.624 24.777 1.00 37.42 539 ASN A N 1
ATOM 4714 C CA . ASN A 1 542 ? 15.183 70.117 24.795 1.00 40.88 539 ASN A CA 1
ATOM 4715 C C . ASN A 1 542 ? 14.471 69.819 23.486 0.70 42.67 539 ASN A C 1
ATOM 4716 O O . ASN A 1 542 ? 13.312 70.172 23.315 0.70 43.56 539 ASN A O 1
ATOM 4721 N N . LYS A 1 543 ? 15.190 69.139 22.590 0.70 44.55 540 LYS A N 1
ATOM 4722 C CA . LYS A 1 543 ? 14.609 68.362 21.491 0.70 45.60 540 LYS A CA 1
ATOM 4723 C C . LYS A 1 543 ? 13.228 67.818 21.819 0.70 46.02 540 LYS A C 1
ATOM 4724 O O . LYS A 1 543 ? 13.110 66.868 22.597 0.70 46.19 540 LYS A O 1
#

Nearest PDB structures (foldseek):
  3ljk-assembly1_A  TM=1.001E+00  e=6.067E-95  Francisella tularensis subsp. tularensis
  3nbu-assembly1_A  TM=9.687E-01  e=2.556E-56  Escherichia coli DH5[alpha]
  7oyl-assembly1_A  TM=9.519E-01  e=6.942E-57  Aspergillus fumigatus
  3ujh-assembly1_B  TM=9.405E-01  e=6.877E-50  Toxoplasma gondii
  7e76-assembly1_B  TM=8.630E-01  e=9.301E-31  Triticum aestivum

Foldseek 3Di:
DPFALLDPVLQVQCVVVAFLVVCVVVPVCLQVQAWADQDQKIWGFSQFRHDPVNLVVLLVLLVVGCNLVVLVCCQFQQLLQVVSGGANLVLLLDPPPDFHAYPNDRSVVVNVVLLVLLQVVLCCLLVQVQFFPVGGHAAEEEEQEEDLLALVQVLLLLAVVQFDSNHHYAYAYALPCVRLCVVVVPDDLRRYAYEQEDAQCPDVSSVSSLVVVLVVSCVVVVDQQRCQSHYAYAYPNVVVCVVSPHDPSRHGYDPSQFSLSDCSGSSVSNCSGRNSVQSSLLSQLLNSLSCLQSPPRLSNRLLSSLSSVVSCCSNVVAAEAEEEEQDPSCQSVQVSLQVLLLQWPDQAFPVGHGDPTDIRHGYYYGYPPVVVVPPVCCVFPNDGAYEYEYEAEQDEDDDPVVVNVVSVVSSVVSQVCLCWAALVCLVVVVVVPDDNVRSVVCSVVRTGPHSHGYMYIYGHYSGSSNVSNVVSSSSSSSVSRCSNNRHGSRDNPPPVVVVVLVVLLVVVCDVVDPSNVPDDVVSNVVVVVVVVD

Secondary structure (DSSP, 8-state):
-----S-HHHHHHHTT---HHHHHHH-TTHHHHTEEEETTEEEE-TTSS--HHHHHHHHHHHHHSSHHHHHH-------BTTTTB---GGGGG--S----EETTEEHHHHHHHHHHHHHHHHHHHHTT-SB-TTSPBP-EEEEE--GGGTTTT--TTTTGGG--SS-EEEEE--SSHHHHHHHHTT--GGGEEEEEE-TTS--HHHHHHHHHHHHHHHHHH--GGGGGGTEEEE-S-HHHHHHHT--GGGEE--TTS-GGG-TTSTT--HHHHH-HHHHHHHHHHHHHHHHHHHHS-GGG-TTT--HHHHHHHHHT---EEEEEE-SGGGTTHHHHHHHH---S--SB-TTSPBPSS----EEEE--TTGGGGTTHHHHHHSS----EEEEEESS-SSS-HHHHHHHHHHHHHHHHH---B----HHHHHHTT--HHHHHHHHHHH-B-----EEEEEES---HHHHHHHHHHHHHHHHHHHHHHT--TT--GGGHHHHHHHHHHHH---TTSHHHHHS-HHHHHHHHHHHT-

B-factor: mean 16.28, std 8.72, range [7.38, 60.16]